Protein AF-0000000068500699 (afdb_homodimer)

Structure (mmCIF, N/CA/C/O backbone):
data_AF-0000000068500699-model_v1
#
loop_
_entity.id
_entity.type
_entity.pdbx_description
1 polymer 'Exo-1,3-beta-glucanase D'
#
loop_
_atom_site.group_PDB
_atom_site.id
_atom_site.type_symbol
_atom_site.label_atom_id
_atom_site.label_alt_id
_atom_site.label_comp_id
_atom_site.label_asym_id
_atom_site.label_entity_id
_atom_site.label_seq_id
_atom_site.pdbx_PDB_ins_code
_atom_site.Cartn_x
_atom_site.Cartn_y
_atom_site.Cartn_z
_atom_site.occupancy
_atom_site.B_iso_or_equiv
_atom_site.auth_seq_id
_atom_site.auth_comp_id
_atom_site.auth_asym_id
_atom_site.auth_atom_id
_atom_site.pdbx_PDB_model_num
ATOM 1 N N . MET A 1 1 ? -10.609 10.922 25.672 1 84.88 1 MET A N 1
ATOM 2 C CA . MET A 1 1 ? -9.852 9.867 25 1 84.88 1 MET A CA 1
ATOM 3 C C . MET A 1 1 ? -8.492 10.383 24.547 1 84.88 1 MET A C 1
ATOM 5 O O . MET A 1 1 ? -8.391 11.469 23.984 1 84.88 1 MET A O 1
ATOM 9 N N . TYR A 1 2 ? -7.441 9.711 24.906 1 97.69 2 TYR A N 1
ATOM 10 C CA . TYR A 1 2 ? -6.109 10.047 24.422 1 97.69 2 TYR A CA 1
ATOM 11 C C . TYR A 1 2 ? -5.898 9.523 23 1 97.69 2 TYR A C 1
ATOM 13 O O . TYR A 1 2 ? -6.105 8.336 22.734 1 97.69 2 TYR A O 1
ATOM 21 N N . ILE A 1 3 ? -5.492 10.375 22.094 1 98.69 3 ILE A N 1
ATOM 22 C CA . ILE A 1 3 ? -5.383 10.023 20.688 1 98.69 3 ILE A CA 1
ATOM 23 C C . ILE A 1 3 ? -4.004 9.43 20.406 1 98.69 3 ILE A C 1
ATOM 25 O O . ILE A 1 3 ? -2.984 10.039 20.734 1 98.69 3 ILE A O 1
ATOM 29 N N . LYS A 1 4 ? -3.951 8.305 19.953 1 98.5 4 LYS A N 1
ATOM 30 C CA . LYS A 1 4 ? -2.822 7.684 19.266 1 98.5 4 LYS A CA 1
ATOM 31 C C . LYS A 1 4 ? -3.123 7.5 17.781 1 98.5 4 LYS A C 1
ATOM 33 O O . LYS A 1 4 ? -3.746 6.512 17.391 1 98.5 4 LYS A O 1
ATOM 38 N N . GLY A 1 5 ? -2.686 8.523 16.984 1 98.69 5 GLY A N 1
ATOM 39 C CA . GLY A 1 5 ? -3.166 8.539 15.617 1 98.69 5 GLY A CA 1
ATOM 40 C C . GLY A 1 5 ? -2.051 8.633 14.594 1 98.69 5 GLY A C 1
ATOM 41 O O . GLY A 1 5 ? -0.879 8.766 14.953 1 98.69 5 GLY A O 1
ATOM 42 N N . VAL A 1 6 ? -2.439 8.469 13.352 1 98.81 6 VAL A N 1
ATOM 43 C CA . VAL A 1 6 ? -1.532 8.602 12.219 1 98.81 6 VAL A CA 1
ATOM 44 C C . VAL A 1 6 ? -2.221 9.375 11.102 1 98.81 6 VAL A C 1
ATOM 46 O O . VAL A 1 6 ? -3.443 9.328 10.961 1 98.81 6 VAL A O 1
ATOM 49 N N . ASN A 1 7 ? -1.41 10.141 10.336 1 98.94 7 ASN A N 1
ATOM 50 C CA . ASN A 1 7 ? -1.929 10.891 9.195 1 98.94 7 ASN A CA 1
ATOM 51 C C . ASN A 1 7 ? -1.975 10.023 7.938 1 98.94 7 ASN A C 1
ATOM 53 O O . ASN A 1 7 ? -1.062 9.242 7.688 1 98.94 7 ASN A O 1
ATOM 57 N N . LEU A 1 8 ? -3.012 10.219 7.141 1 98.88 8 LEU A N 1
ATOM 58 C CA . LEU A 1 8 ? -3.076 9.594 5.824 1 98.88 8 LEU A CA 1
ATOM 59 C C . LEU A 1 8 ? -2.732 10.594 4.73 1 98.88 8 LEU A C 1
ATOM 61 O O . LEU A 1 8 ? -3.455 10.711 3.736 1 98.88 8 LEU A O 1
ATOM 65 N N . GLY A 1 9 ? -1.665 11.344 5 1 98.56 9 GLY A N 1
ATOM 66 C CA . GLY A 1 9 ? -1.173 12.297 4.016 1 98.56 9 GLY A CA 1
ATOM 67 C C . GLY A 1 9 ? -0.771 11.641 2.707 1 98.56 9 GLY A C 1
ATOM 68 O O . GLY A 1 9 ? -0.272 10.508 2.699 1 98.56 9 GLY A O 1
ATOM 69 N N . GLY A 1 10 ? -0.895 12.352 1.558 1 98.06 10 GLY A N 1
ATOM 70 C CA . GLY A 1 10 ? -0.519 11.852 0.247 1 98.06 10 GLY A CA 1
ATOM 71 C C . GLY A 1 10 ? -1.648 11.125 -0.458 1 98.06 10 GLY A C 1
ATOM 72 O O . GLY A 1 10 ? -1.54 10.797 -1.643 1 98.06 10 GLY A O 1
ATOM 73 N N . TRP A 1 11 ? -2.811 10.914 0.228 1 98.69 11 TRP A N 1
ATOM 74 C CA . TRP A 1 11 ? -3.926 10.164 -0.337 1 98.69 11 TRP A CA 1
ATOM 75 C C . TRP A 1 11 ? -4.875 11.086 -1.097 1 98.69 11 TRP A C 1
ATOM 77 O O . TRP A 1 11 ? -4.898 11.078 -2.33 1 98.69 11 TRP A O 1
ATOM 87 N N . LEU A 1 12 ? -5.516 12.039 -0.393 1 98.81 12 LEU A N 1
ATOM 88 C CA . LEU A 1 12 ? -6.527 12.898 -1.009 1 98.81 12 LEU A CA 1
ATOM 89 C C . LEU A 1 12 ? -5.961 14.281 -1.298 1 98.81 12 LEU A C 1
ATOM 91 O O . LEU A 1 12 ? -6.551 15.055 -2.059 1 98.81 12 LEU A O 1
ATOM 95 N N . VAL A 1 13 ? -4.848 14.586 -0.604 1 98.69 13 VAL A N 1
ATOM 96 C CA . VAL A 1 13 ? -4.035 15.766 -0.886 1 98.69 13 VAL A CA 1
ATOM 97 C C . VAL A 1 13 ? -2.609 15.336 -1.233 1 98.69 13 VAL A C 1
ATOM 99 O O . VAL A 1 13 ? -1.977 14.594 -0.48 1 98.69 13 VAL A O 1
ATOM 102 N N . LEU A 1 14 ? -2.156 15.867 -2.35 1 98.12 14 LEU A N 1
ATOM 103 C CA . LEU A 1 14 ? -0.887 15.359 -2.863 1 98.12 14 LEU A CA 1
ATOM 104 C C . LEU A 1 14 ? 0.252 16.312 -2.531 1 98.12 14 LEU A C 1
ATOM 106 O O . LEU A 1 14 ? 0.083 17.547 -2.6 1 98.12 14 LEU A O 1
ATOM 110 N N . GLU A 1 15 ? 1.333 15.82 -2.119 1 97.19 15 GLU A N 1
ATOM 111 C CA . GLU A 1 15 ? 2.631 16.484 -2.031 1 97.19 15 GLU A CA 1
ATOM 112 C C . GLU A 1 15 ? 3.68 15.758 -2.869 1 97.19 15 GLU A C 1
ATOM 114 O O . GLU A 1 15 ? 3.893 14.555 -2.699 1 97.19 15 GLU A O 1
ATOM 119 N N . LYS A 1 16 ? 4.324 16.422 -3.713 1 96.5 16 LYS A N 1
ATOM 120 C CA . LYS A 1 16 ? 5.195 15.812 -4.715 1 96.5 16 LYS A CA 1
ATOM 121 C C . LYS A 1 16 ? 6.273 14.953 -4.059 1 96.5 16 LYS A C 1
ATOM 123 O O . LYS A 1 16 ? 6.574 13.859 -4.535 1 96.5 16 LYS A O 1
ATOM 128 N N . TRP A 1 17 ? 6.867 15.391 -2.947 1 95.19 17 TRP A N 1
ATOM 129 C CA . TRP A 1 17 ? 7.977 14.648 -2.357 1 95.19 17 TRP A CA 1
ATOM 130 C C . TRP A 1 17 ? 7.504 13.312 -1.798 1 95.19 17 TRP A C 1
ATOM 132 O O . TRP A 1 17 ? 8.281 12.352 -1.722 1 95.19 17 TRP A O 1
ATOM 142 N N . MET A 1 18 ? 6.23 13.195 -1.437 1 96.44 18 MET A N 1
ATOM 143 C CA . MET A 1 18 ? 5.691 11.969 -0.853 1 96.44 18 MET A CA 1
ATOM 144 C C . MET A 1 18 ? 5.234 11 -1.941 1 96.44 18 MET A C 1
ATOM 146 O O . MET A 1 18 ? 5.27 9.789 -1.751 1 96.44 18 MET A O 1
ATOM 150 N N . THR A 1 19 ? 4.711 11.539 -3.064 1 95.44 19 THR A N 1
ATOM 151 C CA . THR A 1 19 ? 4.129 10.773 -4.16 1 95.44 19 THR A CA 1
ATOM 152 C C . THR A 1 19 ? 4.703 11.227 -5.5 1 95.44 19 THR A C 1
ATOM 154 O O . THR A 1 19 ? 3.955 11.516 -6.438 1 95.44 19 THR A O 1
ATOM 157 N N . SER A 1 20 ? 5.957 11.242 -5.613 1 93.94 20 SER A N 1
ATOM 158 C CA . SER A 1 20 ? 6.676 11.859 -6.727 1 93.94 20 SER A CA 1
ATOM 159 C C . SER A 1 20 ? 6.281 11.219 -8.055 1 93.94 20 SER A C 1
ATOM 161 O O . SER A 1 20 ? 6.242 11.891 -9.086 1 93.94 20 SER A O 1
ATOM 163 N N . SER A 1 21 ? 5.953 9.93 -7.988 1 93.88 21 SER A N 1
ATOM 164 C CA . SER A 1 21 ? 5.637 9.211 -9.219 1 93.88 21 SER A CA 1
ATOM 165 C C . SER A 1 21 ? 4.418 9.812 -9.914 1 93.88 21 SER A C 1
ATOM 167 O O . SER A 1 21 ? 4.328 9.805 -11.141 1 93.88 21 SER A O 1
ATOM 169 N N . LEU A 1 22 ? 3.5 10.367 -9.203 1 96.69 22 LEU A N 1
ATOM 170 C CA . LEU A 1 22 ? 2.287 10.953 -9.766 1 96.69 22 LEU A CA 1
ATOM 171 C C . LEU A 1 22 ? 2.619 12.188 -10.609 1 96.69 22 LEU A C 1
ATOM 173 O O . LEU A 1 22 ? 1.824 12.594 -11.453 1 96.69 22 LEU A O 1
ATOM 177 N N . PHE A 1 23 ? 3.768 12.773 -10.359 1 96.88 23 PHE A N 1
ATOM 178 C CA . PHE A 1 23 ? 4.129 14.031 -11.016 1 96.88 23 PHE A CA 1
ATOM 179 C C . PHE A 1 23 ? 5.055 13.773 -12.195 1 96.88 23 PHE A C 1
ATOM 181 O O . PHE A 1 23 ? 5.43 14.711 -12.906 1 96.88 23 PHE A O 1
ATOM 188 N N . GLU A 1 24 ? 5.398 12.523 -12.391 1 94.88 24 GLU A N 1
ATOM 189 C CA . GLU A 1 24 ? 6.312 12.195 -13.477 1 94.88 24 GLU A CA 1
ATOM 190 C C . GLU A 1 24 ? 5.77 12.672 -14.82 1 94.88 24 GLU A C 1
ATOM 192 O O . GLU A 1 24 ? 4.566 12.586 -15.078 1 94.88 24 GLU A O 1
ATOM 197 N N . GLY A 1 25 ? 6.672 13.141 -15.656 1 94.69 25 GLY A N 1
ATOM 198 C CA . GLY A 1 25 ? 6.289 13.617 -16.984 1 94.69 25 GLY A CA 1
ATOM 199 C C . GLY A 1 25 ? 5.762 15.039 -16.969 1 94.69 25 GLY A C 1
ATOM 200 O O . GLY A 1 25 ? 5.344 15.555 -18 1 94.69 25 GLY A O 1
ATOM 201 N N . THR A 1 26 ? 5.719 15.711 -15.789 1 96.94 26 THR A N 1
ATOM 202 C CA . THR A 1 26 ? 5.305 17.109 -15.664 1 96.94 26 THR A CA 1
ATOM 203 C C . THR A 1 26 ? 6.371 17.922 -14.945 1 96.94 26 THR A C 1
ATOM 205 O O . THR A 1 26 ? 7.328 17.359 -14.398 1 96.94 26 THR A O 1
ATOM 208 N N . GLU A 1 27 ? 6.223 19.203 -15.008 1 95.88 27 GLU A N 1
ATOM 209 C CA . GLU A 1 27 ? 7.07 20.109 -14.234 1 95.88 27 GLU A CA 1
ATOM 210 C C . GLU A 1 27 ? 6.332 20.641 -13.016 1 95.88 27 GLU A C 1
ATOM 212 O O . GLU A 1 27 ? 6.812 21.562 -12.352 1 95.88 27 GLU A O 1
ATOM 217 N N . ALA A 1 28 ? 5.137 20.031 -12.758 1 96.88 28 ALA A N 1
ATOM 218 C CA . ALA A 1 28 ? 4.336 20.516 -11.641 1 96.88 28 ALA A CA 1
ATOM 219 C C . ALA A 1 28 ? 5.039 20.266 -10.312 1 96.88 28 ALA A C 1
ATOM 221 O O . ALA A 1 28 ? 5.551 19.156 -10.07 1 96.88 28 ALA A O 1
ATOM 222 N N . GLU A 1 29 ? 5.027 21.234 -9.469 1 94.81 29 GLU A N 1
ATOM 223 C CA . GLU A 1 29 ? 5.656 21.109 -8.156 1 94.81 29 GLU A CA 1
ATOM 224 C C . GLU A 1 29 ? 4.613 20.938 -7.059 1 94.81 29 GLU A C 1
ATOM 226 O O . GLU A 1 29 ? 4.957 20.656 -5.906 1 94.81 29 GLU A O 1
ATOM 231 N N . ASP A 1 30 ? 3.414 21.078 -7.445 1 97.38 30 ASP A N 1
ATOM 232 C CA . ASP A 1 30 ? 2.314 20.984 -6.488 1 97.38 30 ASP A CA 1
ATOM 233 C C . ASP A 1 30 ? 1.037 20.5 -7.172 1 97.38 30 ASP A C 1
ATOM 235 O O . ASP A 1 30 ? 1.019 20.281 -8.383 1 97.38 30 ASP A O 1
ATOM 239 N N . GLU A 1 31 ? 0.006 20.25 -6.41 1 97.81 31 GLU A N 1
ATOM 240 C CA . GLU A 1 31 ? -1.221 19.641 -6.914 1 97.81 31 GLU A CA 1
ATOM 241 C C . GLU A 1 31 ? -1.999 20.609 -7.797 1 97.81 31 GLU A C 1
ATOM 243 O O . GLU A 1 31 ? -2.805 20.188 -8.633 1 97.81 31 GLU A O 1
ATOM 248 N N . TYR A 1 32 ? -1.801 21.922 -7.652 1 98.06 32 TYR A N 1
ATOM 249 C CA . TYR A 1 32 ? -2.496 22.922 -8.445 1 98.06 32 TYR A CA 1
ATOM 250 C C . TYR A 1 32 ? -2.135 22.797 -9.922 1 98.06 32 TYR A C 1
ATOM 252 O O . TYR A 1 32 ? -2.994 22.953 -10.789 1 98.06 32 TYR A O 1
ATOM 260 N N . TYR A 1 33 ? -0.934 22.516 -10.227 1 97.88 33 TYR A N 1
ATOM 261 C CA . TYR A 1 33 ? -0.46 22.578 -11.609 1 97.88 33 TYR A CA 1
ATOM 262 C C . TYR A 1 33 ? -0.463 21.188 -12.234 1 97.88 33 TYR A C 1
ATOM 264 O O . TYR A 1 33 ? -0.332 21.047 -13.453 1 97.88 33 TYR A O 1
ATOM 272 N N . LEU A 1 34 ? -0.651 20.094 -11.453 1 97.94 34 LEU A N 1
ATOM 273 C CA . LEU A 1 34 ? -0.642 18.734 -11.984 1 97.94 34 LEU A CA 1
ATOM 274 C C . LEU A 1 34 ? -1.715 18.562 -13.055 1 97.94 34 LEU A C 1
ATOM 276 O O . LEU A 1 34 ? -1.41 18.188 -14.188 1 97.94 34 LEU A O 1
ATOM 280 N N . PRO A 1 35 ? -3.004 18.891 -12.766 1 97.75 35 PRO A N 1
ATOM 281 C CA . PRO A 1 35 ? -4.027 18.703 -13.797 1 97.75 35 PRO A CA 1
ATOM 282 C C . PRO A 1 35 ? -3.869 19.672 -14.969 1 97.75 35 PRO A C 1
ATOM 284 O O . PRO A 1 35 ? -4.469 19.469 -16.031 1 97.75 35 PRO A O 1
ATOM 287 N N . ARG A 1 36 ? -3.053 20.703 -14.781 1 97.38 36 ARG A N 1
ATOM 288 C CA . ARG A 1 36 ? -2.877 21.734 -15.805 1 97.38 36 ARG A CA 1
ATOM 289 C C . ARG A 1 36 ? -1.74 21.359 -16.75 1 97.38 36 ARG A C 1
ATOM 291 O O . ARG A 1 36 ? -1.54 22.031 -17.766 1 97.38 36 ARG A O 1
ATOM 298 N N . GLN A 1 37 ? -1.056 20.344 -16.422 1 97.38 37 GLN A N 1
ATOM 299 C CA . GLN A 1 37 ? 0.062 19.922 -17.266 1 97.38 37 GLN A CA 1
ATOM 300 C C . GLN A 1 37 ? -0.12 18.484 -17.75 1 97.38 37 GLN A C 1
ATOM 302 O O . GLN A 1 37 ? 0.836 17.859 -18.203 1 97.38 37 GLN A O 1
ATOM 307 N N . LEU A 1 38 ? -1.266 17.891 -17.547 1 96.75 38 LEU A N 1
ATOM 308 C CA . LEU A 1 38 ? -1.669 16.578 -18.062 1 96.75 38 LEU A CA 1
ATOM 309 C C . LEU A 1 38 ? -2.943 16.688 -18.891 1 96.75 38 LEU A C 1
ATOM 311 O O . LEU A 1 38 ? -3.742 17.609 -18.688 1 96.75 38 LEU A O 1
ATOM 315 N N . SER A 1 39 ? -3.049 15.766 -19.844 1 96.94 39 SER A N 1
ATOM 316 C CA . SER A 1 39 ? -4.367 15.641 -20.469 1 96.94 39 SER A CA 1
ATOM 317 C C . SER A 1 39 ? -5.414 15.211 -19.438 1 96.94 39 SER A C 1
ATOM 319 O O . SER A 1 39 ? -5.082 14.617 -18.406 1 96.94 39 SER A O 1
ATOM 321 N N . ARG A 1 40 ? -6.652 15.531 -19.719 1 95.62 40 ARG A N 1
ATOM 322 C CA . ARG A 1 40 ? -7.738 15.164 -18.812 1 95.62 40 ARG A CA 1
ATOM 323 C C . ARG A 1 40 ? -7.766 13.664 -18.562 1 95.62 40 ARG A C 1
ATOM 325 O O . ARG A 1 40 ? -7.926 13.219 -17.422 1 95.62 40 ARG A O 1
ATOM 332 N N . GLU A 1 41 ? -7.539 12.875 -19.594 1 95.06 41 GLU A N 1
ATOM 333 C CA . GLU A 1 41 ? -7.59 11.422 -19.5 1 95.06 41 GLU A CA 1
ATOM 334 C C . GLU A 1 41 ? -6.461 10.883 -18.641 1 95.06 41 GLU A C 1
ATOM 336 O O . GLU A 1 41 ? -6.68 10.008 -17.781 1 95.06 41 GLU A O 1
ATOM 341 N N . ALA A 1 42 ? -5.293 11.375 -18.859 1 96.06 42 ALA A N 1
ATOM 342 C CA . ALA A 1 42 ? -4.145 10.938 -18.062 1 96.06 42 ALA A CA 1
ATOM 343 C C . ALA A 1 42 ? -4.305 11.32 -16.594 1 96.06 42 ALA A C 1
ATOM 345 O O . ALA A 1 42 ? -4.008 10.531 -15.703 1 96.06 42 ALA A O 1
ATOM 346 N N . TYR A 1 43 ? -4.809 12.594 -16.391 1 97.38 43 TYR A N 1
ATOM 347 C CA . TYR A 1 43 ? -5.012 13.086 -15.023 1 97.38 43 TYR A CA 1
ATOM 348 C C . TYR A 1 43 ? -6.031 12.234 -14.281 1 97.38 43 TYR A C 1
ATOM 350 O O . TYR A 1 43 ? -5.77 11.781 -13.164 1 97.38 43 TYR A O 1
ATOM 358 N N . GLU A 1 44 ? -7.125 11.977 -14.914 1 96.81 44 GLU A N 1
ATOM 359 C CA . GLU A 1 44 ? -8.18 11.188 -14.289 1 96.81 44 GLU A CA 1
ATOM 360 C C . GLU A 1 44 ? -7.699 9.773 -13.977 1 96.81 44 GLU A C 1
ATOM 362 O O . GLU A 1 44 ? -7.949 9.25 -12.883 1 96.81 44 GLU A O 1
ATOM 367 N N . SER A 1 45 ? -6.961 9.18 -14.906 1 96.44 45 SER A N 1
ATOM 368 C CA . SER A 1 45 ? -6.453 7.824 -14.711 1 96.44 45 SER A CA 1
ATOM 369 C C . SER A 1 45 ? -5.457 7.762 -13.562 1 96.44 45 SER A C 1
ATOM 371 O O . SER A 1 45 ? -5.512 6.855 -12.734 1 96.44 45 SER A O 1
ATOM 373 N N . ARG A 1 46 ? -4.617 8.727 -13.484 1 96.88 46 ARG A N 1
ATOM 374 C CA . ARG A 1 46 ? -3.592 8.773 -12.453 1 96.88 46 ARG A CA 1
ATOM 375 C C . ARG A 1 46 ? -4.219 8.938 -11.07 1 96.88 46 ARG A C 1
ATOM 377 O O . ARG A 1 46 ? -3.912 8.172 -10.148 1 96.88 46 ARG A O 1
ATOM 384 N N . ILE A 1 47 ? -5.125 9.844 -10.992 1 98.06 47 ILE A N 1
ATOM 385 C CA . ILE A 1 47 ? -5.699 10.203 -9.703 1 98.06 47 ILE A CA 1
ATOM 386 C C . ILE A 1 47 ? -6.621 9.086 -9.219 1 98.06 47 ILE A C 1
ATOM 388 O O . ILE A 1 47 ? -6.578 8.695 -8.055 1 98.06 47 ILE A O 1
ATOM 392 N N . LYS A 1 48 ? -7.402 8.57 -10.133 1 97.38 48 LYS A N 1
ATOM 393 C CA . LYS A 1 48 ? -8.312 7.496 -9.742 1 97.38 48 LYS A CA 1
ATOM 394 C C . LYS A 1 48 ? -7.543 6.25 -9.312 1 97.38 48 LYS A C 1
ATOM 396 O O . LYS A 1 48 ? -7.883 5.621 -8.312 1 97.38 48 LYS A O 1
ATOM 401 N N . THR A 1 49 ? -6.5 5.898 -10.047 1 97.94 49 THR A N 1
ATOM 402 C CA . THR A 1 49 ? -5.672 4.758 -9.672 1 97.94 49 THR A CA 1
ATOM 403 C C . THR A 1 49 ? -5.004 4.992 -8.32 1 97.94 49 THR A C 1
ATOM 405 O O . THR A 1 49 ? -5.07 4.145 -7.43 1 97.94 49 THR A O 1
ATOM 408 N N . HIS A 1 50 ? -4.434 6.137 -8.133 1 98.5 50 HIS A N 1
ATOM 409 C CA . HIS A 1 50 ? -3.748 6.484 -6.891 1 98.5 50 HIS A CA 1
ATOM 410 C C . HIS A 1 50 ? -4.691 6.391 -5.695 1 98.5 50 HIS A C 1
ATOM 412 O O . HIS A 1 50 ? -4.406 5.688 -4.727 1 98.5 50 HIS A O 1
ATOM 418 N N . ARG A 1 51 ? -5.855 7.047 -5.781 1 98.44 51 ARG A N 1
ATOM 419 C CA . ARG A 1 51 ? -6.766 7.137 -4.645 1 98.44 51 ARG A CA 1
ATOM 420 C C . ARG A 1 51 ? -7.375 5.773 -4.324 1 98.44 51 ARG A C 1
ATOM 422 O O . ARG A 1 51 ? -7.715 5.496 -3.172 1 98.44 51 ARG A O 1
ATOM 429 N N . SER A 1 52 ? -7.406 4.898 -5.316 1 97.25 52 SER A N 1
ATOM 430 C CA . SER A 1 52 ? -7.996 3.58 -5.102 1 97.25 52 SER A CA 1
ATOM 431 C C . SER A 1 52 ? -6.984 2.611 -4.5 1 97.25 52 SER A C 1
ATOM 433 O O . SER A 1 52 ? -7.363 1.594 -3.916 1 97.25 52 SER A O 1
ATOM 435 N N . GLU A 1 53 ? -5.695 2.953 -4.621 1 97.19 53 GLU A N 1
ATOM 436 C CA . GLU A 1 53 ? -4.715 1.938 -4.25 1 97.19 53 GLU A CA 1
ATOM 437 C C . GLU A 1 53 ? -3.854 2.404 -3.08 1 97.19 53 GLU A C 1
ATOM 439 O O . GLU A 1 53 ? -3.307 1.583 -2.34 1 97.19 53 GLU A O 1
ATOM 444 N N . TYR A 1 54 ? -3.725 3.705 -2.873 1 98 54 TYR A N 1
ATOM 445 C CA . TYR A 1 54 ? -2.797 4.254 -1.893 1 98 54 TYR A CA 1
ATOM 446 C C . TYR A 1 54 ? -3.254 3.943 -0.473 1 98 54 TYR A C 1
ATOM 448 O O . TYR A 1 54 ? -2.49 3.4 0.327 1 98 54 TYR A O 1
ATOM 456 N N . ILE A 1 55 ? -4.469 4.254 -0.154 1 98.5 55 ILE A N 1
ATOM 457 C CA . ILE A 1 55 ? -5.098 3.881 1.108 1 98.5 55 ILE A CA 1
ATOM 458 C C . ILE A 1 55 ? -6.324 3.012 0.837 1 98.5 55 ILE A C 1
ATOM 460 O O . ILE A 1 55 ? -7.184 3.371 0.028 1 98.5 55 ILE A O 1
ATOM 464 N N . THR A 1 56 ? -6.379 1.854 1.467 1 97.75 56 THR A N 1
ATOM 465 C CA . THR A 1 56 ? -7.457 0.882 1.307 1 97.75 56 THR A CA 1
ATOM 466 C C . THR A 1 56 ? -7.895 0.334 2.66 1 97.75 56 THR A C 1
ATOM 468 O O . THR A 1 56 ? -7.359 0.728 3.699 1 97.75 56 THR A O 1
ATOM 471 N N . GLU A 1 57 ? -8.875 -0.603 2.652 1 98.19 57 GLU A N 1
ATOM 472 C CA . GLU A 1 57 ? -9.328 -1.267 3.871 1 98.19 57 GLU A CA 1
ATOM 473 C C . GLU A 1 57 ? -8.164 -1.907 4.617 1 98.19 57 GLU A C 1
ATOM 475 O O . GLU A 1 57 ? -8.109 -1.856 5.848 1 98.19 57 GLU A O 1
ATOM 480 N N . ARG A 1 58 ? -7.27 -2.443 3.846 1 97.56 58 ARG A N 1
ATOM 481 C CA . ARG A 1 58 ? -6.117 -3.133 4.414 1 97.56 58 ARG A CA 1
ATOM 482 C C . ARG A 1 58 ? -5.316 -2.207 5.324 1 97.56 58 ARG A C 1
ATOM 484 O O . ARG A 1 58 ? -4.793 -2.639 6.352 1 97.56 58 ARG A O 1
ATOM 491 N N . ASP A 1 59 ? -5.23 -0.95 4.988 1 98.5 59 ASP A N 1
ATOM 492 C CA . ASP A 1 59 ? -4.461 0.018 5.766 1 98.5 59 ASP A CA 1
ATOM 493 C C . ASP A 1 59 ? -5.129 0.293 7.109 1 98.5 59 ASP A C 1
ATOM 495 O O . ASP A 1 59 ? -4.449 0.438 8.133 1 98.5 59 ASP A O 1
ATOM 499 N N . PHE A 1 60 ? -6.414 0.331 7.129 1 98.75 60 PHE A N 1
ATOM 500 C CA . PHE A 1 60 ? -7.121 0.547 8.383 1 98.75 60 PHE A CA 1
ATOM 501 C C . PHE A 1 60 ? -6.953 -0.65 9.312 1 98.75 60 PHE A C 1
ATOM 503 O O . PHE A 1 60 ? -6.777 -0.485 10.523 1 98.75 60 PHE A O 1
ATOM 510 N N . ALA A 1 61 ? -6.992 -1.873 8.742 1 98.19 61 ALA A N 1
ATOM 511 C CA . ALA A 1 61 ? -6.723 -3.07 9.531 1 98.19 61 ALA A CA 1
ATOM 512 C C . ALA A 1 61 ? -5.316 -3.029 10.133 1 98.19 61 ALA A C 1
ATOM 514 O O . ALA A 1 61 ? -5.129 -3.32 11.312 1 98.19 61 ALA A O 1
ATOM 515 N N . THR A 1 62 ? -4.379 -2.615 9.328 1 97.81 62 THR A N 1
ATOM 516 C CA . THR A 1 62 ? -2.982 -2.568 9.75 1 97.81 62 THR A CA 1
ATOM 517 C C . THR A 1 62 ? -2.781 -1.51 10.836 1 97.81 62 THR A C 1
ATOM 519 O O . THR A 1 62 ? -2.145 -1.771 11.859 1 97.81 62 THR A O 1
ATOM 522 N N . ILE A 1 63 ? -3.365 -0.348 10.617 1 98.44 63 ILE A N 1
ATOM 523 C CA . ILE A 1 63 ? -3.242 0.752 11.57 1 98.44 63 ILE A CA 1
ATOM 524 C C . ILE A 1 63 ? -3.807 0.328 12.922 1 98.44 63 ILE A C 1
ATOM 526 O O . ILE A 1 63 ? -3.176 0.548 13.961 1 98.44 63 ILE A O 1
ATOM 530 N N . LYS A 1 64 ? -4.949 -0.317 12.891 1 98.25 64 LYS A N 1
ATOM 531 C CA . LYS A 1 64 ? -5.543 -0.805 14.133 1 98.25 64 LYS A CA 1
ATOM 532 C C . LYS A 1 64 ? -4.641 -1.833 14.805 1 98.25 64 LYS A C 1
ATOM 534 O O . LYS A 1 64 ? -4.449 -1.797 16.031 1 98.25 64 LYS A O 1
ATOM 539 N N . SER A 1 65 ? -4.047 -2.691 14.031 1 96.25 65 SER A N 1
ATOM 540 C CA . SER A 1 65 ? -3.223 -3.766 14.57 1 96.25 65 SER A CA 1
ATOM 541 C C . SER A 1 65 ? -1.951 -3.219 15.211 1 96.25 65 SER A C 1
ATOM 543 O O . SER A 1 65 ? -1.344 -3.875 16.062 1 96.25 65 SER A O 1
ATOM 545 N N . MET A 1 66 ? -1.559 -1.958 14.836 1 96.31 66 MET A N 1
ATOM 546 C CA . MET A 1 66 ? -0.379 -1.313 15.406 1 96.31 66 MET A CA 1
ATOM 547 C C . MET A 1 66 ? -0.713 -0.644 16.734 1 96.31 66 MET A C 1
ATOM 549 O O . MET A 1 66 ? 0.168 -0.091 17.406 1 96.31 66 MET A O 1
ATOM 553 N N . GLY A 1 67 ? -1.992 -0.615 17.094 1 96.38 67 GLY A N 1
ATOM 554 C CA . GLY A 1 67 ? -2.4 -0.08 18.391 1 96.38 67 GLY A CA 1
ATOM 555 C C . GLY A 1 67 ? -2.908 1.348 18.312 1 96.38 67 GLY A C 1
ATOM 556 O O . GLY A 1 67 ? -3.199 1.966 19.328 1 96.38 67 GLY A O 1
ATOM 557 N N . PHE A 1 68 ? -3.066 1.842 17.109 1 98.12 68 PHE A N 1
ATOM 558 C CA . PHE A 1 68 ? -3.592 3.191 16.938 1 98.12 68 PHE A CA 1
ATOM 559 C C . PHE A 1 68 ? -5.109 3.201 17.078 1 98.12 68 PHE A C 1
ATOM 561 O O . PHE A 1 68 ? -5.758 2.164 16.922 1 98.12 68 PHE A O 1
ATOM 568 N N . ASN A 1 69 ? -5.645 4.406 17.391 1 98.56 69 ASN A N 1
ATOM 569 C CA . ASN A 1 69 ? -7.086 4.473 17.609 1 98.56 69 ASN A CA 1
ATOM 570 C C . ASN A 1 69 ? -7.727 5.578 16.781 1 98.56 69 ASN A C 1
ATOM 572 O O . ASN A 1 69 ? -8.938 5.789 16.844 1 98.56 69 ASN A O 1
ATOM 576 N N . SER A 1 70 ? -6.895 6.258 15.898 1 98.88 70 SER A N 1
ATOM 577 C CA . SER A 1 70 ? -7.445 7.355 15.117 1 98.88 70 SER A CA 1
ATOM 578 C C . SER A 1 70 ? -6.625 7.598 13.852 1 98.88 70 SER A C 1
ATOM 580 O O . SER A 1 70 ? -5.422 7.336 13.828 1 98.88 70 SER A O 1
ATOM 582 N N . VAL A 1 71 ? -7.281 8.016 12.789 1 98.94 71 VAL A N 1
ATOM 583 C CA . VAL A 1 71 ? -6.586 8.477 11.586 1 98.94 71 VAL A CA 1
ATOM 584 C C . VAL A 1 71 ? -6.965 9.93 11.305 1 98.94 71 VAL A C 1
ATOM 586 O O . VAL A 1 71 ? -8.117 10.328 11.5 1 98.94 71 VAL A O 1
ATOM 589 N N . ARG A 1 72 ? -5.984 10.727 10.953 1 98.94 72 ARG A N 1
ATOM 590 C CA . ARG A 1 72 ? -6.18 12.094 10.461 1 98.94 72 ARG A CA 1
ATOM 591 C C . ARG A 1 72 ? -6.109 12.141 8.938 1 98.94 72 ARG A C 1
ATOM 593 O O . ARG A 1 72 ? -5.133 11.688 8.344 1 98.94 72 ARG A O 1
ATOM 600 N N . ILE A 1 73 ? -7.152 12.672 8.32 1 98.94 73 ILE A N 1
ATOM 601 C CA . ILE A 1 73 ? -7.25 12.602 6.863 1 98.94 73 ILE A CA 1
ATOM 602 C C . ILE A 1 73 ? -7.258 14.016 6.277 1 98.94 73 ILE A C 1
ATOM 604 O O . ILE A 1 73 ? -8.266 14.719 6.359 1 98.94 73 ILE A O 1
ATOM 608 N N . PRO A 1 74 ? -6.145 14.414 5.672 1 98.94 74 PRO A N 1
ATOM 609 C CA . PRO A 1 74 ? -6.148 15.664 4.914 1 98.94 74 PRO A CA 1
ATOM 610 C C . PRO A 1 74 ? -7.137 15.648 3.75 1 98.94 74 PRO A C 1
ATOM 612 O O . PRO A 1 74 ? -7.148 14.703 2.959 1 98.94 74 PRO A O 1
ATOM 615 N N . VAL A 1 75 ? -7.988 16.672 3.658 1 98.94 75 VAL A N 1
ATOM 616 C CA . VAL A 1 75 ? -8.891 16.812 2.523 1 98.94 75 VAL A CA 1
ATOM 617 C C . VAL A 1 75 ? -8.688 18.172 1.859 1 98.94 75 VAL A C 1
ATOM 619 O O . VAL A 1 75 ? -8.336 19.141 2.525 1 98.94 75 VAL A O 1
ATOM 622 N N . PRO A 1 76 ? -8.844 18.203 0.54 1 98.88 76 PRO A N 1
ATOM 623 C CA . PRO A 1 76 ? -8.688 19.469 -0.181 1 98.88 76 PRO A CA 1
ATOM 624 C C . PRO A 1 76 ? -9.969 20.312 -0.198 1 98.88 76 PRO A C 1
ATOM 626 O O . PRO A 1 76 ? -11.055 19.781 0.051 1 98.88 76 PRO A O 1
ATOM 629 N N . TYR A 1 77 ? -9.797 21.547 -0.505 1 98.81 77 TYR A N 1
ATOM 630 C CA . TYR A 1 77 ? -10.961 22.422 -0.609 1 98.81 77 TYR A CA 1
ATOM 631 C C . TYR A 1 77 ? -11.875 21.984 -1.746 1 98.81 77 TYR A C 1
ATOM 633 O O . TYR A 1 77 ? -13.055 22.359 -1.778 1 98.81 77 TYR A O 1
ATOM 641 N N . PHE A 1 78 ? -11.375 21.172 -2.691 1 98.81 78 PHE A N 1
ATOM 642 C CA . PHE A 1 78 ? -12.18 20.734 -3.83 1 98.81 78 PHE A CA 1
ATOM 643 C C . PHE A 1 78 ? -12.797 19.375 -3.559 1 98.81 78 PHE A C 1
ATOM 645 O O . PHE A 1 78 ? -13.219 18.688 -4.488 1 98.81 78 PHE A O 1
ATOM 652 N N . ILE A 1 79 ? -12.898 18.969 -2.328 1 98.88 79 ILE A N 1
ATOM 653 C CA . ILE A 1 79 ? -13.312 17.641 -1.898 1 98.88 79 ILE A CA 1
ATOM 654 C C . ILE A 1 79 ? -14.68 17.312 -2.494 1 98.88 79 ILE A C 1
ATOM 656 O O . ILE A 1 79 ? -14.945 16.156 -2.844 1 98.88 79 ILE A O 1
ATOM 660 N N . PHE A 1 80 ? -15.539 18.281 -2.752 1 98.81 80 PHE A N 1
ATOM 661 C CA . PHE A 1 80 ? -16.906 18.031 -3.18 1 98.81 80 PHE A CA 1
ATOM 662 C C . PHE A 1 80 ? -17.016 18.078 -4.699 1 98.81 80 PHE A C 1
ATOM 664 O O . PHE A 1 80 ? -18.109 17.922 -5.25 1 98.81 80 PHE A O 1
ATOM 671 N N . GLY A 1 81 ? -15.945 18.328 -5.418 1 98.12 81 GLY A N 1
ATOM 672 C CA . GLY A 1 81 ? -15.891 18.203 -6.867 1 98.12 81 GLY A CA 1
ATOM 673 C C . GLY A 1 81 ? -16.438 19.406 -7.594 1 98.12 81 GLY A C 1
ATOM 674 O O . GLY A 1 81 ? -16.875 19.312 -8.75 1 98.12 81 GLY A O 1
ATOM 675 N N . ASP A 1 82 ? -16.422 20.578 -6.969 1 97.19 82 ASP A N 1
ATOM 676 C CA . ASP A 1 82 ? -17.016 21.766 -7.566 1 97.19 82 ASP A CA 1
ATOM 677 C C . ASP A 1 82 ? -15.938 22.766 -7.988 1 97.19 82 ASP A C 1
ATOM 679 O O . ASP A 1 82 ? -16.219 23.953 -8.188 1 97.19 82 ASP A O 1
ATOM 683 N N . CYS A 1 83 ? -14.648 22.328 -8.016 1 97.81 83 CYS A N 1
ATOM 684 C CA . CYS A 1 83 ? -13.523 23.172 -8.398 1 97.81 83 CYS A CA 1
ATOM 685 C C . CYS A 1 83 ? -12.75 22.578 -9.562 1 97.81 83 CYS A C 1
ATOM 687 O O . CYS A 1 83 ? -11.703 21.969 -9.367 1 97.81 83 CYS A O 1
ATOM 689 N N . GLU A 1 84 ? -13.188 22.812 -10.773 1 96.19 84 GLU A N 1
ATOM 690 C CA . GLU A 1 84 ? -12.461 22.328 -11.945 1 96.19 84 GLU A CA 1
ATOM 691 C C . GLU A 1 84 ? -11.078 22.969 -12.031 1 96.19 84 GLU A C 1
ATOM 693 O O . GLU A 1 84 ? -10.898 24.125 -11.656 1 96.19 84 GLU A O 1
ATOM 698 N N . PRO A 1 85 ? -10.125 22.219 -12.422 1 97.56 85 PRO A N 1
ATOM 699 C CA . PRO A 1 85 ? -10.102 20.875 -13.031 1 97.56 85 PRO A CA 1
ATOM 700 C C . PRO A 1 85 ? -9.867 19.766 -12.008 1 97.56 85 PRO A C 1
ATOM 702 O O . PRO A 1 85 ? -9.648 18.609 -12.383 1 97.56 85 PRO A O 1
ATOM 705 N N . PHE A 1 86 ? -9.922 20.078 -10.734 1 98.38 86 PHE A N 1
ATOM 706 C CA . PHE A 1 86 ? -9.641 19.078 -9.703 1 98.38 86 PHE A CA 1
ATOM 707 C C . PHE A 1 86 ? -10.75 18.047 -9.625 1 98.38 86 PHE A C 1
ATOM 709 O O . PHE A 1 86 ? -11.914 18.359 -9.898 1 98.38 86 PHE A O 1
ATOM 716 N N . ILE A 1 87 ? -10.391 16.859 -9.297 1 98.19 87 ILE A N 1
ATOM 717 C CA . ILE A 1 87 ? -11.344 15.773 -9.102 1 98.19 87 ILE A CA 1
ATOM 718 C C . ILE A 1 87 ? -11.703 15.664 -7.617 1 98.19 87 ILE A C 1
ATOM 720 O O . ILE A 1 87 ? -10.82 15.602 -6.762 1 98.19 87 ILE A O 1
ATOM 724 N N . GLY A 1 88 ? -13.031 15.734 -7.254 1 98.62 88 GLY A N 1
ATOM 725 C CA . GLY A 1 88 ? -13.469 15.578 -5.879 1 98.62 88 GLY A CA 1
ATOM 726 C C . GLY A 1 88 ? -13.117 14.227 -5.285 1 98.62 88 GLY A C 1
ATOM 727 O O . GLY A 1 88 ? -12.664 13.328 -6 1 98.62 88 GLY A O 1
ATOM 728 N N . CYS A 1 89 ? -13.281 14.078 -3.963 1 98.5 89 CYS A N 1
ATOM 729 C CA . CYS A 1 89 ? -12.867 12.828 -3.334 1 98.5 89 CYS A CA 1
ATOM 730 C C . CYS A 1 89 ? -13.734 12.516 -2.121 1 98.5 89 CYS A C 1
ATOM 732 O O . CYS A 1 89 ? -13.273 11.891 -1.164 1 98.5 89 CYS A O 1
ATOM 734 N N . VAL A 1 90 ? -14.953 12.977 -2.141 1 98.62 90 VAL A N 1
ATOM 735 C CA . VAL A 1 90 ? -15.875 12.75 -1.036 1 98.62 90 VAL A CA 1
ATOM 736 C C . VAL A 1 90 ? -16.203 11.258 -0.933 1 98.62 90 VAL A C 1
ATOM 738 O O . VAL A 1 90 ? -16.391 10.734 0.167 1 98.62 90 VAL A O 1
ATOM 741 N N . LYS A 1 91 ? -16.25 10.5 -2.043 1 98.25 91 LYS A N 1
ATOM 742 C CA . LYS A 1 91 ? -16.516 9.07 -2.035 1 98.25 91 LYS A CA 1
ATOM 743 C C . LYS A 1 91 ? -15.398 8.305 -1.328 1 98.25 91 LYS A C 1
ATOM 745 O O . LYS A 1 91 ? -15.656 7.32 -0.63 1 98.25 91 LYS A O 1
ATOM 750 N N . GLU A 1 92 ? -14.156 8.734 -1.58 1 98.75 92 GLU A N 1
ATOM 751 C CA . GLU A 1 92 ? -13.031 8.133 -0.87 1 98.75 92 GLU A CA 1
ATOM 752 C C . GLU A 1 92 ? -13.148 8.359 0.635 1 98.75 92 GLU A C 1
ATOM 754 O O . GLU A 1 92 ? -12.875 7.457 1.427 1 98.75 92 GLU A O 1
ATOM 759 N N . LEU A 1 93 ? -13.547 9.531 1.024 1 98.94 93 LEU A N 1
ATOM 760 C CA . LEU A 1 93 ? -13.719 9.812 2.445 1 98.94 93 LEU A CA 1
ATOM 761 C C . LEU A 1 93 ? -14.852 8.977 3.031 1 98.94 93 LEU A C 1
ATOM 763 O O . LEU A 1 93 ? -14.758 8.492 4.16 1 98.94 93 LEU A O 1
ATOM 767 N N . ASP A 1 94 ? -15.945 8.781 2.264 1 98.88 94 ASP A N 1
ATOM 768 C CA . ASP A 1 94 ? -17.016 7.898 2.688 1 98.88 94 ASP A CA 1
ATOM 769 C C . ASP A 1 94 ? -16.5 6.488 2.957 1 98.88 94 ASP A C 1
ATOM 771 O O . ASP A 1 94 ? -16.859 5.863 3.957 1 98.88 94 ASP A O 1
ATOM 775 N N . LYS A 1 95 ? -15.695 5.996 2.078 1 98.69 95 LYS A N 1
ATOM 776 C CA . LYS A 1 95 ? -15.117 4.668 2.258 1 98.69 95 LYS A CA 1
ATOM 777 C C . LYS A 1 95 ? -14.305 4.59 3.547 1 98.69 95 LYS A C 1
ATOM 779 O O . LYS A 1 95 ? -14.375 3.598 4.273 1 98.69 95 LYS A O 1
ATOM 784 N N . ALA A 1 96 ? -13.562 5.645 3.807 1 98.94 96 ALA A N 1
ATOM 785 C CA . ALA A 1 96 ? -12.734 5.68 5.012 1 98.94 96 ALA A CA 1
ATOM 786 C C . ALA A 1 96 ? -13.594 5.582 6.27 1 98.94 96 ALA A C 1
ATOM 788 O O . ALA A 1 96 ? -13.219 4.91 7.234 1 98.94 96 ALA A O 1
ATOM 789 N N . PHE A 1 97 ? -14.711 6.266 6.27 1 98.94 97 PHE A N 1
ATOM 790 C CA . PHE A 1 97 ? -15.602 6.203 7.426 1 98.94 97 PHE A CA 1
ATOM 791 C C . PHE A 1 97 ? -16.125 4.789 7.629 1 98.94 97 PHE A C 1
ATOM 793 O O . PHE A 1 97 ? -16.25 4.324 8.766 1 98.94 97 PHE A O 1
ATOM 800 N N . ALA A 1 98 ? -16.375 4.07 6.516 1 98.69 98 ALA A N 1
ATOM 801 C CA . ALA A 1 98 ? -16.844 2.688 6.617 1 98.69 98 ALA A CA 1
ATOM 802 C C . ALA A 1 98 ? -15.727 1.783 7.148 1 98.69 98 ALA A C 1
ATOM 804 O O . ALA A 1 98 ? -15.977 0.915 7.988 1 98.69 98 ALA A O 1
ATOM 805 N N . TRP A 1 99 ? -14.531 1.972 6.656 1 98.81 99 TRP A N 1
ATOM 806 C CA . TRP A 1 99 ? -13.391 1.206 7.16 1 98.81 99 TRP A CA 1
ATOM 807 C C . TRP A 1 99 ? -13.172 1.479 8.648 1 98.81 99 TRP A C 1
ATOM 809 O O . TRP A 1 99 ? -12.906 0.554 9.422 1 98.81 99 TRP A O 1
ATOM 819 N N . ALA A 1 100 ? -13.25 2.807 9 1 98.88 100 ALA A N 1
ATOM 820 C CA . ALA A 1 100 ? -13.07 3.186 10.398 1 98.88 100 ALA A CA 1
ATOM 821 C C . ALA A 1 100 ? -14.094 2.5 11.297 1 98.88 100 ALA A C 1
ATOM 823 O O . ALA A 1 100 ? -13.773 2.055 12.398 1 98.88 100 ALA A O 1
ATOM 824 N N . ASP A 1 101 ? -15.297 2.434 10.859 1 98.56 101 ASP A N 1
ATOM 825 C CA . ASP A 1 101 ? -16.359 1.753 11.602 1 98.56 101 ASP A CA 1
ATOM 826 C C . ASP A 1 101 ? -16.016 0.28 11.812 1 98.56 101 ASP A C 1
ATOM 828 O O . ASP A 1 101 ? -16.047 -0.215 12.938 1 98.56 101 ASP A O 1
ATOM 832 N N . LYS A 1 102 ? -15.602 -0.396 10.805 1 96.94 102 LYS A N 1
ATOM 833 C CA . LYS A 1 102 ? -15.297 -1.821 10.867 1 96.94 102 LYS A CA 1
ATOM 834 C C . LYS A 1 102 ? -14.156 -2.098 11.836 1 96.94 102 LYS A C 1
ATOM 836 O O . LYS A 1 102 ? -14.203 -3.061 12.609 1 96.94 102 LYS A O 1
ATOM 841 N N . TYR A 1 103 ? -13.18 -1.225 11.852 1 98.06 103 TYR A N 1
ATOM 842 C CA . TYR A 1 103 ? -11.953 -1.563 12.562 1 98.06 103 TYR A CA 1
ATOM 843 C C . TYR A 1 103 ? -11.844 -0.768 13.859 1 98.06 103 TYR A C 1
ATOM 845 O O . TYR A 1 103 ? -10.836 -0.867 14.57 1 98.06 103 TYR A O 1
ATOM 853 N N . GLY A 1 104 ? -12.836 0.037 14.164 1 98.25 104 GLY A N 1
ATOM 854 C CA . GLY A 1 104 ? -12.883 0.729 15.445 1 98.25 104 GLY A CA 1
ATOM 855 C C . GLY A 1 104 ? -11.883 1.866 15.539 1 98.25 104 GLY A C 1
ATOM 856 O O . GLY A 1 104 ? -11.195 2.01 16.547 1 98.25 104 GLY A O 1
ATOM 857 N N . LEU A 1 105 ? -11.766 2.66 14.469 1 98.88 105 LEU A N 1
ATOM 858 C CA . LEU A 1 105 ? -10.922 3.85 14.438 1 98.88 105 LEU A CA 1
ATOM 859 C C . LEU A 1 105 ? -11.773 5.117 14.367 1 98.88 105 LEU A C 1
ATOM 861 O O . LEU A 1 105 ? -12.883 5.094 13.828 1 98.88 105 LEU A O 1
ATOM 865 N N . SER A 1 106 ? -11.297 6.148 14.93 1 98.88 106 SER A N 1
ATOM 866 C CA . SER A 1 106 ? -11.938 7.441 14.734 1 98.88 106 SER A CA 1
ATOM 867 C C . SER A 1 106 ? -11.242 8.25 13.648 1 98.88 106 SER A C 1
ATOM 869 O O . SER A 1 106 ? -10.133 7.906 13.227 1 98.88 106 SER A O 1
ATOM 871 N N . ILE A 1 107 ? -11.93 9.266 13.117 1 98.94 107 ILE A N 1
ATOM 872 C CA . ILE A 1 107 ? -11.383 10.062 12.016 1 98.94 107 ILE A CA 1
ATOM 873 C C . ILE A 1 107 ? -11.359 11.539 12.414 1 98.94 107 ILE A C 1
ATOM 875 O O . ILE A 1 107 ? -12.352 12.07 12.898 1 98.94 107 ILE A O 1
ATOM 879 N N . LEU A 1 108 ? -10.227 12.141 12.312 1 98.94 108 LEU A N 1
ATOM 880 C CA . LEU A 1 108 ? -10.117 13.594 12.281 1 98.94 108 LEU A CA 1
ATOM 881 C C . LEU A 1 108 ? -10 14.094 10.844 1 98.94 108 LEU A C 1
ATOM 883 O O . LEU A 1 108 ? -9.023 13.805 10.156 1 98.94 108 LEU A O 1
ATOM 887 N N . ILE A 1 109 ? -11.031 14.781 10.352 1 99 109 ILE A N 1
ATOM 888 C CA . ILE A 1 109 ? -10.953 15.414 9.039 1 99 109 ILE A CA 1
ATOM 889 C C . ILE A 1 109 ? -10.125 16.688 9.133 1 99 109 ILE A C 1
ATOM 891 O O . ILE A 1 109 ? -10.305 17.5 10.047 1 99 109 ILE A O 1
ATOM 895 N N . ASP A 1 110 ? -9.211 16.828 8.266 1 98.94 110 ASP A N 1
ATOM 896 C CA . ASP A 1 110 ? -8.359 18.016 8.258 1 98.94 110 ASP A CA 1
ATOM 897 C C . ASP A 1 110 ? -8.469 18.766 6.938 1 98.94 110 ASP A C 1
ATOM 899 O O . ASP A 1 110 ? -7.953 18.312 5.914 1 98.94 110 ASP A O 1
ATOM 903 N N . LEU A 1 111 ? -9.188 19.906 6.934 1 98.94 111 LEU A N 1
ATOM 904 C CA . LEU A 1 111 ? -9.102 20.75 5.738 1 98.94 111 LEU A CA 1
ATOM 905 C C . LEU A 1 111 ? -7.676 21.219 5.504 1 98.94 111 LEU A C 1
ATOM 907 O O . LEU A 1 111 ? -7.195 22.109 6.211 1 98.94 111 LEU A O 1
ATOM 911 N N . HIS A 1 112 ? -7.117 20.625 4.469 1 98.94 112 HIS A N 1
ATOM 912 C CA . HIS A 1 112 ? -5.668 20.719 4.359 1 98.94 112 HIS A CA 1
ATOM 913 C C . HIS A 1 112 ? -5.254 21.844 3.404 1 98.94 112 HIS A C 1
ATOM 915 O O . HIS A 1 112 ? -4.125 22.328 3.471 1 98.94 112 HIS A O 1
ATOM 921 N N . THR A 1 113 ? -6.145 22.203 2.49 1 98.88 113 THR A N 1
ATOM 922 C CA . THR A 1 113 ? -5.859 23.25 1.526 1 98.88 113 THR A CA 1
ATOM 923 C C . THR A 1 113 ? -7.059 24.188 1.375 1 98.88 113 THR A C 1
ATOM 925 O O . THR A 1 113 ? -8.188 23.797 1.67 1 98.88 113 THR A O 1
ATOM 928 N N . VAL A 1 114 ? -6.797 25.375 0.962 1 98.81 114 VAL A N 1
ATOM 929 C CA . VAL A 1 114 ? -7.82 26.359 0.63 1 98.81 114 VAL A CA 1
ATOM 930 C C . VAL A 1 114 ? -7.438 27.094 -0.658 1 98.81 114 VAL A C 1
ATOM 932 O O . VAL A 1 114 ? -6.277 27.062 -1.072 1 98.81 114 VAL A O 1
ATOM 935 N N . PRO A 1 115 ? -8.453 27.688 -1.321 1 98.06 115 PRO A N 1
ATOM 936 C CA . PRO A 1 115 ? -8.094 28.469 -2.512 1 98.06 115 PRO A CA 1
ATOM 937 C C . PRO A 1 115 ? -7.082 29.562 -2.211 1 98.06 115 PRO A C 1
ATOM 939 O O . PRO A 1 115 ? -7.219 30.281 -1.213 1 98.06 115 PRO A O 1
ATOM 942 N N . GLY A 1 116 ? -6.051 29.625 -2.947 1 97.31 116 GLY A N 1
ATOM 943 C CA . GLY A 1 116 ? -5.043 30.656 -2.742 1 97.31 116 GLY A CA 1
ATOM 944 C C . GLY A 1 116 ? -4.047 30.297 -1.651 1 97.31 116 GLY A C 1
ATOM 945 O O . GLY A 1 116 ? -3.195 31.109 -1.297 1 97.31 116 GLY A O 1
ATOM 946 N N . SER A 1 117 ? -4.164 29.141 -1.037 1 98.5 117 SER A N 1
ATOM 947 C CA . SER A 1 117 ? -3.258 28.547 -0.052 1 98.5 117 SER A CA 1
ATOM 948 C C . SER A 1 117 ? -3.207 29.391 1.218 1 98.5 117 SER A C 1
ATOM 950 O O . SER A 1 117 ? -3.273 30.625 1.154 1 98.5 117 SER A O 1
ATOM 952 N N . GLN A 1 118 ? -3.07 28.828 2.355 1 98.56 118 GLN A N 1
ATOM 953 C CA . GLN A 1 118 ? -2.994 29.484 3.664 1 98.56 118 GLN A CA 1
ATOM 954 C C . GLN A 1 118 ? -1.545 29.609 4.125 1 98.56 118 GLN A C 1
ATOM 956 O O . GLN A 1 118 ? -1.271 30.25 5.148 1 98.56 118 GLN A O 1
ATOM 961 N N . ASN A 1 119 ? -0.538 29.031 3.373 1 98.12 119 ASN A N 1
ATOM 962 C CA . ASN A 1 119 ? 0.821 29.016 3.904 1 98.12 119 ASN A CA 1
ATOM 963 C C . ASN A 1 119 ? 1.856 29.203 2.795 1 98.12 119 ASN A C 1
ATOM 965 O O . ASN A 1 119 ? 3.021 29.484 3.07 1 98.12 119 ASN A O 1
ATOM 969 N N . GLY A 1 120 ? 1.489 28.984 1.485 1 96.69 120 GLY A N 1
ATOM 970 C CA . GLY A 1 120 ? 2.418 29.172 0.38 1 96.69 120 GLY A CA 1
ATOM 971 C C . GLY A 1 120 ? 3.32 27.969 0.156 1 96.69 120 GLY A C 1
ATOM 972 O O . GLY A 1 120 ? 4.129 27.969 -0.773 1 96.69 120 GLY A O 1
ATOM 973 N N . PHE A 1 121 ? 3.225 26.891 0.968 1 95.31 121 PHE A N 1
ATOM 974 C CA . PHE A 1 121 ? 3.982 25.656 0.804 1 95.31 121 PHE A CA 1
ATOM 975 C C . PHE A 1 121 ? 3.361 24.781 -0.277 1 95.31 121 PHE A C 1
ATOM 977 O O . PHE A 1 121 ? 2.24 25.047 -0.722 1 95.31 121 PHE A O 1
ATOM 984 N N . ASP A 1 122 ? 4.043 23.781 -0.724 1 92.75 122 ASP A N 1
ATOM 985 C CA . ASP A 1 122 ? 3.484 22.812 -1.664 1 92.75 122 ASP A CA 1
ATOM 986 C C . ASP A 1 122 ? 2.297 22.078 -1.051 1 92.75 122 ASP A C 1
ATOM 988 O O . ASP A 1 122 ? 1.319 21.781 -1.74 1 92.75 122 ASP A O 1
ATOM 992 N N . ASN A 1 123 ? 2.311 21.797 0.282 1 95 123 ASN A N 1
ATOM 993 C CA . ASN A 1 123 ? 1.249 21.047 0.955 1 95 123 ASN A CA 1
ATOM 994 C C . ASN A 1 123 ? -0.034 21.875 1.05 1 95 123 ASN A C 1
ATOM 996 O O . ASN A 1 123 ? -1.102 21.328 1.345 1 95 123 ASN A O 1
ATOM 1000 N N . GLY A 1 124 ? 0.077 23.188 0.799 1 95.81 124 GLY A N 1
ATOM 1001 C CA . GLY A 1 124 ? -1.1 24.031 0.723 1 95.81 124 GLY A CA 1
ATOM 1002 C C . GLY A 1 124 ? -1.769 24 -0.638 1 95.81 124 GLY A C 1
ATOM 1003 O O . GLY A 1 124 ? -2.791 24.672 -0.847 1 95.81 124 GLY A O 1
ATOM 1004 N N . GLY A 1 125 ? -1.19 23.312 -1.571 1 96.06 125 GLY A N 1
ATOM 1005 C CA . GLY A 1 125 ? -1.821 23.062 -2.857 1 96.06 125 GLY A CA 1
ATOM 1006 C C . GLY A 1 125 ? -1.195 23.859 -3.99 1 96.06 125 GLY A C 1
ATOM 1007 O O . GLY A 1 125 ? -1.303 23.469 -5.156 1 96.06 125 GLY A O 1
ATOM 1008 N N . ILE A 1 126 ? -0.613 24.984 -3.631 1 97.12 126 ILE A N 1
ATOM 1009 C CA . ILE A 1 126 ? 0.008 25.828 -4.652 1 97.12 126 ILE A CA 1
ATOM 1010 C C . ILE A 1 126 ? 1.219 26.547 -4.066 1 97.12 126 ILE A C 1
ATOM 1012 O O . ILE A 1 126 ? 1.077 27.375 -3.168 1 97.12 126 ILE A O 1
ATOM 1016 N N . SER A 1 127 ? 2.365 26.312 -4.598 1 96.19 127 SER A N 1
ATOM 1017 C CA . SER A 1 127 ? 3.623 26.828 -4.074 1 96.19 127 SER A CA 1
ATOM 1018 C C . SER A 1 127 ? 3.77 28.328 -4.367 1 96.19 127 SER A C 1
ATOM 1020 O O . SER A 1 127 ? 3.514 28.766 -5.488 1 96.19 127 SER A O 1
ATOM 1022 N N . GLY A 1 128 ? 4.145 29.031 -3.336 1 96 128 GLY A N 1
ATOM 1023 C CA . GLY A 1 128 ? 4.531 30.422 -3.502 1 96 128 GLY A CA 1
ATOM 1024 C C . GLY A 1 128 ? 3.352 31.375 -3.488 1 96 128 GLY A C 1
ATOM 1025 O O . GLY A 1 128 ? 3.516 32.594 -3.701 1 96 128 GLY A O 1
ATOM 1026 N N . ILE A 1 129 ? 2.221 30.859 -3.336 1 97.12 129 ILE A N 1
ATOM 1027 C CA . ILE A 1 129 ? 1.016 31.672 -3.301 1 97.12 129 ILE A CA 1
ATOM 1028 C C . ILE A 1 129 ? 0.397 31.625 -1.905 1 97.12 129 ILE A C 1
ATOM 1030 O O . ILE A 1 129 ? 0.22 30.547 -1.337 1 97.12 129 ILE A O 1
ATOM 1034 N N . CYS A 1 130 ? 0.082 32.688 -1.297 1 98.12 130 CYS A N 1
ATOM 1035 C CA . CYS A 1 130 ? -0.616 32.844 -0.024 1 98.12 130 CYS A CA 1
ATOM 1036 C C . CYS A 1 130 ? -1.521 34.062 -0.032 1 98.12 130 CYS A C 1
ATOM 1038 O O . CYS A 1 130 ? -1.131 35.125 0.438 1 98.12 130 CYS A O 1
ATOM 1040 N N . SER A 1 131 ? -2.684 33.938 -0.609 1 97.31 131 SER A N 1
ATOM 1041 C CA . SER A 1 131 ? -3.588 35.062 -0.814 1 97.31 131 SER A CA 1
ATOM 1042 C C . SER A 1 131 ? -4.969 34.75 -0.238 1 97.31 131 SER A C 1
ATOM 1044 O O . SER A 1 131 ? -5.875 35.594 -0.34 1 97.31 131 SER A O 1
ATOM 1046 N N . TRP A 1 132 ? -5.16 33.625 0.394 1 98.25 132 TRP A N 1
ATOM 1047 C CA . TRP A 1 132 ? -6.453 33.156 0.858 1 98.25 132 TRP A CA 1
ATOM 1048 C C . TRP A 1 132 ? -7.117 34.156 1.79 1 98.25 132 TRP A C 1
ATOM 1050 O O . TRP A 1 132 ? -8.25 34.562 1.556 1 98.25 132 TRP A O 1
ATOM 1060 N N . SER A 1 133 ? -6.387 34.625 2.805 1 98.19 133 SER A N 1
ATOM 1061 C CA . SER A 1 133 ? -6.965 35.469 3.863 1 98.19 133 SER A CA 1
ATOM 1062 C C . SER A 1 133 ? -7.27 36.875 3.367 1 98.19 133 SER A C 1
ATOM 1064 O O . SER A 1 133 ? -8 37.625 4.02 1 98.19 133 SER A O 1
ATOM 1066 N N . GLN A 1 134 ? -6.766 37.188 2.191 1 96.5 134 GLN A N 1
ATOM 1067 C CA . GLN A 1 134 ? -6.973 38.531 1.634 1 96.5 134 GLN A CA 1
ATOM 1068 C C . GLN A 1 134 ? -8.18 38.531 0.701 1 96.5 134 GLN A C 1
ATOM 1070 O O . GLN A 1 134 ? -8.609 39.625 0.259 1 96.5 134 GLN A O 1
ATOM 1075 N N . ASN A 1 135 ? -8.68 37.438 0.412 1 96.88 135 ASN A N 1
ATOM 1076 C CA . ASN A 1 135 ? -9.773 37.312 -0.539 1 96.88 135 ASN A CA 1
ATOM 1077 C C . ASN A 1 135 ? -11.062 36.875 0.148 1 96.88 135 ASN A C 1
ATOM 1079 O O . ASN A 1 135 ? -11.242 35.656 0.413 1 96.88 135 ASN A O 1
ATOM 1083 N N . PRO A 1 136 ? -11.969 37.781 0.34 1 97.94 136 PRO A N 1
ATOM 1084 C CA . PRO A 1 136 ? -13.195 37.438 1.06 1 97.94 136 PRO A CA 1
ATOM 1085 C C . PRO A 1 136 ? -13.961 36.281 0.401 1 97.94 136 PRO A C 1
ATOM 1087 O O . PRO A 1 136 ? -14.617 35.5 1.09 1 97.94 136 PRO A O 1
ATOM 1090 N N . GLU A 1 137 ? -13.906 36.125 -0.862 1 98.06 137 GLU A N 1
ATOM 1091 C CA . GLU A 1 137 ? -14.594 35.031 -1.555 1 98.06 137 GLU A CA 1
ATOM 1092 C C . GLU A 1 137 ? -13.977 33.688 -1.21 1 98.06 137 GLU A C 1
ATOM 1094 O O . GLU A 1 137 ? -14.695 32.688 -1.058 1 98.06 137 GLU A O 1
ATOM 1099 N N . TYR A 1 138 ? -12.648 33.688 -1.132 1 98.38 138 TYR A N 1
ATOM 1100 C CA . TYR A 1 138 ? -11.969 32.438 -0.749 1 98.38 138 TYR A CA 1
ATOM 1101 C C . TYR A 1 138 ? -12.312 32.062 0.684 1 98.38 138 TYR A C 1
ATOM 1103 O O . TYR A 1 138 ? -12.531 30.875 0.978 1 98.38 138 TYR A O 1
ATOM 1111 N N . VAL A 1 139 ? -12.359 33.031 1.542 1 98.81 139 VAL A N 1
ATOM 1112 C CA . VAL A 1 139 ? -12.68 32.781 2.943 1 98.81 139 VAL A CA 1
ATOM 1113 C C . VAL A 1 139 ? -14.109 32.25 3.061 1 98.81 139 VAL A C 1
ATOM 1115 O O . VAL A 1 139 ? -14.352 31.266 3.764 1 98.81 139 VAL A O 1
ATOM 1118 N N . ALA A 1 140 ? -15.039 32.875 2.307 1 98.81 140 ALA A N 1
ATOM 1119 C CA . ALA A 1 140 ? -16.422 32.438 2.316 1 98.81 140 ALA A CA 1
ATOM 1120 C C . ALA A 1 140 ? -16.547 31 1.779 1 98.81 140 ALA A C 1
ATOM 1122 O O . ALA A 1 140 ? -17.312 30.203 2.299 1 98.81 140 ALA A O 1
ATOM 1123 N N . PHE A 1 141 ? -15.836 30.703 0.729 1 98.81 141 PHE A N 1
ATOM 1124 C CA . PHE A 1 141 ? -15.836 29.359 0.152 1 98.81 141 PHE A CA 1
ATOM 1125 C C . PHE A 1 141 ? -15.32 28.344 1.157 1 98.81 141 PHE A C 1
ATOM 1127 O O . PHE A 1 141 ? -15.891 27.25 1.29 1 98.81 141 PHE A O 1
ATOM 1134 N N . THR A 1 142 ? -14.312 28.719 1.85 1 98.88 142 THR A N 1
ATOM 1135 C CA . THR A 1 142 ? -13.727 27.844 2.859 1 98.88 142 THR A CA 1
ATOM 1136 C C . THR A 1 142 ? -14.742 27.516 3.953 1 98.88 142 THR A C 1
ATOM 1138 O O . THR A 1 142 ? -14.906 26.359 4.34 1 98.88 142 THR A O 1
ATOM 1141 N N . LEU A 1 143 ? -15.406 28.562 4.422 1 98.94 143 LEU A N 1
ATOM 1142 C CA . LEU A 1 143 ? -16.438 28.359 5.434 1 98.94 143 LEU A CA 1
ATOM 1143 C C . LEU A 1 143 ? -17.547 27.453 4.906 1 98.94 143 LEU A C 1
ATOM 1145 O O . LEU A 1 143 ? -18.078 26.625 5.648 1 98.94 143 LEU A O 1
ATOM 1149 N N . ASN A 1 144 ? -17.875 27.578 3.613 1 98.88 144 ASN A N 1
ATOM 1150 C CA . ASN A 1 144 ? -18.875 26.734 2.994 1 98.88 144 ASN A CA 1
ATOM 1151 C C . ASN A 1 144 ? -18.438 25.266 2.955 1 98.88 144 ASN A C 1
ATOM 1153 O O . ASN A 1 144 ? -19.234 24.375 3.221 1 98.88 144 ASN A O 1
ATOM 1157 N N . VAL A 1 145 ? -17.188 25.016 2.625 1 98.94 145 VAL A N 1
ATOM 1158 C CA . VAL A 1 145 ? -16.641 23.656 2.605 1 98.94 145 VAL A CA 1
ATOM 1159 C C . VAL A 1 145 ? -16.719 23.047 4.004 1 98.94 145 VAL A C 1
ATOM 1161 O O . VAL A 1 145 ? -17.172 21.906 4.168 1 98.94 145 VAL A O 1
ATOM 1164 N N . LEU A 1 146 ? -16.344 23.812 4.98 1 98.94 146 LEU A N 1
ATOM 1165 C CA . LEU A 1 146 ? -16.375 23.344 6.359 1 98.94 146 LEU A CA 1
ATOM 1166 C C . LEU A 1 146 ? -17.797 23.016 6.797 1 98.94 146 LEU A C 1
ATOM 1168 O O . LEU A 1 146 ? -18.031 22 7.453 1 98.94 146 LEU A O 1
ATOM 1172 N N . GLU A 1 147 ? -18.703 23.906 6.449 1 98.94 147 GLU A N 1
ATOM 1173 C CA . GLU A 1 147 ? -20.109 23.656 6.773 1 98.94 147 GLU A CA 1
ATOM 1174 C C . GLU A 1 147 ? -20.609 22.359 6.137 1 98.94 147 GLU A C 1
ATOM 1176 O O . GLU A 1 147 ? -21.281 21.562 6.785 1 98.94 147 GLU A O 1
ATOM 1181 N N . ARG A 1 148 ? -20.266 22.141 4.898 1 98.88 148 ARG A N 1
ATOM 1182 C CA . ARG A 1 148 ? -20.703 20.953 4.168 1 98.88 148 ARG A CA 1
ATOM 1183 C C . ARG A 1 148 ? -20.078 19.688 4.754 1 98.88 148 ARG A C 1
ATOM 1185 O O . ARG A 1 148 ? -20.734 18.641 4.824 1 98.88 148 ARG A O 1
ATOM 1192 N N . LEU A 1 149 ? -18.812 19.766 5.156 1 98.94 149 LEU A N 1
ATOM 1193 C CA . LEU A 1 149 ? -18.172 18.641 5.824 1 98.94 149 LEU A CA 1
ATOM 1194 C C . LEU A 1 149 ? -18.875 18.312 7.133 1 98.94 149 LEU A C 1
ATOM 1196 O O . LEU A 1 149 ? -19.141 17.141 7.422 1 98.94 149 LEU A O 1
ATOM 1200 N N . ALA A 1 150 ? -19.172 19.359 7.906 1 98.94 150 ALA A N 1
ATOM 1201 C CA . ALA A 1 150 ? -19.859 19.172 9.18 1 98.94 150 ALA A CA 1
ATOM 1202 C C . ALA A 1 150 ? -21.25 18.562 8.969 1 98.94 150 ALA A C 1
ATOM 1204 O O . ALA A 1 150 ? -21.641 17.641 9.695 1 98.94 150 ALA A O 1
ATOM 1205 N N . LYS A 1 151 ? -21.969 19.047 7.969 1 98.88 151 LYS A N 1
ATOM 1206 C CA . LYS A 1 151 ? -23.297 18.531 7.668 1 98.88 151 LYS A CA 1
ATOM 1207 C C . LYS A 1 151 ? -23.25 17.062 7.266 1 98.88 151 LYS A C 1
ATOM 1209 O O . LYS A 1 151 ? -24.109 16.266 7.668 1 98.88 151 LYS A O 1
ATOM 1214 N N . ARG A 1 152 ? -22.281 16.703 6.574 1 98.75 152 ARG A N 1
ATOM 1215 C CA . ARG A 1 152 ? -22.219 15.367 6.004 1 98.75 152 ARG A CA 1
ATOM 1216 C C . ARG A 1 152 ? -21.75 14.352 7.039 1 98.75 152 ARG A C 1
ATOM 1218 O O . ARG A 1 152 ? -22.25 13.227 7.086 1 98.75 152 ARG A O 1
ATOM 1225 N N . TYR A 1 153 ? -20.766 14.781 7.898 1 98.88 153 TYR A N 1
ATOM 1226 C CA . TYR A 1 153 ? -20.094 13.773 8.711 1 98.88 153 TYR A CA 1
ATOM 1227 C C . TYR A 1 153 ? -20.344 14.016 10.195 1 98.88 153 TYR A C 1
ATOM 1229 O O . TYR A 1 153 ? -19.984 13.188 11.039 1 98.88 153 TYR A O 1
ATOM 1237 N N . GLY A 1 154 ? -20.969 15.141 10.516 1 98.69 154 GLY A N 1
ATOM 1238 C CA . GLY A 1 154 ? -21.062 15.594 11.898 1 98.69 154 GLY A CA 1
ATOM 1239 C C . GLY A 1 154 ? -21.797 14.625 12.797 1 98.69 154 GLY A C 1
ATOM 1240 O O . GLY A 1 154 ? -21.594 14.609 14.008 1 98.69 154 GLY A O 1
ATOM 1241 N N . MET A 1 155 ? -22.656 13.734 12.219 1 98.31 155 MET A N 1
ATOM 1242 C CA . MET A 1 155 ? -23.453 12.812 13.031 1 98.31 155 MET A CA 1
ATOM 1243 C C . MET A 1 155 ? -22.875 11.406 12.992 1 98.31 155 MET A C 1
ATOM 1245 O O . MET A 1 155 ? -23.406 10.492 13.625 1 98.31 155 MET A O 1
ATOM 1249 N N . ARG A 1 156 ? -21.766 11.266 12.266 1 98.19 156 ARG A N 1
ATOM 1250 C CA . ARG A 1 156 ? -21.125 9.961 12.195 1 98.19 156 ARG A CA 1
ATOM 1251 C C . ARG A 1 156 ? -20.422 9.625 13.5 1 98.19 156 ARG A C 1
ATOM 1253 O O . ARG A 1 156 ? -19.719 10.469 14.062 1 98.19 156 ARG A O 1
ATOM 1260 N N . HIS A 1 157 ? -20.562 8.406 13.938 1 97.69 157 HIS A N 1
ATOM 1261 C CA . HIS A 1 157 ? -19.984 8.008 15.219 1 97.69 157 HIS A CA 1
ATOM 1262 C C . HIS A 1 157 ? -18.469 7.887 15.133 1 97.69 157 HIS A C 1
ATOM 1264 O O . HIS A 1 157 ? -17.781 8.016 16.141 1 97.69 157 HIS A O 1
ATOM 1270 N N . GLU A 1 158 ? -17.938 7.645 13.883 1 98.44 158 GLU A N 1
ATOM 1271 C CA . GLU A 1 158 ? -16.5 7.473 13.695 1 98.44 158 GLU A CA 1
ATOM 1272 C C . GLU A 1 158 ? -15.781 8.812 13.719 1 98.44 158 GLU A C 1
ATOM 1274 O O . GLU A 1 158 ? -14.555 8.859 13.82 1 98.44 158 GLU A O 1
ATOM 1279 N N . LEU A 1 159 ? -16.547 9.938 13.617 1 98.88 159 LEU A N 1
ATOM 1280 C CA . LEU A 1 159 ? -15.906 11.25 13.562 1 98.88 159 LEU A CA 1
ATOM 1281 C C . LEU A 1 159 ? -15.367 11.648 14.93 1 98.88 159 LEU A C 1
ATOM 1283 O O . LEU A 1 159 ? -16.125 11.727 15.906 1 98.88 159 LEU A O 1
ATOM 1287 N N . TYR A 1 160 ? -14.062 11.852 15.055 1 98.81 160 TYR A N 1
ATOM 1288 C CA . TYR A 1 160 ? -13.469 12.484 16.219 1 98.81 160 TYR A CA 1
ATOM 1289 C C . TYR A 1 160 ? -13.695 13.992 16.203 1 98.81 160 TYR A C 1
ATOM 1291 O O . TYR A 1 160 ? -14.094 14.578 17.219 1 98.81 160 TYR A O 1
ATOM 1299 N N . GLY A 1 161 ? -13.445 14.516 15.008 1 98.88 161 GLY A N 1
ATOM 1300 C CA . GLY A 1 161 ? -13.617 15.953 14.852 1 98.88 161 GLY A CA 1
ATOM 1301 C C . GLY A 1 161 ? -13.203 16.453 13.477 1 98.88 161 GLY A C 1
ATOM 1302 O O . GLY A 1 161 ? -12.906 15.656 12.586 1 98.88 161 GLY A O 1
ATOM 1303 N N . ILE A 1 162 ? -13.281 17.75 13.281 1 98.94 162 ILE A N 1
ATOM 1304 C CA . ILE A 1 162 ? -12.867 18.438 12.055 1 98.94 162 ILE A CA 1
ATOM 1305 C C . ILE A 1 162 ? -11.867 19.531 12.391 1 98.94 162 ILE A C 1
ATOM 1307 O O . ILE A 1 162 ? -12.117 20.359 13.266 1 98.94 162 ILE A O 1
ATOM 1311 N N . GLN A 1 163 ? -10.742 19.438 11.82 1 98.94 163 GLN A N 1
ATOM 1312 C CA . GLN A 1 163 ? -9.789 20.547 11.883 1 98.94 163 GLN A CA 1
ATOM 1313 C C . GLN A 1 163 ? -10.133 21.625 10.867 1 98.94 163 GLN A C 1
ATOM 1315 O O . GLN A 1 163 ? -10.242 21.344 9.672 1 98.94 163 GLN A O 1
ATOM 1320 N N . ILE A 1 164 ? -10.156 22.828 11.32 1 98.94 164 ILE A N 1
ATOM 1321 C CA . ILE A 1 164 ? -10.648 23.953 10.539 1 98.94 164 ILE A CA 1
ATOM 1322 C C . ILE A 1 164 ? -9.734 24.188 9.336 1 98.94 164 ILE A C 1
ATOM 1324 O O . ILE A 1 164 ? -10.203 24.281 8.203 1 98.94 164 ILE A O 1
ATOM 1328 N N . LEU A 1 165 ? -8.453 24.25 9.602 1 98.94 165 LEU A N 1
ATOM 1329 C CA . LEU A 1 165 ? -7.5 24.547 8.539 1 98.94 165 LEU A CA 1
ATOM 1330 C C . LEU A 1 165 ? -6.09 24.125 8.938 1 98.94 165 LEU A C 1
ATOM 1332 O O . LEU A 1 165 ? -5.66 24.391 10.062 1 98.94 165 LEU A O 1
ATOM 1336 N N . ASN A 1 166 ? -5.414 23.484 7.977 1 98.88 166 ASN A N 1
ATOM 1337 C CA . ASN A 1 166 ? -4.043 23.031 8.188 1 98.88 166 ASN A CA 1
ATOM 1338 C C . ASN A 1 166 ? -3.039 24.156 8.031 1 98.88 166 ASN A C 1
ATOM 1340 O O . ASN A 1 166 ? -2.963 24.797 6.977 1 98.88 166 ASN A O 1
ATOM 1344 N N . GLU A 1 167 ? -2.301 24.531 8.969 1 98.5 167 GLU A N 1
ATOM 1345 C CA . GLU A 1 167 ? -1.055 25.281 9.008 1 98.5 167 GLU A CA 1
ATOM 1346 C C . GLU A 1 167 ? -1.216 26.641 8.344 1 98.5 167 GLU A C 1
ATOM 1348 O O . GLU A 1 167 ? -0.426 27.016 7.473 1 98.5 167 GLU A O 1
ATOM 1353 N N . PRO A 1 168 ? -2.236 27.438 8.719 1 98.69 168 PRO A N 1
ATOM 1354 C CA . PRO A 1 168 ? -2.143 28.844 8.305 1 98.69 168 PRO A CA 1
ATOM 1355 C C . PRO A 1 168 ? -0.974 29.562 8.961 1 98.69 168 PRO A C 1
ATOM 1357 O O . PRO A 1 168 ? -0.914 29.672 10.188 1 98.69 168 PRO A O 1
ATOM 1360 N N . ILE A 1 169 ? -0.035 30.078 8.156 1 97.06 169 ILE A N 1
ATOM 1361 C CA . ILE A 1 169 ? 1.21 30.531 8.766 1 97.06 169 ILE A CA 1
ATOM 1362 C C . ILE A 1 169 ? 1.173 32.031 8.969 1 97.06 169 ILE A C 1
ATOM 1364 O O . ILE A 1 169 ? 0.513 32.75 8.211 1 97.06 169 ILE A O 1
ATOM 1368 N N . THR A 1 170 ? 1.813 32.469 10.055 1 97.94 170 THR A N 1
ATOM 1369 C CA . THR A 1 170 ? 1.996 33.875 10.367 1 97.94 170 THR A CA 1
ATOM 1370 C C . THR A 1 170 ? 3.35 34.375 9.867 1 97.94 170 THR A C 1
ATOM 1372 O O . THR A 1 170 ? 4.074 33.656 9.195 1 97.94 170 THR A O 1
ATOM 1375 N N . GLU A 1 171 ? 3.627 35.625 10.172 1 97.06 171 GLU A N 1
ATOM 1376 C CA . GLU A 1 171 ? 4.855 36.281 9.711 1 97.06 171 GLU A CA 1
ATOM 1377 C C . GLU A 1 171 ? 6.086 35.5 10.18 1 97.06 171 GLU A C 1
ATOM 1379 O O . GLU A 1 171 ? 7.051 35.344 9.43 1 97.06 171 GLU A O 1
ATOM 1384 N N . ARG A 1 172 ? 6.086 35 11.359 1 93.81 172 ARG A N 1
ATOM 1385 C CA . ARG A 1 172 ? 7.234 34.312 11.93 1 93.81 172 ARG A CA 1
ATOM 1386 C C . ARG A 1 172 ? 7.609 33.094 11.086 1 93.81 172 ARG A C 1
ATOM 1388 O O . ARG A 1 172 ? 8.75 32.969 10.641 1 93.81 172 ARG A O 1
ATOM 1395 N N . MET A 1 173 ? 6.637 32.281 10.859 1 93.62 173 MET A N 1
ATOM 1396 C CA . MET A 1 173 ? 6.914 31.062 10.102 1 93.62 173 MET A CA 1
ATOM 1397 C C . MET A 1 173 ? 7.207 31.391 8.641 1 93.62 173 MET A C 1
ATOM 1399 O O . MET A 1 173 ? 8.023 30.719 8 1 93.62 173 MET A O 1
ATOM 1403 N N . TRP A 1 174 ? 6.559 32.375 8.117 1 94.69 174 TRP A N 1
ATOM 1404 C CA . TRP A 1 174 ? 6.844 32.875 6.77 1 94.69 174 TRP A CA 1
ATOM 1405 C C . TRP A 1 174 ? 8.328 33.188 6.605 1 94.69 174 TRP A C 1
ATOM 1407 O O . TRP A 1 174 ? 8.938 32.812 5.605 1 94.69 174 TRP A O 1
ATOM 1417 N N . ASN A 1 175 ? 8.891 33.781 7.621 1 92.31 175 ASN A N 1
ATOM 1418 C CA . ASN A 1 175 ? 10.297 34.188 7.594 1 92.31 175 ASN A CA 1
ATOM 1419 C C . ASN A 1 175 ? 11.219 32.969 7.84 1 92.31 175 ASN A C 1
ATOM 1421 O O . ASN A 1 175 ? 12.227 32.812 7.152 1 92.31 175 ASN A O 1
ATOM 1425 N N . ILE A 1 176 ? 10.859 32.125 8.789 1 87.81 176 ILE A N 1
ATOM 1426 C CA . ILE A 1 176 ? 11.664 30.953 9.109 1 87.81 176 ILE A CA 1
ATOM 1427 C C . ILE A 1 176 ? 11.797 30.062 7.875 1 87.81 176 ILE A C 1
ATOM 1429 O O . ILE A 1 176 ? 12.875 29.547 7.582 1 87.81 176 ILE A O 1
ATOM 1433 N N . MET A 1 177 ? 10.664 29.969 7.141 1 90.31 177 MET A N 1
ATOM 1434 C CA . MET A 1 177 ? 10.641 29.047 6.004 1 90.31 177 MET A CA 1
ATOM 1435 C C . MET A 1 177 ? 11.078 29.75 4.727 1 90.31 177 MET A C 1
ATOM 1437 O O . MET A 1 177 ? 11.211 29.125 3.676 1 90.31 177 MET A O 1
ATOM 1441 N N . ASN A 1 178 ? 11.375 31.078 4.816 1 90.44 178 ASN A N 1
ATOM 1442 C CA . ASN A 1 178 ? 11.781 31.828 3.633 1 90.44 178 ASN A CA 1
ATOM 1443 C C . ASN A 1 178 ? 10.906 31.5 2.428 1 90.44 178 ASN A C 1
ATOM 1445 O O . ASN A 1 178 ? 11.414 31.109 1.377 1 90.44 178 ASN A O 1
ATOM 1449 N N . VAL A 1 179 ? 9.562 31.672 2.549 1 92.94 179 VAL A N 1
ATOM 1450 C CA . VAL A 1 179 ? 8.523 31.109 1.686 1 92.94 179 VAL A CA 1
ATOM 1451 C C . VAL A 1 179 ? 8.742 31.578 0.248 1 92.94 179 VAL A C 1
ATOM 1453 O O . VAL A 1 179 ? 8.773 30.766 -0.678 1 92.94 179 VAL A O 1
ATOM 1456 N N . PRO A 1 180 ? 9.023 32.875 -0.018 1 89.75 180 PRO A N 1
ATOM 1457 C CA . PRO A 1 180 ? 9.141 33.281 -1.413 1 89.75 180 PRO A CA 1
ATOM 1458 C C . PRO A 1 180 ? 10.328 32.656 -2.131 1 89.75 180 PRO A C 1
ATOM 1460 O O . PRO A 1 180 ? 10.289 32.438 -3.348 1 89.75 180 PRO A O 1
ATOM 1463 N N . ASN A 1 181 ? 11.391 32.312 -1.365 1 89.88 181 ASN A N 1
ATOM 1464 C CA . ASN A 1 181 ? 12.586 31.734 -1.988 1 89.88 181 ASN A CA 1
ATOM 1465 C C . ASN A 1 181 ? 12.523 30.203 -2.043 1 89.88 181 ASN A C 1
ATOM 1467 O O . ASN A 1 181 ? 12.969 29.594 -3.018 1 89.88 181 ASN A O 1
ATOM 1471 N N . ARG A 1 182 ? 11.93 29.594 -1.002 1 91.25 182 ARG A N 1
ATOM 1472 C CA . ARG A 1 182 ? 11.891 28.125 -0.906 1 91.25 182 ARG A CA 1
ATOM 1473 C C . ARG A 1 182 ? 10.789 27.547 -1.786 1 91.25 182 ARG A C 1
ATOM 1475 O O . ARG A 1 182 ? 10.93 26.438 -2.316 1 91.25 182 ARG A O 1
ATOM 1482 N N . PHE A 1 183 ? 9.742 28.281 -1.896 1 93.19 183 PHE A N 1
ATOM 1483 C CA . PHE A 1 183 ? 8.586 27.844 -2.68 1 93.19 183 PHE A CA 1
ATOM 1484 C C . PHE A 1 183 ? 8.305 28.828 -3.809 1 93.19 183 PHE A C 1
ATOM 1486 O O . PHE A 1 183 ? 7.555 29.797 -3.625 1 93.19 183 PHE A O 1
ATOM 1493 N N . LYS A 1 184 ? 8.914 28.656 -5.016 1 91.75 184 LYS A N 1
ATOM 1494 C CA . LYS A 1 184 ? 8.836 29.594 -6.129 1 91.75 184 LYS A CA 1
ATOM 1495 C C . LYS A 1 184 ? 7.492 29.484 -6.848 1 91.75 184 LYS A C 1
ATOM 1497 O O . LYS A 1 184 ? 7.094 28.391 -7.262 1 91.75 184 LYS A O 1
ATOM 1502 N N . ALA A 1 185 ? 6.828 30.516 -6.977 1 95.69 185 ALA A N 1
ATOM 1503 C CA . ALA A 1 185 ? 5.551 30.547 -7.684 1 95.69 185 ALA A CA 1
ATOM 1504 C C . ALA A 1 185 ? 5.754 30.375 -9.188 1 95.69 185 ALA A C 1
ATOM 1506 O O . ALA A 1 185 ? 6.66 30.969 -9.773 1 95.69 185 ALA A O 1
ATOM 1507 N N . VAL A 1 186 ? 4.926 29.594 -9.789 1 95 186 VAL A N 1
ATOM 1508 C CA . VAL A 1 186 ? 4.934 29.438 -11.242 1 95 186 VAL A CA 1
ATOM 1509 C C . VAL A 1 186 ? 4.375 30.703 -11.898 1 95 186 VAL A C 1
ATOM 1511 O O . VAL A 1 186 ? 4.961 31.234 -12.844 1 95 186 VAL A O 1
ATOM 1514 N N . ASP A 1 187 ? 3.33 31.203 -11.445 1 95.19 187 ASP A N 1
ATOM 1515 C CA . ASP A 1 187 ? 2.691 32.438 -11.922 1 95.19 187 ASP A CA 1
ATOM 1516 C C . ASP A 1 187 ? 3.043 33.625 -11.023 1 95.19 187 ASP A C 1
ATOM 1518 O O . ASP A 1 187 ? 2.447 33.781 -9.961 1 95.19 187 ASP A O 1
ATOM 1522 N N . LYS A 1 188 ? 3.777 34.5 -11.516 1 94.5 188 LYS A N 1
ATOM 1523 C CA . LYS A 1 188 ? 4.266 35.625 -10.727 1 94.5 188 LYS A CA 1
ATOM 1524 C C . LYS A 1 188 ? 3.148 36.625 -10.453 1 94.5 188 LYS A C 1
ATOM 1526 O O . LYS A 1 188 ? 3.141 37.312 -9.414 1 94.5 188 LYS A O 1
ATOM 1531 N N . GLU A 1 189 ? 2.258 36.719 -11.383 1 95.19 189 GLU A N 1
ATOM 1532 C CA . GLU A 1 189 ? 1.135 37.625 -11.188 1 95.19 189 GLU A CA 1
ATOM 1533 C C . GLU A 1 189 ? 0.211 37.156 -10.078 1 95.19 189 GLU A C 1
ATOM 1535 O O . GLU A 1 189 ? -0.243 37.938 -9.242 1 95.19 189 GLU A O 1
ATOM 1540 N N . MET A 1 190 ? -0.033 35.844 -10.008 1 92.56 190 MET A N 1
ATOM 1541 C CA . MET A 1 190 ? -0.849 35.25 -8.945 1 92.56 190 MET A CA 1
ATOM 1542 C C . MET A 1 190 ? -0.178 35.406 -7.586 1 92.56 190 MET A C 1
ATOM 1544 O O . MET A 1 190 ? -0.856 35.5 -6.562 1 92.56 190 MET A O 1
ATOM 1548 N N . ALA A 1 191 ? 1.109 35.469 -7.621 1 95.06 191 ALA A N 1
ATOM 1549 C CA . ALA A 1 191 ? 1.887 35.531 -6.387 1 95.06 191 ALA A CA 1
ATOM 1550 C C . ALA A 1 191 ? 1.919 36.969 -5.828 1 95.06 191 ALA A C 1
ATOM 1552 O O . ALA A 1 191 ? 2.266 37.156 -4.66 1 95.06 191 ALA A O 1
ATOM 1553 N N . ARG A 1 192 ? 1.502 37.875 -6.723 1 92.44 192 ARG A N 1
ATOM 1554 C CA . ARG A 1 192 ? 1.526 39.25 -6.277 1 92.44 192 ARG A CA 1
ATOM 1555 C C . ARG A 1 192 ? 0.595 39.469 -5.09 1 92.44 192 ARG A C 1
ATOM 1557 O O . ARG A 1 192 ? -0.577 39.094 -5.137 1 92.44 192 ARG A O 1
ATOM 1564 N N . GLY A 1 193 ? 1.063 39.906 -3.973 1 90.81 193 GLY A N 1
ATOM 1565 C CA . GLY A 1 193 ? 0.254 40.188 -2.799 1 90.81 193 GLY A CA 1
ATOM 1566 C C . GLY A 1 193 ? 0.254 39.062 -1.784 1 90.81 193 GLY A C 1
ATOM 1567 O O . GLY A 1 193 ? -0.36 39.188 -0.722 1 90.81 193 GLY A O 1
ATOM 1568 N N . SER A 1 194 ? 0.871 37.969 -2.133 1 96 194 SER A N 1
ATOM 1569 C CA . SER A 1 194 ? 0.999 36.875 -1.165 1 96 194 SER A CA 1
ATOM 1570 C C . SER A 1 194 ? 1.665 37.344 0.12 1 96 194 SER A C 1
ATOM 1572 O O . SER A 1 194 ? 2.66 38.094 0.076 1 96 194 SER A O 1
ATOM 1574 N N . LYS A 1 195 ? 1.129 37 1.197 1 96.38 195 LYS A N 1
ATOM 1575 C CA . LYS A 1 195 ? 1.667 37.406 2.502 1 96.38 195 LYS A CA 1
ATOM 1576 C C . LYS A 1 195 ? 1.144 36.469 3.6 1 96.38 195 LYS A C 1
ATOM 1578 O O . LYS A 1 195 ? 0.13 35.781 3.416 1 96.38 195 LYS A O 1
ATOM 1583 N N . PRO A 1 196 ? 1.825 36.375 4.695 1 97.56 196 PRO A N 1
ATOM 1584 C CA . PRO A 1 196 ? 1.35 35.562 5.809 1 97.56 196 PRO A CA 1
ATOM 1585 C C . PRO A 1 196 ? 0.037 36.062 6.398 1 97.56 196 PRO A C 1
ATOM 1587 O O . PRO A 1 196 ? -0.374 37.188 6.121 1 97.56 196 PRO A O 1
ATOM 1590 N N . ASN A 1 197 ? -0.676 35.25 7.133 1 98.56 197 ASN A N 1
ATOM 1591 C CA . ASN A 1 197 ? -1.91 35.594 7.828 1 98.56 197 ASN A CA 1
ATOM 1592 C C . ASN A 1 197 ? -1.627 36.312 9.141 1 98.56 197 ASN A C 1
ATOM 1594 O O . ASN A 1 197 ? -0.552 36.156 9.719 1 98.56 197 ASN A O 1
ATOM 1598 N N . SER A 1 198 ? -2.559 37.125 9.594 1 98.38 198 SER A N 1
ATOM 1599 C CA . SER A 1 198 ? -2.445 37.719 10.922 1 98.38 198 SER A CA 1
ATOM 1600 C C . SER A 1 198 ? -3.17 36.906 11.969 1 98.38 198 SER A C 1
ATOM 1602 O O . SER A 1 198 ? -4.137 36.188 11.656 1 98.38 198 SER A O 1
ATOM 1604 N N . LEU A 1 199 ? -2.684 36.969 13.203 1 98.31 199 LEU A N 1
ATOM 1605 C CA . LEU A 1 199 ? -3.355 36.25 14.289 1 98.31 199 LEU A CA 1
ATOM 1606 C C . LEU A 1 199 ? -4.777 36.781 14.477 1 98.31 199 LEU A C 1
ATOM 1608 O O . LEU A 1 199 ? -5.688 36 14.797 1 98.31 199 LEU A O 1
ATOM 1612 N N . GLU A 1 200 ? -4.953 38.094 14.297 1 98.25 200 GLU A N 1
ATOM 1613 C CA . GLU A 1 200 ? -6.277 38.688 14.414 1 98.25 200 GLU A CA 1
ATOM 1614 C C . GLU A 1 200 ? -7.246 38.062 13.406 1 98.25 200 GLU A C 1
ATOM 1616 O O . GLU A 1 200 ? -8.367 37.688 13.758 1 98.25 200 GLU A O 1
ATOM 1621 N N . PHE A 1 201 ? -6.828 37.969 12.227 1 98.69 201 PHE A N 1
ATOM 1622 C CA . PHE A 1 201 ? -7.656 37.375 11.18 1 98.69 201 PHE A CA 1
ATOM 1623 C C . PHE A 1 201 ? -7.984 35.938 11.508 1 98.69 201 PHE A C 1
ATOM 1625 O O . PHE A 1 201 ? -9.133 35.5 11.391 1 98.69 201 PHE A O 1
ATOM 1632 N N . LEU A 1 202 ? -6.953 35.188 11.883 1 98.88 202 LEU A N 1
ATOM 1633 C CA . LEU A 1 202 ? -7.137 33.781 12.148 1 98.88 202 LEU A CA 1
ATOM 1634 C C . LEU A 1 202 ? -8.109 33.562 13.305 1 98.88 202 LEU A C 1
ATOM 1636 O O . LEU A 1 202 ? -8.938 32.656 13.266 1 98.88 202 LEU A O 1
ATOM 1640 N N . ARG A 1 203 ? -7.996 34.375 14.352 1 98.62 203 ARG A N 1
ATOM 1641 C CA . ARG A 1 203 ? -8.914 34.281 15.477 1 98.62 203 ARG A CA 1
ATOM 1642 C C . ARG A 1 203 ? -10.359 34.469 15.031 1 98.62 203 ARG A C 1
ATOM 1644 O O . ARG A 1 203 ? -11.242 33.688 15.383 1 98.62 203 ARG A O 1
ATOM 1651 N N . ASP A 1 204 ? -10.57 35.531 14.242 1 98.69 204 ASP A N 1
ATOM 1652 C CA . ASP A 1 204 ? -11.906 35.812 13.727 1 98.69 204 ASP A CA 1
ATOM 1653 C C . ASP A 1 204 ? -12.398 34.656 12.852 1 98.69 204 ASP A C 1
ATOM 1655 O O . ASP A 1 204 ? -13.562 34.25 12.953 1 98.69 204 ASP A O 1
ATOM 1659 N N . PHE A 1 205 ? -11.617 34.188 11.992 1 98.88 205 PHE A N 1
ATOM 1660 C CA . PHE A 1 205 ? -11.969 33.094 11.086 1 98.88 205 PHE A CA 1
ATOM 1661 C C . PHE A 1 205 ? -12.328 31.844 11.859 1 98.88 205 PHE A C 1
ATOM 1663 O O . PHE A 1 205 ? -13.305 31.172 11.539 1 98.88 205 PHE A O 1
ATOM 1670 N N . TYR A 1 206 ? -11.461 31.438 12.859 1 98.94 206 TYR A N 1
ATOM 1671 C CA . TYR A 1 206 ? -11.711 30.234 13.648 1 98.94 206 TYR A CA 1
ATOM 1672 C C . TYR A 1 206 ? -13.062 30.312 14.352 1 98.94 206 TYR A C 1
ATOM 1674 O O . TYR A 1 206 ? -13.781 29.312 14.438 1 98.94 206 TYR A O 1
ATOM 1682 N N . ILE A 1 207 ? -13.391 31.516 14.883 1 98.88 207 ILE A N 1
ATOM 1683 C CA . ILE A 1 207 ? -14.68 31.688 15.547 1 98.88 207 ILE A CA 1
ATOM 1684 C C . ILE A 1 207 ? -15.812 31.5 14.547 1 98.88 207 ILE A C 1
ATOM 1686 O O . ILE A 1 207 ? -16.781 30.781 14.82 1 98.88 207 ILE A O 1
ATOM 1690 N N . LYS A 1 208 ? -15.703 32.125 13.359 1 98.88 208 LYS A N 1
ATOM 1691 C CA . LYS A 1 208 ? -16.719 31.984 12.32 1 98.88 208 LYS A CA 1
ATOM 1692 C C . LYS A 1 208 ? -16.859 30.516 11.914 1 98.88 208 LYS A C 1
ATOM 1694 O O . LYS A 1 208 ? -17.984 30.016 11.758 1 98.88 208 LYS A O 1
ATOM 1699 N N . ALA A 1 209 ? -15.75 29.844 11.75 1 98.94 209 ALA A N 1
ATOM 1700 C CA . ALA A 1 209 ? -15.766 28.438 11.367 1 98.94 209 ALA A CA 1
ATOM 1701 C C . ALA A 1 209 ? -16.453 27.594 12.43 1 98.94 209 ALA A C 1
ATOM 1703 O O . ALA A 1 209 ? -17.266 26.719 12.102 1 98.94 209 ALA A O 1
ATOM 1704 N N . TYR A 1 210 ? -16.094 27.812 13.695 1 98.88 210 TYR A N 1
ATOM 1705 C CA . TYR A 1 210 ? -16.75 27.109 14.797 1 98.88 210 TYR A CA 1
ATOM 1706 C C . TYR A 1 210 ? -18.266 27.266 14.719 1 98.88 210 TYR A C 1
ATOM 1708 O O . TYR A 1 210 ? -19 26.281 14.789 1 98.88 210 TYR A O 1
ATOM 1716 N N . ARG A 1 211 ? -18.703 28.453 14.547 1 98.81 211 ARG A N 1
ATOM 1717 C CA . ARG A 1 211 ? -20.125 28.766 14.594 1 98.81 211 ARG A CA 1
ATOM 1718 C C . ARG A 1 211 ? -20.859 28.172 13.406 1 98.81 211 ARG A C 1
ATOM 1720 O O . ARG A 1 211 ? -22.016 27.75 13.523 1 98.81 211 ARG A O 1
ATOM 1727 N N . VAL A 1 212 ? -20.156 28.031 12.32 1 98.56 212 VAL A N 1
ATOM 1728 C CA . VAL A 1 212 ? -20.781 27.484 11.117 1 98.56 212 VAL A CA 1
ATOM 1729 C C . VAL A 1 212 ? -20.859 25.969 11.219 1 98.56 212 VAL A C 1
ATOM 1731 O O . VAL A 1 212 ? -21.828 25.359 10.742 1 98.56 212 VAL A O 1
ATOM 1734 N N . MET A 1 213 ? -19.922 25.312 11.867 1 98.81 213 MET A N 1
ATOM 1735 C CA . MET A 1 213 ? -19.812 23.859 11.883 1 98.81 213 MET A CA 1
ATOM 1736 C C . MET A 1 213 ? -20.609 23.266 13.039 1 98.81 213 MET A C 1
ATOM 1738 O O . MET A 1 213 ? -21.281 22.25 12.883 1 98.81 213 MET A O 1
ATOM 1742 N N . ARG A 1 214 ? -20.594 23.875 14.195 1 98.69 214 ARG A N 1
ATOM 1743 C CA . ARG A 1 214 ? -20.984 23.281 15.469 1 98.69 214 ARG A CA 1
ATOM 1744 C C . ARG A 1 214 ? -22.438 22.812 15.438 1 98.69 214 ARG A C 1
ATOM 1746 O O . ARG A 1 214 ? -22.766 21.75 15.945 1 98.69 214 ARG A O 1
ATOM 1753 N N . PRO A 1 215 ? -23.375 23.562 14.781 1 98.5 215 PRO A N 1
ATOM 1754 C CA . PRO A 1 215 ? -24.781 23.156 14.789 1 98.5 215 PRO A CA 1
ATOM 1755 C C . PRO A 1 215 ? -25 21.797 14.125 1 98.5 215 PRO A C 1
ATOM 1757 O O . PRO A 1 215 ? -26.047 21.172 14.336 1 98.5 215 PRO A O 1
ATOM 1760 N N . TYR A 1 216 ? -24.016 21.359 13.383 1 98.69 216 TYR A N 1
ATOM 1761 C CA . TYR A 1 216 ? -24.234 20.156 12.586 1 98.69 216 TYR A CA 1
ATOM 1762 C C . TYR A 1 216 ? -23.422 18.984 13.141 1 98.69 216 TYR A C 1
ATOM 1764 O O . TYR A 1 216 ? -23.453 17.875 12.578 1 98.69 216 TYR A O 1
ATOM 1772 N N . MET A 1 217 ? -22.734 19.188 14.164 1 98.5 217 MET A N 1
ATOM 1773 C CA . MET A 1 217 ? -21.859 18.156 14.742 1 98.5 217 MET A CA 1
ATOM 1774 C C . MET A 1 217 ? -22.359 17.734 16.125 1 98.5 217 MET A C 1
ATOM 1776 O O . MET A 1 217 ? -22.969 18.531 16.844 1 98.5 217 MET A O 1
ATOM 1780 N N . ARG A 1 218 ? -22.172 16.484 16.547 1 97.5 218 ARG A N 1
ATOM 1781 C CA . ARG A 1 218 ? -22.453 16.062 17.906 1 97.5 218 ARG A CA 1
ATOM 1782 C C . ARG A 1 218 ? -21.609 16.828 18.906 1 97.5 218 ARG A C 1
ATOM 1784 O O . ARG A 1 218 ? -20.484 17.219 18.594 1 97.5 218 ARG A O 1
ATOM 1791 N N . GLU A 1 219 ? -22.062 17 19.969 1 95 219 GLU A N 1
ATOM 1792 C CA . GLU A 1 219 ? -21.344 17.797 20.953 1 95 219 GLU A CA 1
ATOM 1793 C C . GLU A 1 219 ? -20 17.172 21.312 1 95 219 GLU A C 1
ATOM 1795 O O . GLU A 1 219 ? -19.031 17.875 21.578 1 95 219 GLU A O 1
ATOM 1800 N N . GLU A 1 220 ? -19.984 15.859 21.297 1 96.31 220 GLU A N 1
ATOM 1801 C CA . GLU A 1 220 ? -18.766 15.156 21.703 1 96.31 220 GLU A CA 1
ATOM 1802 C C . GLU A 1 220 ? -17.672 15.289 20.656 1 96.31 220 GLU A C 1
ATOM 1804 O O . GLU A 1 220 ? -16.5 15.023 20.922 1 96.31 220 GLU A O 1
ATOM 1809 N N . ASN A 1 221 ? -18.078 15.602 19.391 1 97.94 221 ASN A N 1
ATOM 1810 C CA . ASN A 1 221 ? -17.062 15.828 18.359 1 97.94 221 ASN A CA 1
ATOM 1811 C C . ASN A 1 221 ? -16.266 17.109 18.625 1 97.94 221 ASN A C 1
ATOM 1813 O O . ASN A 1 221 ? -16.828 18.109 19.078 1 97.94 221 ASN A O 1
ATOM 1817 N N . VAL A 1 222 ? -15.086 17.031 18.312 1 98.69 222 VAL A N 1
ATOM 1818 C CA . VAL A 1 222 ? -14.25 18.203 18.594 1 98.69 222 VAL A CA 1
ATOM 1819 C C . VAL A 1 222 ? -14.094 19.047 17.328 1 98.69 222 VAL A C 1
ATOM 1821 O O . VAL A 1 222 ? -14.172 18.516 16.203 1 98.69 222 VAL A O 1
ATOM 1824 N N . ILE A 1 223 ? -13.992 20.297 17.5 1 98.88 223 ILE A N 1
ATOM 1825 C CA . ILE A 1 223 ? -13.523 21.234 16.469 1 98.88 223 ILE A CA 1
ATOM 1826 C C . ILE A 1 223 ? -12.086 21.656 16.781 1 98.88 223 ILE A C 1
ATOM 1828 O O . ILE A 1 223 ? -11.805 22.188 17.844 1 98.88 223 ILE A O 1
ATOM 1832 N N . VAL A 1 224 ? -11.195 21.375 15.828 1 98.94 224 VAL A N 1
ATOM 1833 C CA . VAL A 1 224 ? -9.758 21.531 16.062 1 98.94 224 VAL A CA 1
ATOM 1834 C C . VAL A 1 224 ? -9.242 22.734 15.273 1 98.94 224 VAL A C 1
ATOM 1836 O O . VAL A 1 224 ? -9.617 22.938 14.117 1 98.94 224 VAL A O 1
ATOM 1839 N N . PHE A 1 225 ? -8.461 23.594 15.875 1 98.88 225 PHE A N 1
ATOM 1840 C CA . PHE A 1 225 ? -7.797 24.672 15.141 1 98.88 225 PHE A CA 1
ATOM 1841 C C . PHE A 1 225 ? -6.285 24.594 15.336 1 98.88 225 PHE A C 1
ATOM 1843 O O . PHE A 1 225 ? -5.812 24.141 16.375 1 98.88 225 PHE A O 1
ATOM 1850 N N . HIS A 1 226 ? -5.539 24.906 14.344 1 98.88 226 HIS A N 1
ATOM 1851 C CA . HIS A 1 226 ? -4.082 24.906 14.352 1 98.88 226 HIS A CA 1
ATOM 1852 C C . HIS A 1 226 ? -3.531 26.156 15.016 1 98.88 226 HIS A C 1
ATOM 1854 O O . HIS A 1 226 ? -4.082 27.25 14.836 1 98.88 226 HIS A O 1
ATOM 1860 N N . ASP A 1 227 ? -2.383 26.078 15.609 1 98.69 227 ASP A N 1
ATOM 1861 C CA . ASP A 1 227 ? -1.834 27.172 16.406 1 98.69 227 ASP A CA 1
ATOM 1862 C C . ASP A 1 227 ? -1.116 28.188 15.523 1 98.69 227 ASP A C 1
ATOM 1864 O O . ASP A 1 227 ? -0.575 29.172 16.016 1 98.69 227 ASP A O 1
ATOM 1868 N N . ALA A 1 228 ? -1.05 27.906 14.18 1 98.38 228 ALA A N 1
ATOM 1869 C CA . ALA A 1 228 ? -0.344 28.75 13.227 1 98.38 228 ALA A CA 1
ATOM 1870 C C . ALA A 1 228 ? 1.132 28.875 13.594 1 98.38 228 ALA A C 1
ATOM 1872 O O . ALA A 1 228 ? 1.763 29.906 13.312 1 98.38 228 ALA A O 1
ATOM 1873 N N . PHE A 1 229 ? 1.614 27.938 14.328 1 96.69 229 PHE A N 1
ATOM 1874 C CA . PHE A 1 229 ? 2.986 27.844 14.812 1 96.69 229 PHE A CA 1
ATOM 1875 C C . PHE A 1 229 ? 3.27 28.922 15.844 1 96.69 229 PHE A C 1
ATOM 1877 O O . PHE A 1 229 ? 4.406 29.375 15.984 1 96.69 229 PHE A O 1
ATOM 1884 N N . GLU A 1 230 ? 2.234 29.422 16.438 1 97.06 230 GLU A N 1
ATOM 1885 C CA . GLU A 1 230 ? 2.277 30.328 17.578 1 97.06 230 GLU A CA 1
ATOM 1886 C C . GLU A 1 230 ? 1.54 29.75 18.781 1 97.06 230 GLU A C 1
ATOM 1888 O O . GLU A 1 230 ? 0.563 30.328 19.266 1 97.06 230 GLU A O 1
ATOM 1893 N N . LEU A 1 231 ? 2.109 28.672 19.328 1 97.38 231 LEU A N 1
ATOM 1894 C CA . LEU A 1 231 ? 1.4 27.812 20.281 1 97.38 231 LEU A CA 1
ATOM 1895 C C . LEU A 1 231 ? 0.939 28.609 21.484 1 97.38 231 LEU A C 1
ATOM 1897 O O . LEU A 1 231 ? -0.21 28.484 21.922 1 97.38 231 LEU A O 1
ATOM 1901 N N . LYS A 1 232 ? 1.686 29.5 22.062 1 96.38 232 LYS A N 1
ATOM 1902 C CA . LYS A 1 232 ? 1.403 30.172 23.328 1 96.38 232 LYS A CA 1
ATOM 1903 C C . LYS A 1 232 ? 0.548 31.422 23.109 1 96.38 232 LYS A C 1
ATOM 1905 O O . LYS A 1 232 ? 0.143 32.094 24.062 1 96.38 232 LYS A O 1
ATOM 1910 N N . ALA A 1 233 ? 0.187 31.672 21.844 1 97.5 233 ALA A N 1
ATOM 1911 C CA . ALA A 1 233 ? -0.561 32.875 21.516 1 97.5 233 ALA A CA 1
ATOM 1912 C C . ALA A 1 233 ? -2.057 32.688 21.75 1 97.5 233 ALA A C 1
ATOM 1914 O O . ALA A 1 233 ? -2.842 33.625 21.609 1 97.5 233 ALA A O 1
ATOM 1915 N N . TRP A 1 234 ? -2.475 31.516 22.172 1 98.31 234 TRP A N 1
ATOM 1916 C CA . TRP A 1 234 ? -3.893 31.188 22.094 1 98.31 234 TRP A CA 1
ATOM 1917 C C . TRP A 1 234 ? -4.492 31 23.484 1 98.31 234 TRP A C 1
ATOM 1919 O O . TRP A 1 234 ? -5.625 30.531 23.609 1 98.31 234 TRP A O 1
ATOM 1929 N N . LYS A 1 235 ? -3.816 31.375 24.562 1 97.12 235 LYS A N 1
ATOM 1930 C CA . LYS A 1 235 ? -4.223 31.141 25.938 1 97.12 235 LYS A CA 1
ATOM 1931 C C . LYS A 1 235 ? -5.582 31.766 26.234 1 97.12 235 LYS A C 1
ATOM 1933 O O . LYS A 1 235 ? -6.41 31.188 26.938 1 97.12 235 LYS A O 1
ATOM 1938 N N . ASP A 1 236 ? -5.891 32.906 25.703 1 95.25 236 ASP A N 1
ATOM 1939 C CA . ASP A 1 236 ? -7.098 33.688 26.016 1 95.25 236 ASP A CA 1
ATOM 1940 C C . ASP A 1 236 ? -8.172 33.469 24.953 1 95.25 236 ASP A C 1
ATOM 1942 O O . ASP A 1 236 ? -9.203 34.156 24.953 1 95.25 236 ASP A O 1
ATOM 1946 N N . PHE A 1 237 ? -7.945 32.625 24.062 1 97.31 237 PHE A N 1
ATOM 1947 C CA . PHE A 1 237 ? -8.789 32.469 22.891 1 97.31 237 PHE A CA 1
ATOM 1948 C C . PHE A 1 237 ? -9.898 31.453 23.156 1 97.31 237 PHE A C 1
ATOM 1950 O O . PHE A 1 237 ? -9.648 30.391 23.719 1 97.31 237 PHE A O 1
ATOM 1957 N N . MET A 1 238 ? -11.164 31.766 22.828 1 97.25 238 MET A N 1
ATOM 1958 C CA . MET A 1 238 ? -12.336 30.906 22.906 1 97.25 238 MET A CA 1
ATOM 1959 C C . MET A 1 238 ? -12.555 30.406 24.328 1 97.25 238 MET A C 1
ATOM 1961 O O . MET A 1 238 ? -12.742 29.203 24.562 1 97.25 238 MET A O 1
ATOM 1965 N N . ARG A 1 239 ? -12.562 31.281 25.266 1 94.44 239 ARG A N 1
ATOM 1966 C CA . ARG A 1 239 ? -12.703 30.953 26.672 1 94.44 239 ARG A CA 1
ATOM 1967 C C . ARG A 1 239 ? -14.156 31.047 27.109 1 94.44 239 ARG A C 1
ATOM 1969 O O . ARG A 1 239 ? -14.523 30.547 28.188 1 94.44 239 ARG A O 1
ATOM 1976 N N . GLU A 1 240 ? -15.016 31.578 26.312 1 95.31 240 GLU A N 1
ATOM 1977 C CA . GLU A 1 240 ? -16.438 31.719 26.625 1 95.31 240 GLU A CA 1
ATOM 1978 C C . GLU A 1 240 ? -17.125 30.359 26.641 1 95.31 240 GLU A C 1
ATOM 1980 O O . GLU A 1 240 ? -16.688 29.422 25.969 1 95.31 240 GLU A O 1
ATOM 1985 N N . GLU A 1 241 ? -18.266 30.234 27.219 1 94.94 241 GLU A N 1
ATOM 1986 C CA . GLU A 1 241 ? -19.016 29 27.422 1 94.94 241 GLU A CA 1
ATOM 1987 C C . GLU A 1 241 ? -19.547 28.453 26.109 1 94.94 241 GLU A C 1
ATOM 1989 O O . GLU A 1 241 ? -19.797 27.25 25.984 1 94.94 241 GLU A O 1
ATOM 1994 N N . GLU A 1 242 ? -19.672 29.281 25.141 1 95.88 242 GLU A N 1
ATOM 1995 C CA . GLU A 1 242 ? -20.234 28.844 23.859 1 95.88 242 GLU A CA 1
ATOM 1996 C C . GLU A 1 242 ? -19.297 27.875 23.156 1 95.88 242 GLU A C 1
ATOM 1998 O O . GLU A 1 242 ? -19.734 27.031 22.375 1 95.88 242 GLU A O 1
ATOM 2003 N N . PHE A 1 243 ? -18.047 28.016 23.359 1 97.81 243 PHE A N 1
ATOM 2004 C CA . PHE A 1 243 ? -17.062 27.203 22.672 1 97.81 243 PHE A CA 1
ATOM 2005 C C . PHE A 1 243 ? -16.797 25.922 23.438 1 97.81 243 PHE A C 1
ATOM 2007 O O . PHE A 1 243 ? -16.016 25.922 24.406 1 97.81 243 PHE A O 1
ATOM 2014 N N . LYS A 1 244 ? -17.422 24.875 23.016 1 96.81 244 LYS A N 1
ATOM 2015 C CA . LYS A 1 244 ? -17.312 23.578 23.656 1 96.81 244 LYS A CA 1
ATOM 2016 C C . LYS A 1 244 ? -16.531 22.594 22.781 1 96.81 244 LYS A C 1
ATOM 2018 O O . LYS A 1 244 ? -16.688 22.578 21.562 1 96.81 244 LYS A O 1
ATOM 2023 N N . ASN A 1 245 ? -15.719 21.781 23.406 1 97.81 245 ASN A N 1
ATOM 2024 C CA . ASN A 1 245 ? -14.977 20.703 22.734 1 97.81 245 ASN A CA 1
ATOM 2025 C C . ASN A 1 245 ? -14.125 21.25 21.594 1 97.81 245 ASN A C 1
ATOM 2027 O O . ASN A 1 245 ? -14.219 20.766 20.469 1 97.81 245 ASN A O 1
ATOM 2031 N N . VAL A 1 246 ? -13.367 22.266 21.953 1 98.56 246 VAL A N 1
ATOM 2032 C CA . VAL A 1 246 ? -12.375 22.859 21.062 1 98.56 246 VAL A CA 1
ATOM 2033 C C . VAL A 1 246 ? -10.992 22.312 21.406 1 98.56 246 VAL A C 1
ATOM 2035 O O . VAL A 1 246 ? -10.617 22.25 22.578 1 98.56 246 VAL A O 1
ATOM 2038 N N . VAL A 1 247 ? -10.242 21.859 20.406 1 98.75 247 VAL A N 1
ATOM 2039 C CA . VAL A 1 247 ? -8.922 21.266 20.594 1 98.75 247 VAL A CA 1
ATOM 2040 C C . VAL A 1 247 ? -7.883 22.109 19.844 1 98.75 247 VAL A C 1
ATOM 2042 O O . VAL A 1 247 ? -8.133 22.562 18.734 1 98.75 247 VAL A O 1
ATOM 2045 N N . LEU A 1 248 ? -6.754 22.359 20.5 1 98.88 248 LEU A N 1
ATOM 2046 C CA . LEU A 1 248 ? -5.625 23.062 19.906 1 98.88 248 LEU A CA 1
ATOM 2047 C C . LEU A 1 248 ? -4.629 22.094 19.312 1 98.88 248 LEU A C 1
ATOM 2049 O O . LEU A 1 248 ? -4.191 21.156 19.984 1 98.88 248 LEU A O 1
ATOM 2053 N N . ASP A 1 249 ? -4.359 22.297 18.031 1 98.88 249 ASP A N 1
ATOM 2054 C CA . ASP A 1 249 ? -3.416 21.453 17.297 1 98.88 249 ASP A CA 1
ATOM 2055 C C . ASP A 1 249 ? -2.08 22.156 17.094 1 98.88 249 ASP A C 1
ATOM 2057 O O . ASP A 1 249 ? -2.047 23.359 16.797 1 98.88 249 ASP A O 1
ATOM 2061 N N . THR A 1 250 ? -1.012 21.453 17.344 1 98.69 250 THR A N 1
ATOM 2062 C CA . THR A 1 250 ? 0.334 21.938 17.047 1 98.69 250 THR A CA 1
ATOM 2063 C C . THR A 1 250 ? 1.1 20.906 16.219 1 98.69 250 THR A C 1
ATOM 2065 O O . THR A 1 250 ? 0.83 19.719 16.297 1 98.69 250 THR A O 1
ATOM 2068 N N . HIS A 1 251 ? 1.9 21.359 15.328 1 98.56 251 HIS A N 1
ATOM 2069 C CA . HIS A 1 251 ? 2.799 20.531 14.539 1 98.56 251 HIS A CA 1
ATOM 2070 C C . HIS A 1 251 ? 4.25 20.734 14.961 1 98.56 251 HIS A C 1
ATOM 2072 O O . HIS A 1 251 ? 4.762 21.844 14.93 1 98.56 251 HIS A O 1
ATOM 2078 N N . GLN A 1 252 ? 4.863 19.672 15.375 1 97.62 252 GLN A N 1
ATOM 2079 C CA . GLN A 1 252 ? 6.219 19.75 15.906 1 97.62 252 GLN A CA 1
ATOM 2080 C C . GLN A 1 252 ? 7.148 18.781 15.172 1 97.62 252 GLN A C 1
ATOM 2082 O O . GLN A 1 252 ? 6.918 17.562 15.18 1 97.62 252 GLN A O 1
ATOM 2087 N N . TYR A 1 253 ? 8.227 19.344 14.578 1 97.06 253 TYR A N 1
ATOM 2088 C CA . TYR A 1 253 ? 9.234 18.578 13.859 1 97.06 253 TYR A CA 1
ATOM 2089 C C . TYR A 1 253 ? 10.641 18.938 14.336 1 97.06 253 TYR A C 1
ATOM 2091 O O . TYR A 1 253 ? 10.961 20.109 14.5 1 97.06 253 TYR A O 1
ATOM 2099 N N . LEU A 1 254 ? 11.477 17.953 14.469 1 96.88 254 LEU A N 1
ATOM 2100 C CA . LEU A 1 254 ? 12.844 18.219 14.906 1 96.88 254 LEU A CA 1
ATOM 2101 C C . LEU A 1 254 ? 13.617 18.984 13.844 1 96.88 254 LEU A C 1
ATOM 2103 O O . LEU A 1 254 ? 14.492 19.797 14.172 1 96.88 254 LEU A O 1
ATOM 2107 N N . MET A 1 255 ? 13.32 18.797 12.594 1 92.06 255 MET A N 1
ATOM 2108 C CA . MET A 1 255 ? 14.023 19.562 11.555 1 92.06 255 MET A CA 1
ATOM 2109 C C . MET A 1 255 ? 13.719 21.047 11.672 1 92.06 255 MET A C 1
ATOM 2111 O O . MET A 1 255 ? 14.547 21.891 11.32 1 92.06 255 MET A O 1
ATOM 2115 N N . LEU A 1 256 ? 12.531 21.359 12.164 1 89 256 LEU A N 1
ATOM 2116 C CA . LEU A 1 256 ? 12.211 22.766 12.422 1 89 256 LEU A CA 1
ATOM 2117 C C . LEU A 1 256 ? 12.961 23.281 13.648 1 89 256 LEU A C 1
ATOM 2119 O O . LEU A 1 256 ? 13.375 24.438 13.688 1 89 256 LEU A O 1
ATOM 2123 N N . ALA A 1 257 ? 13.078 22.375 14.625 1 90.5 257 ALA A N 1
ATOM 2124 C CA . ALA A 1 257 ? 13.898 22.719 15.789 1 90.5 257 ALA A CA 1
ATOM 2125 C C . ALA A 1 257 ? 15.328 23.047 15.375 1 90.5 257 ALA A C 1
ATOM 2127 O O . ALA A 1 257 ? 15.922 24 15.875 1 90.5 257 ALA A O 1
ATOM 2128 N N . GLU A 1 258 ? 15.812 22.281 14.461 1 93.56 258 GLU A N 1
ATOM 2129 C CA . GLU A 1 258 ? 17.141 22.547 13.922 1 93.56 258 GLU A CA 1
ATOM 2130 C C . GLU A 1 258 ? 17.234 23.922 13.289 1 93.56 258 GLU A C 1
ATOM 2132 O O . GLU A 1 258 ? 18.219 24.641 13.484 1 93.56 258 GLU A O 1
ATOM 2137 N N . ALA A 1 259 ? 16.219 24.25 12.547 1 85.06 259 ALA A N 1
ATOM 2138 C CA . ALA A 1 259 ? 16.188 25.547 11.883 1 85.06 259 ALA A CA 1
ATOM 2139 C C . ALA A 1 259 ? 16.125 26.688 12.906 1 85.06 259 ALA A C 1
ATOM 2141 O O . ALA A 1 259 ? 16.562 27.797 12.625 1 85.06 259 ALA A O 1
ATOM 2142 N N . ASP A 1 260 ? 15.688 26.359 14.07 1 81.94 260 ASP A N 1
ATOM 2143 C CA . ASP A 1 260 ? 15.602 27.359 15.141 1 81.94 260 ASP A CA 1
ATOM 2144 C C . ASP A 1 260 ? 16.828 27.297 16.047 1 81.94 260 ASP A C 1
ATOM 2146 O O . ASP A 1 260 ? 16.797 27.828 17.156 1 81.94 260 ASP A O 1
ATOM 2150 N N . GLY A 1 261 ? 17.859 26.547 15.727 1 88.06 261 GLY A N 1
ATOM 2151 C CA . GLY A 1 261 ? 19.125 26.625 16.438 1 88.06 261 GLY A CA 1
ATOM 2152 C C . GLY A 1 261 ? 19.453 25.375 17.219 1 88.06 261 GLY A C 1
ATOM 2153 O O . GLY A 1 261 ? 20.516 25.281 17.844 1 88.06 261 GLY A O 1
ATOM 2154 N N . CYS A 1 262 ? 18.547 24.359 17.234 1 93.88 262 CYS A N 1
ATOM 2155 C CA . CYS A 1 262 ? 18.844 23.109 17.906 1 93.88 262 CYS A CA 1
ATOM 2156 C C . CYS A 1 262 ? 20 22.375 17.234 1 93.88 262 CYS A C 1
ATOM 2158 O O . CYS A 1 262 ? 19.953 22.141 16.016 1 93.88 262 CYS A O 1
ATOM 2160 N N . GLU A 1 263 ? 21 22 18.031 1 96.06 263 GLU A N 1
ATOM 2161 C CA . GLU A 1 263 ? 22.125 21.25 17.484 1 96.06 263 GLU A CA 1
ATOM 2162 C C . GLU A 1 263 ? 21.688 19.875 17 1 96.06 263 GLU A C 1
ATOM 2164 O O . GLU A 1 263 ? 20.75 19.281 17.547 1 96.06 263 GLU A O 1
ATOM 2169 N N . GLN A 1 264 ? 22.375 19.375 16.031 1 95.69 264 GLN A N 1
ATOM 2170 C CA . GLN A 1 264 ? 22.031 18.094 15.438 1 95.69 264 GLN A CA 1
ATOM 2171 C C . GLN A 1 264 ? 22.734 16.953 16.156 1 95.69 264 GLN A C 1
ATOM 2173 O O . GLN A 1 264 ? 23.703 16.375 15.625 1 95.69 264 GLN A O 1
ATOM 2178 N N . SER A 1 265 ? 22.203 16.594 17.25 1 95.94 265 SER A N 1
ATOM 2179 C CA . SER A 1 265 ? 22.688 15.484 18.047 1 95.94 265 SER A CA 1
ATOM 2180 C C . SER A 1 265 ? 21.578 14.875 18.891 1 95.94 265 SER A C 1
ATOM 2182 O O . SER A 1 265 ? 20.562 15.523 19.156 1 95.94 265 SER A O 1
ATOM 2184 N N . ILE A 1 266 ? 21.781 13.688 19.344 1 95.75 266 ILE A N 1
ATOM 2185 C CA . ILE A 1 266 ? 20.766 12.992 20.125 1 95.75 266 ILE A CA 1
ATOM 2186 C C . ILE A 1 266 ? 20.484 13.75 21.406 1 95.75 266 ILE A C 1
ATOM 2188 O O . ILE A 1 266 ? 19.328 14 21.766 1 95.75 266 ILE A O 1
ATOM 2192 N N . ASP A 1 267 ? 21.516 14.18 22.078 1 97.44 267 ASP A N 1
ATOM 2193 C CA . ASP A 1 267 ? 21.375 14.867 23.359 1 97.44 267 ASP A CA 1
ATOM 2194 C C . ASP A 1 267 ? 20.625 16.188 23.188 1 97.44 267 ASP A C 1
ATOM 2196 O O . ASP A 1 267 ? 19.766 16.531 24.016 1 97.44 267 ASP A O 1
ATOM 2200 N N . SER A 1 268 ? 20.922 16.875 22.203 1 97.81 268 SER A N 1
ATOM 2201 C CA . SER A 1 268 ? 20.281 18.156 21.953 1 97.81 268 SER A CA 1
ATOM 2202 C C . SER A 1 268 ? 18.812 17.969 21.594 1 97.81 268 SER A C 1
ATOM 2204 O O . SER A 1 268 ? 17.953 18.766 22 1 97.81 268 SER A O 1
ATOM 2206 N N . TYR A 1 269 ? 18.531 16.938 20.797 1 98 269 TYR A N 1
ATOM 2207 C CA . TYR A 1 269 ? 17.141 16.641 20.453 1 98 269 TYR A CA 1
ATOM 2208 C C . TYR A 1 269 ? 16.344 16.312 21.703 1 98 269 TYR A C 1
ATOM 2210 O O . TYR A 1 269 ? 15.242 16.844 21.906 1 98 269 TYR A O 1
ATOM 2218 N N . LEU A 1 270 ? 16.922 15.477 22.531 1 98.31 270 LEU A N 1
ATOM 2219 C CA . LEU A 1 270 ? 16.234 15.07 23.766 1 98.31 270 LEU A CA 1
ATOM 2220 C C . LEU A 1 270 ? 16 16.266 24.672 1 98.31 270 LEU A C 1
ATOM 2222 O O . LEU A 1 270 ? 14.93 16.391 25.266 1 98.31 270 LEU A O 1
ATOM 2226 N N . LYS A 1 271 ? 17 17.062 24.781 1 98 271 LYS A N 1
ATOM 2227 C CA . LYS A 1 271 ? 16.875 18.266 25.578 1 98 271 LYS A CA 1
ATOM 2228 C C . LYS A 1 271 ? 15.789 19.188 25.016 1 98 271 LYS A C 1
ATOM 2230 O O . LYS A 1 271 ? 14.961 19.719 25.766 1 98 271 LYS A O 1
ATOM 2235 N N . TYR A 1 272 ? 15.805 19.391 23.734 1 98 272 TYR A N 1
ATOM 2236 C CA . TYR A 1 272 ? 14.82 20.25 23.094 1 98 272 TYR A CA 1
ATOM 2237 C C . TYR A 1 272 ? 13.406 19.719 23.328 1 98 272 TYR A C 1
ATOM 2239 O O . TYR A 1 272 ? 12.5 20.5 23.641 1 98 272 TYR A O 1
ATOM 2247 N N . ILE A 1 273 ? 13.211 18.438 23.156 1 98.5 273 ILE A N 1
ATOM 2248 C CA . ILE A 1 273 ? 11.906 17.812 23.344 1 98.5 273 ILE A CA 1
ATOM 2249 C C . ILE A 1 273 ? 11.414 18.047 24.766 1 98.5 273 ILE A C 1
ATOM 2251 O O . ILE A 1 273 ? 10.258 18.438 24.969 1 98.5 273 ILE A O 1
ATOM 2255 N N . ARG A 1 274 ? 12.266 17.906 25.688 1 98.06 274 ARG A N 1
ATOM 2256 C CA . ARG A 1 274 ? 11.906 18.047 27.094 1 98.06 274 ARG A CA 1
ATOM 2257 C C . ARG A 1 274 ? 11.594 19.516 27.438 1 98.06 274 ARG A C 1
ATOM 2259 O O . ARG A 1 274 ? 10.578 19.797 28.062 1 98.06 274 ARG A O 1
ATOM 2266 N N . GLU A 1 275 ? 12.398 20.375 26.938 1 97.56 275 GLU A N 1
ATOM 2267 C CA . GLU A 1 275 ? 12.367 21.766 27.406 1 97.56 275 GLU A CA 1
ATOM 2268 C C . GLU A 1 275 ? 11.406 22.609 26.562 1 97.56 275 GLU A C 1
ATOM 2270 O O . GLU A 1 275 ? 11.023 23.703 26.969 1 97.56 275 GLU A O 1
ATOM 2275 N N . ASN A 1 276 ? 11.07 22.109 25.391 1 97.19 276 ASN A N 1
ATOM 2276 C CA . ASN A 1 276 ? 10.18 22.875 24.516 1 97.19 276 ASN A CA 1
ATOM 2277 C C . ASN A 1 276 ? 8.891 22.109 24.234 1 97.19 276 ASN A C 1
ATOM 2279 O O . ASN A 1 276 ? 7.828 22.469 24.75 1 97.19 276 ASN A O 1
ATOM 2283 N N . TYR A 1 277 ? 8.992 20.922 23.578 1 98.19 277 TYR A N 1
ATOM 2284 C CA . TYR A 1 277 ? 7.773 20.188 23.234 1 98.19 277 TYR A CA 1
ATOM 2285 C C . TYR A 1 277 ? 6.973 19.859 24.5 1 98.19 277 TYR A C 1
ATOM 2287 O O . TYR A 1 277 ? 5.836 20.312 24.641 1 98.19 277 TYR A O 1
ATOM 2295 N N . ALA A 1 278 ? 7.594 19.109 25.422 1 98.62 278 ALA A N 1
ATOM 2296 C CA . ALA A 1 278 ? 6.914 18.625 26.625 1 98.62 278 ALA A CA 1
ATOM 2297 C C . ALA A 1 278 ? 6.406 19.781 27.484 1 98.62 278 ALA A C 1
ATOM 2299 O O . ALA A 1 278 ? 5.246 19.797 27.891 1 98.62 278 ALA A O 1
ATOM 2300 N N . LYS A 1 279 ? 7.23 20.734 27.703 1 98.44 279 LYS A N 1
ATOM 2301 C CA . LYS A 1 279 ? 6.91 21.875 28.562 1 98.44 279 LYS A CA 1
ATOM 2302 C C . LYS A 1 279 ? 5.773 22.703 27.984 1 98.44 279 LYS A C 1
ATOM 2304 O O . LYS A 1 279 ? 4.832 23.062 28.688 1 98.44 279 LYS A O 1
ATOM 2309 N N . ASP A 1 280 ? 5.875 23.016 26.719 1 98.19 280 ASP A N 1
ATOM 2310 C CA . ASP A 1 280 ? 4.891 23.891 26.078 1 98.19 280 ASP A CA 1
ATOM 2311 C C . ASP A 1 280 ? 3.523 23.219 26 1 98.19 280 ASP A C 1
ATOM 2313 O O . ASP A 1 280 ? 2.492 23.859 26.203 1 98.19 280 ASP A O 1
ATOM 2317 N N . ILE A 1 281 ? 3.498 21.938 25.656 1 98.62 281 ILE A N 1
ATOM 2318 C CA . ILE A 1 281 ? 2.238 21.203 25.578 1 98.62 281 ILE A CA 1
ATOM 2319 C C . ILE A 1 281 ? 1.594 21.141 26.953 1 98.62 281 ILE A C 1
ATOM 2321 O O . ILE A 1 281 ? 0.391 21.375 27.094 1 98.62 281 ILE A O 1
ATOM 2325 N N . LEU A 1 282 ? 2.414 20.828 27.969 1 98.5 282 LEU A N 1
ATOM 2326 C CA . LEU A 1 282 ? 1.91 20.797 29.328 1 98.5 282 LEU A CA 1
ATOM 2327 C C . LEU A 1 282 ? 1.296 22.141 29.719 1 98.5 282 LEU A C 1
ATOM 2329 O O . LEU A 1 282 ? 0.228 22.188 30.328 1 98.5 282 LEU A O 1
ATOM 2333 N N . GLN A 1 283 ? 1.929 23.203 29.359 1 98.5 283 GLN A N 1
ATOM 2334 C CA . GLN A 1 283 ? 1.444 24.547 29.672 1 98.5 283 GLN A CA 1
ATOM 2335 C C . GLN A 1 283 ? 0.127 24.844 28.953 1 98.5 283 GLN A C 1
ATOM 2337 O O . GLN A 1 283 ? -0.832 25.312 29.578 1 98.5 283 GLN A O 1
ATOM 2342 N N . MET A 1 284 ? 0.064 24.547 27.703 1 98.56 284 MET A N 1
ATOM 2343 C CA . MET A 1 284 ? -1.091 24.938 26.906 1 98.56 284 MET A CA 1
ATOM 2344 C C . MET A 1 284 ? -2.27 24 27.156 1 98.56 284 MET A C 1
ATOM 2346 O O . MET A 1 284 ? -3.424 24.375 26.953 1 98.56 284 MET A O 1
ATOM 2350 N N . GLN A 1 285 ? -1.959 22.781 27.656 1 98.25 285 GLN A N 1
ATOM 2351 C CA . GLN A 1 285 ? -3.002 21.828 28 1 98.25 285 GLN A CA 1
ATOM 2352 C C . GLN A 1 285 ? -3.936 22.391 29.062 1 98.25 285 GLN A C 1
ATOM 2354 O O . GLN A 1 285 ? -5.078 21.953 29.203 1 98.25 285 GLN A O 1
ATOM 2359 N N . LYS A 1 286 ? -3.488 23.406 29.812 1 97.56 286 LYS A N 1
ATOM 2360 C CA . LYS A 1 286 ? -4.293 24.047 30.844 1 97.56 286 LYS A CA 1
ATOM 2361 C C . LYS A 1 286 ? -5.395 24.906 30.234 1 97.56 286 LYS A C 1
ATOM 2363 O O . LYS A 1 286 ? -6.395 25.203 30.891 1 97.56 286 LYS A O 1
ATOM 2368 N N . TYR A 1 287 ? -5.215 25.219 28.984 1 97 287 TYR A N 1
ATOM 2369 C CA . TYR A 1 287 ? -6.141 26.141 28.328 1 97 287 TYR A CA 1
ATOM 2370 C C . TYR A 1 287 ? -7 25.406 27.297 1 97 287 TYR A C 1
ATOM 2372 O O . TYR A 1 287 ? -8.188 25.719 27.141 1 97 287 TYR A O 1
ATOM 2380 N N . PHE A 1 288 ? -6.465 24.484 26.578 1 97.12 288 PHE A N 1
ATOM 2381 C CA . PHE A 1 288 ? -7.125 23.625 25.609 1 97.12 288 PHE A CA 1
ATOM 2382 C C . PHE A 1 288 ? -6.605 22.188 25.703 1 97.12 288 PHE A C 1
ATOM 2384 O O . PHE A 1 288 ? -5.426 21.969 25.984 1 97.12 288 PHE A O 1
ATOM 2391 N N . PRO A 1 289 ? -7.512 21.172 25.531 1 98.31 289 PRO A N 1
ATOM 2392 C CA . PRO A 1 289 ? -6.871 19.938 25.094 1 98.31 289 PRO A CA 1
ATOM 2393 C C . PRO A 1 289 ? -5.949 20.125 23.891 1 98.31 289 PRO A C 1
ATOM 2395 O O . PRO A 1 289 ? -6.332 20.781 22.922 1 98.31 289 PRO A O 1
ATOM 2398 N N . VAL A 1 290 ? -4.707 19.672 23.969 1 98.81 290 VAL A N 1
ATOM 2399 C CA . VAL A 1 290 ? -3.711 19.891 22.922 1 98.81 290 VAL A CA 1
ATOM 2400 C C . VAL A 1 290 ? -3.359 18.562 22.266 1 98.81 290 VAL A C 1
ATOM 2402 O O . VAL A 1 290 ? -3.113 17.562 22.953 1 98.81 290 VAL A O 1
ATOM 2405 N N . ILE A 1 291 ? -3.391 18.531 20.953 1 98.88 291 ILE A N 1
ATOM 2406 C CA . ILE A 1 291 ? -2.85 17.391 20.234 1 98.88 291 ILE A CA 1
ATOM 2407 C C . ILE A 1 291 ? -1.667 17.844 19.375 1 98.88 291 ILE A C 1
ATOM 2409 O O . ILE A 1 291 ? -1.62 18.984 18.922 1 98.88 291 ILE A O 1
ATOM 2413 N N . CYS A 1 292 ? -0.698 16.984 19.25 1 98.88 292 CYS A N 1
ATOM 2414 C CA . CYS A 1 292 ? 0.302 17.156 18.203 1 98.88 292 CYS A CA 1
ATOM 2415 C C . CYS A 1 292 ? -0.143 16.484 16.922 1 98.88 292 CYS A C 1
ATOM 2417 O O . CYS A 1 292 ? 0.078 15.281 16.719 1 98.88 292 CYS A O 1
ATOM 2419 N N . GLY A 1 293 ? -0.704 17.266 16.062 1 98.88 293 GLY A N 1
ATOM 2420 C CA . GLY A 1 293 ? -1.391 16.719 14.906 1 98.88 293 GLY A CA 1
ATOM 2421 C C . GLY A 1 293 ? -0.443 16.266 13.812 1 98.88 293 GLY A C 1
ATOM 2422 O O . GLY A 1 293 ? -0.839 15.516 12.914 1 98.88 293 GLY A O 1
ATOM 2423 N N . GLU A 1 294 ? 0.794 16.734 13.867 1 98.81 294 GLU A N 1
ATOM 2424 C CA . GLU A 1 294 ? 1.842 16.266 12.969 1 98.81 294 GLU A CA 1
ATOM 2425 C C . GLU A 1 294 ? 3.195 16.219 13.664 1 98.81 294 GLU A C 1
ATOM 2427 O O . GLU A 1 294 ? 3.613 17.203 14.289 1 98.81 294 GLU A O 1
ATOM 2432 N N . TRP A 1 295 ? 3.814 15.133 13.602 1 98.69 295 TRP A N 1
ATOM 2433 C CA . TRP A 1 295 ? 5.176 14.922 14.078 1 98.69 295 TRP A CA 1
ATOM 2434 C C . TRP A 1 295 ? 5.809 13.711 13.406 1 98.69 295 TRP A C 1
ATOM 2436 O O . TRP A 1 295 ? 5.121 12.93 12.742 1 98.69 295 TRP A O 1
ATOM 2446 N N . SER A 1 296 ? 7.133 13.578 13.414 1 98.44 296 SER A N 1
ATOM 2447 C CA . SER A 1 296 ? 7.848 12.422 12.883 1 98.44 296 SER A CA 1
ATOM 2448 C C . SER A 1 296 ? 9.164 12.195 13.617 1 98.44 296 SER A C 1
ATOM 2450 O O . SER A 1 296 ? 9.508 12.953 14.531 1 98.44 296 SER A O 1
ATOM 2452 N N . LEU A 1 297 ? 9.836 11.219 13.266 1 98.31 297 LEU A N 1
ATOM 2453 C CA . LEU A 1 297 ? 11.141 10.914 13.852 1 98.31 297 LEU A CA 1
ATOM 2454 C C . LEU A 1 297 ? 12.266 11.57 13.047 1 98.31 297 LEU A C 1
ATOM 2456 O O . LEU A 1 297 ? 13.422 11.539 13.461 1 98.31 297 LEU A O 1
ATOM 2460 N N . PHE A 1 298 ? 11.953 12.148 11.945 1 97.62 298 PHE A N 1
ATOM 2461 C CA . PHE A 1 298 ? 12.961 12.633 11.016 1 97.62 298 PHE A CA 1
ATOM 2462 C C . PHE A 1 298 ? 13.82 13.711 11.656 1 97.62 298 PHE A C 1
ATOM 2464 O O . PHE A 1 298 ? 13.312 14.578 12.367 1 97.62 298 PHE A O 1
ATOM 2471 N N . ASN A 1 299 ? 15.086 13.672 11.398 1 96.69 299 ASN A N 1
ATOM 2472 C CA . ASN A 1 299 ? 16.062 14.688 11.781 1 96.69 299 ASN A CA 1
ATOM 2473 C C . ASN A 1 299 ? 17.312 14.617 10.922 1 96.69 299 ASN A C 1
ATOM 2475 O O . ASN A 1 299 ? 17.625 13.57 10.344 1 96.69 299 ASN A O 1
ATOM 2479 N N . SER A 1 300 ? 17.984 15.672 10.867 1 95.5 300 SER A N 1
ATOM 2480 C CA . SER A 1 300 ? 19.156 15.789 9.992 1 95.5 300 SER A CA 1
ATOM 2481 C C . SER A 1 300 ? 20.297 14.891 10.469 1 95.5 300 SER A C 1
ATOM 2483 O O . SER A 1 300 ? 21.062 14.375 9.656 1 95.5 300 SER A O 1
ATOM 2485 N N . TYR A 1 301 ? 20.422 14.672 11.719 1 95.44 301 TYR A N 1
ATOM 2486 C CA . TYR A 1 301 ? 21.5 13.859 12.266 1 95.44 301 TYR A CA 1
ATOM 2487 C C . TYR A 1 301 ? 21.406 12.422 11.758 1 95.44 301 TYR A C 1
ATOM 2489 O O . TYR A 1 301 ? 22.391 11.875 11.242 1 95.44 301 TYR A O 1
ATOM 2497 N N . ALA A 1 302 ? 20.25 11.852 11.867 1 95.06 302 ALA A N 1
ATOM 2498 C CA . ALA A 1 302 ? 20.047 10.469 11.422 1 95.06 302 ALA A CA 1
ATOM 2499 C C . ALA A 1 302 ? 20.078 10.375 9.898 1 95.06 302 ALA A C 1
ATOM 2501 O O . ALA A 1 302 ? 20.547 9.367 9.352 1 95.06 302 ALA A O 1
ATOM 2502 N N . CYS A 1 303 ? 19.594 11.414 9.234 1 93.56 303 CYS A N 1
ATOM 2503 C CA . CYS A 1 303 ? 19.609 11.461 7.777 1 93.56 303 CYS A CA 1
ATOM 2504 C C . CYS A 1 303 ? 21.047 11.508 7.254 1 93.56 303 CYS A C 1
ATOM 2506 O O . CYS A 1 303 ? 21.344 10.977 6.184 1 93.56 303 CYS A O 1
ATOM 2508 N N . GLY A 1 304 ? 21.938 12.203 7.949 1 91.62 304 GLY A N 1
ATOM 2509 C CA . GLY A 1 304 ? 23.344 12.266 7.594 1 91.62 304 GLY A CA 1
ATOM 2510 C C . GLY A 1 304 ? 23.719 13.547 6.879 1 91.62 304 GLY A C 1
ATOM 2511 O O . GLY A 1 304 ? 24.875 13.727 6.477 1 91.62 304 GLY A O 1
ATOM 2512 N N . ILE A 1 305 ? 22.75 14.398 6.672 1 92.44 305 ILE A N 1
ATOM 2513 C CA . ILE A 1 305 ? 22.984 15.688 6.039 1 92.44 305 ILE A CA 1
ATOM 2514 C C . ILE A 1 305 ? 22.109 16.75 6.695 1 92.44 305 ILE A C 1
ATOM 2516 O O . ILE A 1 305 ? 21.047 16.438 7.234 1 92.44 305 ILE A O 1
ATOM 2520 N N . ASP A 1 306 ? 22.656 17.984 6.703 1 92.94 306 ASP A N 1
ATOM 2521 C CA . ASP A 1 306 ? 21.797 19.094 7.129 1 92.94 306 ASP A CA 1
ATOM 2522 C C . ASP A 1 306 ? 20.719 19.391 6.094 1 92.94 306 ASP A C 1
ATOM 2524 O O . ASP A 1 306 ? 21.016 19.828 4.984 1 92.94 306 ASP A O 1
ATOM 2528 N N . THR A 1 307 ? 19.516 19.172 6.449 1 92.12 307 THR A N 1
ATOM 2529 C CA . THR A 1 307 ? 18.422 19.359 5.504 1 92.12 307 THR A CA 1
ATOM 2530 C C . THR A 1 307 ? 17.906 20.797 5.547 1 92.12 307 THR A C 1
ATOM 2532 O O . THR A 1 307 ? 17 21.156 4.809 1 92.12 307 THR A O 1
ATOM 2535 N N . ASN A 1 308 ? 18.484 21.625 6.391 1 89.06 308 ASN A N 1
ATOM 2536 C CA . ASN A 1 308 ? 18.109 23.031 6.496 1 89.06 308 ASN A CA 1
ATOM 2537 C C . ASN A 1 308 ? 16.609 23.219 6.668 1 89.06 308 ASN A C 1
ATOM 2539 O O . ASN A 1 308 ? 15.969 23.906 5.883 1 89.06 308 ASN A O 1
ATOM 2543 N N . GLY A 1 309 ? 16.109 22.5 7.691 1 87.19 309 GLY A N 1
ATOM 2544 C CA . GLY A 1 309 ? 14.688 22.625 7.988 1 87.19 309 GLY A CA 1
ATOM 2545 C C . GLY A 1 309 ? 13.82 21.719 7.137 1 87.19 309 GLY A C 1
ATOM 2546 O O . GLY A 1 309 ? 12.672 22.062 6.84 1 87.19 309 GLY A O 1
ATOM 2547 N N . GLY A 1 310 ? 14.367 20.672 6.559 1 87.75 310 GLY A N 1
ATOM 2548 C CA . GLY A 1 310 ? 13.562 19.656 5.883 1 87.75 310 GLY A CA 1
ATOM 2549 C C . GLY A 1 310 ? 13.531 19.828 4.379 1 87.75 310 GLY A C 1
ATOM 2550 O O . GLY A 1 310 ? 12.602 19.375 3.715 1 87.75 310 GLY A O 1
ATOM 2551 N N . GLN A 1 311 ? 14.484 20.547 3.842 1 89.69 311 GLN A N 1
ATOM 2552 C CA . GLN A 1 311 ? 14.578 20.625 2.387 1 89.69 311 GLN A CA 1
ATOM 2553 C C . GLN A 1 311 ? 14.953 19.266 1.793 1 89.69 311 GLN A C 1
ATOM 2555 O O . GLN A 1 311 ? 15.859 18.594 2.283 1 89.69 311 GLN A O 1
ATOM 2560 N N . SER A 1 312 ? 14.219 18.922 0.747 1 88.88 312 SER A N 1
ATOM 2561 C CA . SER A 1 312 ? 14.344 17.594 0.152 1 88.88 312 SER A CA 1
ATOM 2562 C C . SER A 1 312 ? 15.25 17.625 -1.076 1 88.88 312 SER A C 1
ATOM 2564 O O . SER A 1 312 ? 15.734 18.688 -1.472 1 88.88 312 SER A O 1
ATOM 2566 N N . PRO A 1 313 ? 15.422 16.453 -1.653 1 88.12 313 PRO A N 1
ATOM 2567 C CA . PRO A 1 313 ? 16.156 16.391 -2.916 1 88.12 313 PRO A CA 1
ATOM 2568 C C . PRO A 1 313 ? 15.508 17.219 -4.02 1 88.12 313 PRO A C 1
ATOM 2570 O O . PRO A 1 313 ? 16.188 17.719 -4.922 1 88.12 313 PRO A O 1
ATOM 2573 N N . LEU A 1 314 ? 14.25 17.438 -3.906 1 86.19 314 LEU A N 1
ATOM 2574 C CA . LEU A 1 314 ? 13.547 18.25 -4.887 1 86.19 314 LEU A CA 1
ATOM 2575 C C . LEU A 1 314 ? 13.953 19.719 -4.773 1 86.19 314 LEU A C 1
AT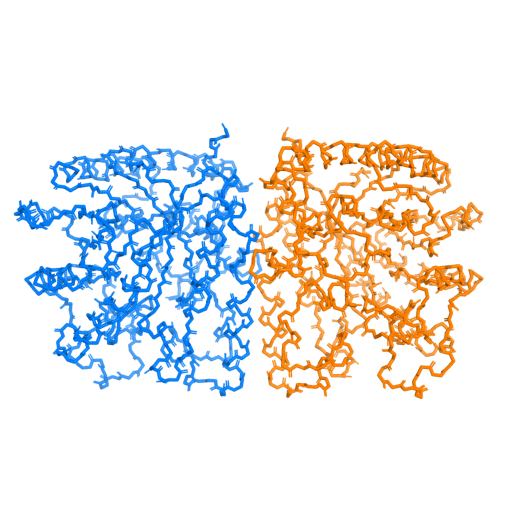OM 2577 O O . LEU A 1 314 ? 13.742 20.5 -5.699 1 86.19 314 LEU A O 1
ATOM 2581 N N . ASN A 1 315 ? 14.555 20.031 -3.654 1 84.62 315 ASN A N 1
ATOM 2582 C CA . ASN A 1 315 ? 15.055 21.391 -3.43 1 84.62 315 ASN A CA 1
ATOM 2583 C C . ASN A 1 315 ? 16.578 21.453 -3.566 1 84.62 315 ASN A C 1
ATOM 2585 O O . ASN A 1 315 ? 17.188 22.453 -3.207 1 84.62 315 ASN A O 1
ATOM 2589 N N . GLY A 1 316 ? 17.125 20.344 -3.945 1 84.56 316 GLY A N 1
ATOM 2590 C CA . GLY A 1 316 ? 18.547 20.344 -4.238 1 84.56 316 GLY A CA 1
ATOM 2591 C C . GLY A 1 316 ? 19.391 19.781 -3.107 1 84.56 316 GLY A C 1
ATOM 2592 O O . GLY A 1 316 ? 20.625 19.797 -3.18 1 84.56 316 GLY A O 1
ATOM 2593 N N . ILE A 1 317 ? 18.766 19.328 -2.027 1 87.19 317 ILE A N 1
ATOM 2594 C CA . ILE A 1 317 ? 19.5 18.734 -0.912 1 87.19 317 ILE A CA 1
ATOM 2595 C C . ILE A 1 317 ? 19.391 17.203 -0.978 1 87.19 317 ILE A C 1
ATOM 2597 O O . ILE A 1 317 ? 18.328 16.641 -0.683 1 87.19 317 ILE A O 1
ATOM 2601 N N . GLU A 1 318 ? 20.469 16.594 -1.346 1 87.38 318 GLU A N 1
ATOM 2602 C CA . GLU A 1 318 ? 20.469 15.148 -1.531 1 87.38 318 GLU A CA 1
ATOM 2603 C C . GLU A 1 318 ? 21.375 14.461 -0.504 1 87.38 318 GLU A C 1
ATOM 2605 O O . GLU A 1 318 ? 22.453 14.969 -0.173 1 87.38 318 GLU A O 1
ATOM 2610 N N . SER A 1 319 ? 20.812 13.508 0.04 1 82.88 319 SER A N 1
ATOM 2611 C CA . SER A 1 319 ? 21.609 12.633 0.897 1 82.88 319 SER A CA 1
ATOM 2612 C C . SER A 1 319 ? 22.016 11.359 0.163 1 82.88 319 SER A C 1
ATOM 2614 O O . SER A 1 319 ? 21.156 10.57 -0.246 1 82.88 319 SER A O 1
ATOM 2616 N N . ASN A 1 320 ? 23.328 11.156 0.079 1 81.69 320 ASN A N 1
ATOM 2617 C CA . ASN A 1 320 ? 23.797 10.008 -0.693 1 81.69 320 ASN A CA 1
ATOM 2618 C C . ASN A 1 320 ? 24.609 9.047 0.169 1 81.69 320 ASN A C 1
ATOM 2620 O O . ASN A 1 320 ? 25.188 8.086 -0.341 1 81.69 320 ASN A O 1
ATOM 2624 N N . ILE A 1 321 ? 24.578 9.453 1.487 1 81.12 321 ILE A N 1
ATOM 2625 C CA . ILE A 1 321 ? 25.375 8.586 2.354 1 81.12 321 ILE A CA 1
ATOM 2626 C C . ILE A 1 321 ? 24.578 8.25 3.613 1 81.12 321 ILE A C 1
ATOM 2628 O O . ILE A 1 321 ? 23.875 9.102 4.156 1 81.12 321 ILE A O 1
ATOM 2632 N N . ASP A 1 322 ? 24.672 7.07 3.971 1 80.88 322 ASP A N 1
ATOM 2633 C CA . ASP A 1 322 ? 24.156 6.617 5.254 1 80.88 322 ASP A CA 1
ATOM 2634 C C . ASP A 1 322 ? 25.266 6.512 6.297 1 80.88 322 ASP A C 1
ATOM 2636 O O . ASP A 1 322 ? 26 5.527 6.32 1 80.88 322 ASP A O 1
ATOM 2640 N N . LYS A 1 323 ? 25.281 7.5 7.148 1 85.19 323 LYS A N 1
ATOM 2641 C CA . LYS A 1 323 ? 26.422 7.652 8.047 1 85.19 323 LYS A CA 1
ATOM 2642 C C . LYS A 1 323 ? 26.281 6.77 9.281 1 85.19 323 LYS A C 1
ATOM 2644 O O . LYS A 1 323 ? 27.266 6.414 9.922 1 85.19 323 LYS A O 1
ATOM 2649 N N . LEU A 1 324 ? 25.062 6.453 9.617 1 92 324 LEU A N 1
ATOM 2650 C CA . LEU A 1 324 ? 24.828 5.68 10.836 1 92 324 LEU A CA 1
ATOM 2651 C C . LEU A 1 324 ? 24.594 4.211 10.5 1 92 324 LEU A C 1
ATOM 2653 O O . LEU A 1 324 ? 23.938 3.889 9.508 1 92 324 LEU A O 1
ATOM 2657 N N . SER A 1 325 ? 25.109 3.393 11.359 1 92.88 325 SER A N 1
ATOM 2658 C CA . SER A 1 325 ? 24.812 1.969 11.242 1 92.88 325 SER A CA 1
ATOM 2659 C C . SER A 1 325 ? 23.344 1.685 11.523 1 92.88 325 SER A C 1
ATOM 2661 O O . SER A 1 325 ? 22.641 2.523 12.102 1 92.88 325 SER A O 1
ATOM 2663 N N . LYS A 1 326 ? 22.922 0.562 11.172 1 92.56 326 LYS A N 1
ATOM 2664 C CA . LYS A 1 326 ? 21.531 0.151 11.43 1 92.56 326 LYS A CA 1
ATOM 2665 C C . LYS A 1 326 ? 21.219 0.172 12.922 1 92.56 326 LYS A C 1
ATOM 2667 O O . LYS A 1 326 ? 20.172 0.65 13.336 1 92.56 326 LYS A O 1
ATOM 2672 N N . ASP A 1 327 ? 22.125 -0.314 13.719 1 94.75 327 ASP A N 1
ATOM 2673 C CA . ASP A 1 327 ? 21.922 -0.387 15.156 1 94.75 327 ASP A CA 1
ATOM 2674 C C . ASP A 1 327 ? 21.906 1.006 15.781 1 94.75 327 ASP A C 1
ATOM 2676 O O . ASP A 1 327 ? 21.109 1.281 16.672 1 94.75 327 ASP A O 1
ATOM 2680 N N . ASP A 1 328 ? 22.828 1.834 15.32 1 94.88 328 ASP A N 1
ATOM 2681 C CA . ASP A 1 328 ? 22.875 3.199 15.836 1 94.88 328 ASP A CA 1
ATOM 2682 C C . ASP A 1 328 ? 21.594 3.955 15.484 1 94.88 328 ASP A C 1
ATOM 2684 O O . ASP A 1 328 ? 21.078 4.723 16.297 1 94.88 328 ASP A O 1
ATOM 2688 N N . LYS A 1 329 ? 21.125 3.752 14.344 1 95.12 329 LYS A N 1
ATOM 2689 C CA . LYS A 1 329 ? 19.875 4.387 13.906 1 95.12 329 LYS A CA 1
ATOM 2690 C C . LYS A 1 329 ? 18.703 3.914 14.742 1 95.12 329 LYS A C 1
ATOM 2692 O O . LYS A 1 329 ? 17.859 4.719 15.141 1 95.12 329 LYS A O 1
ATOM 2697 N N . ARG A 1 330 ? 18.656 2.617 14.922 1 96.12 330 ARG A N 1
ATOM 2698 C CA . ARG A 1 330 ? 17.594 2.047 15.734 1 96.12 330 ARG A CA 1
ATOM 2699 C C . ARG A 1 330 ? 17.594 2.646 17.141 1 96.12 330 ARG A C 1
ATOM 2701 O O . ARG A 1 330 ? 16.547 3.035 17.656 1 96.12 330 ARG A O 1
ATOM 2708 N N . GLU A 1 331 ? 18.75 2.727 17.719 1 96.31 331 GLU A N 1
ATOM 2709 C CA . GLU A 1 331 ? 18.859 3.297 19.062 1 96.31 331 GLU A CA 1
ATOM 2710 C C . GLU A 1 331 ? 18.453 4.762 19.078 1 96.31 331 GLU A C 1
ATOM 2712 O O . GLU A 1 331 ? 17.688 5.191 19.953 1 96.31 331 GLU A O 1
ATOM 2717 N N . LEU A 1 332 ? 18.906 5.469 18.125 1 96.88 332 LEU A N 1
ATOM 2718 C CA . LEU A 1 332 ? 18.594 6.891 18.016 1 96.88 332 LEU A CA 1
ATOM 2719 C C . LEU A 1 332 ? 17.094 7.109 17.891 1 96.88 332 LEU A C 1
ATOM 2721 O O . LEU A 1 332 ? 16.5 7.875 18.656 1 96.88 332 LEU A O 1
ATOM 2725 N N . TYR A 1 333 ? 16.5 6.434 16.938 1 98.06 333 TYR A N 1
ATOM 2726 C CA . TYR A 1 333 ? 15.094 6.664 16.656 1 98.06 333 TYR A CA 1
ATOM 2727 C C . TYR A 1 333 ? 14.211 6.168 17.797 1 98.06 333 TYR A C 1
ATOM 2729 O O . TYR A 1 333 ? 13.18 6.766 18.094 1 98.06 333 TYR A O 1
ATOM 2737 N N . ARG A 1 334 ? 14.633 5.125 18.484 1 97.69 334 ARG A N 1
ATOM 2738 C CA . ARG A 1 334 ? 13.867 4.645 19.625 1 97.69 334 ARG A CA 1
ATOM 2739 C C . ARG A 1 334 ? 13.883 5.668 20.75 1 97.69 334 ARG A C 1
ATOM 2741 O O . ARG A 1 334 ? 12.852 5.918 21.391 1 97.69 334 ARG A O 1
ATOM 2748 N N . LYS A 1 335 ? 15.047 6.223 21 1 97.81 335 LYS A N 1
ATOM 2749 C CA . LYS A 1 335 ? 15.164 7.238 22.031 1 97.81 335 LYS A CA 1
ATOM 2750 C C . LYS A 1 335 ? 14.328 8.469 21.703 1 97.81 335 LYS A C 1
ATOM 2752 O O . LYS A 1 335 ? 13.625 9 22.562 1 97.81 335 LYS A O 1
ATOM 2757 N N . ILE A 1 336 ? 14.391 8.836 20.484 1 98.31 336 ILE A N 1
ATOM 2758 C CA . ILE A 1 336 ? 13.664 10.023 20.031 1 98.31 336 ILE A CA 1
ATOM 2759 C C . ILE A 1 336 ? 12.164 9.758 20.062 1 98.31 336 ILE A C 1
ATOM 2761 O O . ILE A 1 336 ? 11.383 10.609 20.484 1 98.31 336 ILE A O 1
ATOM 2765 N N . ALA A 1 337 ? 11.797 8.586 19.625 1 98.56 337 ALA A N 1
ATOM 2766 C CA . ALA A 1 337 ? 10.383 8.203 19.625 1 98.56 337 ALA A CA 1
ATOM 2767 C C . ALA A 1 337 ? 9.82 8.227 21.047 1 98.56 337 ALA A C 1
ATOM 2769 O O . ALA A 1 337 ? 8.758 8.812 21.281 1 98.56 337 ALA A O 1
ATOM 2770 N N . LYS A 1 338 ? 10.508 7.621 21.953 1 98 338 LYS A N 1
ATOM 2771 C CA . LYS A 1 338 ? 10.055 7.57 23.344 1 98 338 LYS A CA 1
ATOM 2772 C C . LYS A 1 338 ? 9.922 8.969 23.938 1 98 338 LYS A C 1
ATOM 2774 O O . LYS A 1 338 ? 8.922 9.289 24.578 1 98 338 LYS A O 1
ATOM 2779 N N . ALA A 1 339 ? 10.93 9.789 23.688 1 98.5 339 ALA A N 1
ATOM 2780 C CA . ALA A 1 339 ? 10.93 11.141 24.219 1 98.5 339 ALA A CA 1
ATOM 2781 C C . ALA A 1 339 ? 9.758 11.953 23.672 1 98.5 339 ALA A C 1
ATOM 2783 O O . ALA A 1 339 ? 9.078 12.656 24.422 1 98.5 339 ALA A O 1
ATOM 2784 N N . GLN A 1 340 ? 9.508 11.875 22.422 1 98.75 340 GLN A N 1
ATOM 2785 C CA . GLN A 1 340 ? 8.422 12.633 21.812 1 98.75 340 GLN A CA 1
ATOM 2786 C C . GLN A 1 340 ? 7.062 12.117 22.281 1 98.75 340 GLN A C 1
ATOM 2788 O O . GLN A 1 340 ? 6.176 12.906 22.625 1 98.75 340 GLN A O 1
ATOM 2793 N N . LEU A 1 341 ? 6.922 10.805 22.297 1 98.44 341 LEU A N 1
ATOM 2794 C CA . LEU A 1 341 ? 5.66 10.227 22.75 1 98.44 341 LEU A CA 1
ATOM 2795 C C . LEU A 1 341 ? 5.375 10.625 24.203 1 98.44 341 LEU A C 1
ATOM 2797 O O . LEU A 1 341 ? 4.227 10.891 24.562 1 98.44 341 LEU A O 1
ATOM 2801 N N . ASP A 1 342 ? 6.426 10.641 25.016 1 98.25 342 ASP A N 1
ATOM 2802 C CA . ASP A 1 342 ? 6.27 11.109 26.391 1 98.25 342 ASP A CA 1
ATOM 2803 C C . ASP A 1 342 ? 5.828 12.57 26.422 1 98.25 342 ASP A C 1
ATOM 2805 O O . ASP A 1 342 ? 4.996 12.953 27.25 1 98.25 342 ASP A O 1
ATOM 2809 N N . ALA A 1 343 ? 6.379 13.359 25.531 1 98.69 343 ALA A N 1
ATOM 2810 C CA . ALA A 1 343 ? 6 14.766 25.453 1 98.69 343 ALA A CA 1
ATOM 2811 C C . ALA A 1 343 ? 4.527 14.922 25.078 1 98.69 343 ALA A C 1
ATOM 2813 O O . ALA A 1 343 ? 3.812 15.734 25.672 1 98.69 343 ALA A O 1
ATOM 2814 N N . TRP A 1 344 ? 4.066 14.117 24.141 1 98.56 344 TRP A N 1
ATOM 2815 C CA . TRP A 1 344 ? 2.689 14.211 23.672 1 98.56 344 TRP A CA 1
ATOM 2816 C C . TRP A 1 344 ? 1.713 13.781 24.75 1 98.56 344 TRP A C 1
ATOM 2818 O O . TRP A 1 344 ? 0.579 14.266 24.812 1 98.56 344 TRP A O 1
ATOM 2828 N N . ARG A 1 345 ? 2.141 12.953 25.672 1 98.06 345 ARG A N 1
ATOM 2829 C CA . ARG A 1 345 ? 1.294 12.477 26.766 1 98.06 345 ARG A CA 1
ATOM 2830 C C . ARG A 1 345 ? 0.933 13.609 27.719 1 98.06 345 ARG A C 1
ATOM 2832 O O . ARG A 1 345 ? 0.004 13.477 28.516 1 98.06 345 ARG A O 1
ATOM 2839 N N . ASN A 1 346 ? 1.725 14.648 27.641 1 98.5 346 ASN A N 1
ATOM 2840 C CA . ASN A 1 346 ? 1.362 15.844 28.406 1 98.5 346 ASN A CA 1
ATOM 2841 C C . ASN A 1 346 ? 0.104 16.5 27.844 1 98.5 346 ASN A C 1
ATOM 2843 O O . ASN A 1 346 ? -0.505 17.344 28.516 1 98.5 346 ASN A O 1
ATOM 2847 N N . GLY A 1 347 ? -0.257 16.125 26.609 1 98.69 347 GLY A N 1
ATOM 2848 C CA . GLY A 1 347 ? -1.45 16.641 25.969 1 98.69 347 GLY A CA 1
ATOM 2849 C C . GLY A 1 347 ? -2.547 15.609 25.812 1 98.69 347 GLY A C 1
ATOM 2850 O O . GLY A 1 347 ? -2.754 14.773 26.688 1 98.69 347 GLY A O 1
ATOM 2851 N N . SER A 1 348 ? -3.273 15.75 24.75 1 98.81 348 SER A N 1
ATOM 2852 C CA . SER A 1 348 ? -4.453 14.914 24.562 1 98.81 348 SER A CA 1
ATOM 2853 C C . SER A 1 348 ? -4.281 13.961 23.391 1 98.81 348 SER A C 1
ATOM 2855 O O . SER A 1 348 ? -5.238 13.312 22.953 1 98.81 348 SER A O 1
ATOM 2857 N N . GLY A 1 349 ? -3.053 13.891 22.812 1 98.56 349 GLY A N 1
ATOM 2858 C CA . GLY A 1 349 ? -2.826 12.898 21.781 1 98.56 349 GLY A CA 1
ATOM 2859 C C . GLY A 1 349 ? -1.897 13.383 20.688 1 98.56 349 GLY A C 1
ATOM 2860 O O . GLY A 1 349 ? -1.294 14.445 20.797 1 98.56 349 GLY A O 1
ATOM 2861 N N . HIS A 1 350 ? -1.769 12.547 19.672 1 98.81 350 HIS A N 1
ATOM 2862 C CA . HIS A 1 350 ? -0.845 12.852 18.578 1 98.81 350 HIS A CA 1
ATOM 2863 C C . HIS A 1 350 ? -1.236 12.117 17.312 1 98.81 350 HIS A C 1
ATOM 2865 O O . HIS A 1 350 ? -1.987 11.141 17.359 1 98.81 350 HIS A O 1
ATOM 2871 N N . TYR A 1 351 ? -0.759 12.602 16.156 1 98.88 351 TYR A N 1
ATOM 2872 C CA . TYR A 1 351 ? -0.838 11.953 14.859 1 98.88 351 TYR A CA 1
ATOM 2873 C C . TYR A 1 351 ? 0.519 11.953 14.164 1 98.88 351 TYR A C 1
ATOM 2875 O O . TYR A 1 351 ? 1.079 13.016 13.891 1 98.88 351 TYR A O 1
ATOM 2883 N N . TYR A 1 352 ? 1.074 10.797 13.906 1 98.75 352 TYR A N 1
ATOM 2884 C CA . TYR A 1 352 ? 2.35 10.688 13.211 1 98.75 352 TYR A CA 1
ATOM 2885 C C . TYR A 1 352 ? 2.201 11.078 11.742 1 98.75 352 TYR A C 1
ATOM 2887 O O . TYR A 1 352 ? 1.25 10.656 11.078 1 98.75 352 TYR A O 1
ATOM 2895 N N . TRP A 1 353 ? 3.027 12.016 11.32 1 98.44 353 TRP A N 1
ATOM 2896 C CA . TRP A 1 353 ? 3.184 12.297 9.898 1 98.44 353 TRP A CA 1
ATOM 2897 C C . TRP A 1 353 ? 4.418 11.594 9.336 1 98.44 353 TRP A C 1
ATOM 2899 O O . TRP A 1 353 ? 5.551 11.992 9.633 1 98.44 353 TRP A O 1
ATOM 2909 N N . ASN A 1 354 ? 4.199 10.484 8.492 1 97.56 354 ASN A N 1
ATOM 2910 C CA . ASN A 1 354 ? 2.967 10.016 7.871 1 97.56 354 ASN A CA 1
ATOM 2911 C C . ASN A 1 354 ? 2.852 8.492 7.941 1 97.56 354 ASN A C 1
ATOM 2913 O O . ASN A 1 354 ? 3.777 7.816 8.391 1 97.56 354 ASN A O 1
ATOM 2917 N N . TYR A 1 355 ? 1.637 7.953 7.793 1 98.69 355 TYR A N 1
ATOM 2918 C CA . TYR A 1 355 ? 1.425 6.512 7.789 1 98.69 355 TYR A CA 1
ATOM 2919 C C . TYR A 1 355 ? 2.293 5.836 6.734 1 98.69 355 TYR A C 1
ATOM 2921 O O . TYR A 1 355 ? 2.941 4.824 7.016 1 98.69 355 TYR A O 1
ATOM 2929 N N . LYS A 1 356 ? 2.264 6.445 5.586 1 96.31 356 LYS A N 1
ATOM 2930 C CA . LYS A 1 356 ? 2.869 5.832 4.41 1 96.31 356 LYS A CA 1
ATOM 2931 C C . LYS A 1 356 ? 3.42 6.891 3.459 1 96.31 356 LYS A C 1
ATOM 2933 O O . LYS A 1 356 ? 2.842 7.969 3.32 1 96.31 356 LYS A O 1
ATOM 2938 N N . LEU A 1 357 ? 4.621 6.574 2.869 1 95.94 357 LEU A N 1
ATOM 2939 C CA . LEU A 1 357 ? 5.195 7.352 1.775 1 95.94 357 LEU A CA 1
ATOM 2940 C C . LEU A 1 357 ? 5.609 6.445 0.624 1 95.94 357 LEU A C 1
ATOM 2942 O O . LEU A 1 357 ? 5.727 5.227 0.796 1 95.94 357 LEU A O 1
ATOM 2946 N N . LEU A 1 358 ? 5.746 6.969 -0.545 1 96.44 358 LEU A N 1
ATOM 2947 C CA . LEU A 1 358 ? 6.211 6.23 -1.714 1 96.44 358 LEU A CA 1
ATOM 2948 C C . LEU A 1 358 ? 7.656 6.586 -2.045 1 96.44 358 LEU A C 1
ATOM 2950 O O . LEU A 1 358 ? 8.016 6.719 -3.219 1 96.44 358 LEU A O 1
ATOM 2954 N N . LEU A 1 359 ? 8.5 6.766 -1.027 1 94.56 359 LEU A N 1
ATOM 2955 C CA . LEU A 1 359 ? 9.922 7.027 -1.239 1 94.56 359 LEU A CA 1
ATOM 2956 C C . LEU A 1 359 ? 10.688 5.723 -1.434 1 94.56 359 LEU A C 1
ATOM 2958 O O . LEU A 1 359 ? 10.422 4.73 -0.752 1 94.56 359 LEU A O 1
ATOM 2962 N N . ASP A 1 360 ? 11.555 5.738 -2.375 1 96.25 360 ASP A N 1
ATOM 2963 C CA . ASP A 1 360 ? 12.484 4.629 -2.605 1 96.25 360 ASP A CA 1
ATOM 2964 C C . ASP A 1 360 ? 13.906 5.016 -2.223 1 96.25 360 ASP A C 1
ATOM 2966 O O . ASP A 1 360 ? 14.664 5.527 -3.053 1 96.25 360 ASP A O 1
ATOM 2970 N N . THR A 1 361 ? 14.305 4.754 -1.007 1 95.06 361 THR A N 1
ATOM 2971 C CA . THR A 1 361 ? 15.594 5.207 -0.485 1 95.06 361 THR A CA 1
ATOM 2972 C C . THR A 1 361 ? 16.703 4.262 -0.907 1 95.06 361 THR A C 1
ATOM 2974 O O . THR A 1 361 ? 17.875 4.488 -0.583 1 95.06 361 THR A O 1
ATOM 2977 N N . VAL A 1 362 ? 16.328 3.225 -1.616 1 95.88 362 VAL A N 1
ATOM 2978 C CA . VAL A 1 362 ? 17.281 2.234 -2.084 1 95.88 362 VAL A CA 1
ATOM 2979 C C . VAL A 1 362 ? 17.672 2.529 -3.533 1 95.88 362 VAL A C 1
ATOM 2981 O O . VAL A 1 362 ? 18.859 2.59 -3.869 1 95.88 362 VAL A O 1
ATOM 2984 N N . ASN A 1 363 ? 16.688 2.795 -4.359 1 96 363 ASN A N 1
ATOM 2985 C CA . ASN A 1 363 ? 16.922 2.941 -5.793 1 96 363 ASN A CA 1
ATOM 2986 C C . ASN A 1 363 ? 17.062 4.41 -6.191 1 96 363 ASN A C 1
ATOM 2988 O O . ASN A 1 363 ? 17.438 4.719 -7.32 1 96 363 ASN A O 1
ATOM 2992 N N . GLU A 1 364 ? 16.719 5.297 -5.258 1 93.19 364 GLU A N 1
ATOM 2993 C CA . GLU A 1 364 ? 16.875 6.73 -5.477 1 93.19 364 GLU A CA 1
ATOM 2994 C C . GLU A 1 364 ? 17.828 7.352 -4.461 1 93.19 364 GLU A C 1
ATOM 2996 O O . GLU A 1 364 ? 17.406 7.727 -3.361 1 93.19 364 GLU A O 1
ATOM 3001 N N . GLU A 1 365 ? 19.016 7.578 -4.789 1 88.56 365 GLU A N 1
ATOM 3002 C CA . GLU A 1 365 ? 20.109 7.949 -3.891 1 88.56 365 GLU A CA 1
ATOM 3003 C C . GLU A 1 365 ? 19.812 9.266 -3.182 1 88.56 365 GLU A C 1
ATOM 3005 O O . GLU A 1 365 ? 20.156 9.438 -2.012 1 88.56 365 GLU A O 1
ATOM 3010 N N . GLY A 1 366 ? 19.141 10.148 -3.699 1 91.62 366 GLY A N 1
ATOM 3011 C CA . GLY A 1 366 ? 18.875 11.438 -3.088 1 91.62 366 GLY A CA 1
ATOM 3012 C C . GLY A 1 366 ? 17.984 11.344 -1.864 1 91.62 366 GLY A C 1
ATOM 3013 O O . GLY A 1 366 ? 17.953 12.258 -1.038 1 91.62 366 GLY A O 1
ATOM 3014 N N . TRP A 1 367 ? 17.391 10.164 -1.694 1 94.19 367 TRP A N 1
ATOM 3015 C CA . TRP A 1 367 ? 16.391 10.031 -0.634 1 94.19 367 TRP A CA 1
ATOM 3016 C C . TRP A 1 367 ? 16.938 9.18 0.513 1 94.19 367 TRP A C 1
ATOM 3018 O O . TRP A 1 367 ? 16.203 8.859 1.451 1 94.19 367 TRP A O 1
ATOM 3028 N N . ILE A 1 368 ? 18.219 8.844 0.452 1 93.69 368 ILE A N 1
ATOM 3029 C CA . ILE A 1 368 ? 18.812 8.047 1.522 1 93.69 368 ILE A CA 1
ATOM 3030 C C . ILE A 1 368 ? 18.656 8.781 2.854 1 93.69 368 ILE A C 1
ATOM 3032 O O . ILE A 1 368 ? 18.938 9.977 2.945 1 93.69 368 ILE A O 1
ATOM 3036 N N . GLY A 1 369 ? 18.094 8.117 3.875 1 93.31 369 GLY A N 1
ATOM 3037 C CA . GLY A 1 369 ? 17.969 8.695 5.203 1 93.31 369 GLY A CA 1
ATOM 3038 C C . GLY A 1 369 ? 16.578 9.266 5.469 1 93.31 369 GLY A C 1
ATOM 3039 O O . GLY A 1 369 ? 16.297 9.695 6.59 1 93.31 369 GLY A O 1
ATOM 3040 N N . TRP A 1 370 ? 15.703 9.164 4.539 1 95.44 370 TRP A N 1
ATOM 3041 C CA . TRP A 1 370 ? 14.398 9.805 4.676 1 95.44 370 TRP A CA 1
ATOM 3042 C C . TRP A 1 370 ? 13.344 8.805 5.125 1 95.44 370 TRP A C 1
ATOM 3044 O O . TRP A 1 370 ? 12.164 9.141 5.223 1 95.44 370 TRP A O 1
ATOM 3054 N N . ASP A 1 371 ? 13.711 7.598 5.52 1 95.62 371 ASP A N 1
ATOM 3055 C CA . ASP A 1 371 ? 12.812 6.496 5.8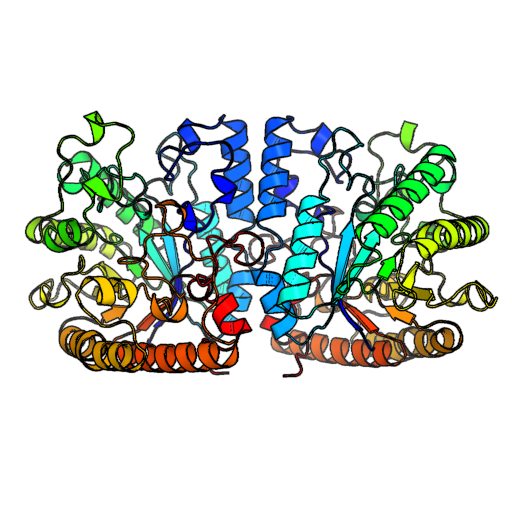28 1 95.62 371 ASP A CA 1
ATOM 3056 C C . ASP A 1 371 ? 11.945 6.82 7.043 1 95.62 371 ASP A C 1
ATOM 3058 O O . ASP A 1 371 ? 10.812 6.336 7.152 1 95.62 371 ASP A O 1
ATOM 3062 N N . SER A 1 372 ? 12.453 7.668 7.949 1 97.12 372 SER A N 1
ATOM 3063 C CA . SER A 1 372 ? 11.797 7.844 9.234 1 97.12 372 SER A CA 1
ATOM 3064 C C . SER A 1 372 ? 10.508 8.656 9.094 1 97.12 372 SER A C 1
ATOM 3066 O O . SER A 1 372 ? 9.695 8.711 10.016 1 97.12 372 SER A O 1
ATOM 3068 N N . TRP A 1 373 ? 10.312 9.211 7.895 1 97.56 373 TRP A N 1
ATOM 3069 C CA . TRP A 1 373 ? 9.047 9.875 7.609 1 97.56 373 TRP A CA 1
ATOM 3070 C C . TRP A 1 373 ? 7.914 8.859 7.492 1 97.56 373 TRP A C 1
ATOM 3072 O O . TRP A 1 373 ? 6.742 9.211 7.652 1 97.56 373 TRP A O 1
ATOM 3082 N N . ASP A 1 374 ? 8.258 7.66 7.121 1 98.19 374 ASP A N 1
ATOM 3083 C CA . ASP A 1 374 ? 7.289 6.59 6.902 1 98.19 374 ASP A CA 1
ATOM 3084 C C . ASP A 1 374 ? 7.098 5.758 8.164 1 98.19 374 ASP A C 1
ATOM 3086 O O . ASP A 1 374 ? 7.973 4.969 8.531 1 98.19 374 ASP A O 1
ATOM 3090 N N . LEU A 1 375 ? 5.918 5.84 8.789 1 98.38 375 LEU A N 1
ATOM 3091 C CA . LEU A 1 375 ? 5.688 5.141 10.047 1 98.38 375 LEU A CA 1
ATOM 3092 C C . LEU A 1 375 ? 5.777 3.631 9.859 1 98.38 375 LEU A C 1
ATOM 3094 O O . LEU A 1 375 ? 6.293 2.924 10.727 1 98.38 375 LEU A O 1
ATOM 3098 N N . GLY A 1 376 ? 5.18 3.139 8.75 1 97.19 376 GLY A N 1
ATOM 3099 C CA . GLY A 1 376 ? 5.281 1.712 8.492 1 97.19 376 GLY A CA 1
ATOM 3100 C C . GLY A 1 376 ? 6.711 1.208 8.477 1 97.19 376 GLY A C 1
ATOM 3101 O O . GLY A 1 376 ? 7.008 0.145 9.023 1 97.19 376 GLY A O 1
ATOM 3102 N N . LYS A 1 377 ? 7.613 1.957 7.859 1 97.38 377 LYS A N 1
ATOM 3103 C CA . LYS A 1 377 ? 9.023 1.577 7.828 1 97.38 377 LYS A CA 1
ATOM 3104 C C . LYS A 1 377 ? 9.648 1.688 9.219 1 97.38 377 LYS A C 1
ATOM 3106 O O . LYS A 1 377 ? 10.5 0.874 9.586 1 97.38 377 LYS A O 1
ATOM 3111 N N . CYS A 1 378 ? 9.234 2.748 9.953 1 98.19 378 CYS A N 1
ATOM 3112 C CA . CYS A 1 378 ? 9.727 2.896 11.312 1 98.19 378 CYS A CA 1
ATOM 3113 C C . CYS A 1 378 ? 9.367 1.684 12.164 1 98.19 378 CYS A C 1
ATOM 3115 O O . CYS A 1 378 ? 10.195 1.175 12.914 1 98.19 378 CYS A O 1
ATOM 3117 N N . VAL A 1 379 ? 8.148 1.23 12.016 1 97.38 379 VAL A N 1
ATOM 3118 C CA . VAL A 1 379 ? 7.68 0.073 12.773 1 97.38 379 VAL A CA 1
ATOM 3119 C C . VAL A 1 379 ? 8.43 -1.177 12.32 1 97.38 379 VAL A C 1
ATOM 3121 O O . VAL A 1 379 ? 8.922 -1.947 13.148 1 97.38 379 VAL A O 1
ATOM 3124 N N . ALA A 1 380 ? 8.57 -1.354 11.031 1 96.44 380 ALA A N 1
ATOM 3125 C CA . ALA A 1 380 ? 9.219 -2.533 10.469 1 96.44 380 ALA A CA 1
ATOM 3126 C C . ALA A 1 380 ? 10.68 -2.623 10.898 1 96.44 380 ALA A C 1
ATOM 3128 O O . ALA A 1 380 ? 11.219 -3.719 11.062 1 96.44 380 ALA A O 1
ATOM 3129 N N . GLN A 1 381 ? 11.305 -1.446 11.141 1 96.31 381 GLN A N 1
ATOM 3130 C CA . GLN A 1 381 ? 12.719 -1.409 11.484 1 96.31 381 GLN A CA 1
ATOM 3131 C C . GLN A 1 381 ? 12.914 -1.235 12.992 1 96.31 381 GLN A C 1
ATOM 3133 O O . GLN A 1 381 ? 14.031 -0.999 13.453 1 96.31 381 GLN A O 1
ATOM 3138 N N . GLU A 1 382 ? 11.781 -1.17 13.758 1 95.75 382 GLU A N 1
ATOM 3139 C CA . GLU A 1 382 ? 11.766 -1.123 15.211 1 95.75 382 GLU A CA 1
ATOM 3140 C C . GLU A 1 382 ? 12.258 0.228 15.727 1 95.75 382 GLU A C 1
ATOM 3142 O O . GLU A 1 382 ? 12.93 0.299 16.75 1 95.75 382 GLU A O 1
ATOM 3147 N N . TRP A 1 383 ? 12.062 1.213 14.875 1 97.69 383 TRP A N 1
ATOM 3148 C CA . TRP A 1 383 ? 12.375 2.576 15.297 1 97.69 383 TRP A CA 1
ATOM 3149 C C . TRP A 1 383 ? 11.266 3.145 16.172 1 97.69 383 TRP A C 1
ATOM 3151 O O . TRP A 1 383 ? 11.523 3.971 17.047 1 97.69 383 TRP A O 1
ATOM 3161 N N . TYR A 1 384 ? 10.055 2.777 15.906 1 97.12 384 TYR A N 1
ATOM 3162 C CA . TYR A 1 384 ? 8.852 3.225 16.594 1 97.12 384 TYR A CA 1
ATOM 3163 C C . TYR A 1 384 ? 8.305 2.125 17.5 1 97.12 384 TYR A C 1
ATOM 3165 O O . TYR A 1 384 ? 8.062 1.005 17.047 1 97.12 384 TYR A O 1
ATOM 3173 N N . PRO A 1 385 ? 8.141 2.426 18.688 1 91.06 385 PRO A N 1
ATOM 3174 C CA . PRO A 1 385 ? 7.68 1.385 19.609 1 91.06 385 PRO A CA 1
ATOM 3175 C C . PRO A 1 385 ? 6.191 1.079 19.453 1 91.06 385 PRO A C 1
ATOM 3177 O O . PRO A 1 385 ? 5.367 1.994 19.484 1 91.06 385 PRO A O 1
ATOM 3180 N N . ILE A 1 386 ? 5.945 -0.17 19.141 1 83.31 386 ILE A N 1
ATOM 3181 C CA . ILE A 1 386 ? 4.559 -0.625 19.125 1 83.31 386 ILE A CA 1
ATOM 3182 C C . ILE A 1 386 ? 4.246 -1.381 20.406 1 83.31 386 ILE A C 1
ATOM 3184 O O . ILE A 1 386 ? 5.02 -2.244 20.828 1 83.31 386 ILE A O 1
ATOM 3188 N N . GLU A 1 387 ? 3.359 -0.832 21.219 1 67.44 387 GLU A N 1
ATOM 3189 C CA . GLU A 1 387 ? 2.961 -1.514 22.438 1 67.44 387 GLU A CA 1
ATOM 3190 C C . GLU A 1 387 ? 1.867 -2.541 22.172 1 67.44 387 GLU A C 1
ATOM 3192 O O . GLU A 1 387 ? 0.819 -2.209 21.609 1 67.44 387 GLU A O 1
ATOM 3197 N N . TYR A 1 388 ? 2.279 -3.82 22.062 1 50.78 388 TYR A N 1
ATOM 3198 C CA . TYR A 1 388 ? 1.254 -4.84 21.891 1 50.78 388 TYR A CA 1
ATOM 3199 C C . TYR A 1 388 ? 0.504 -5.09 23.188 1 50.78 388 TYR A C 1
ATOM 3201 O O . TYR A 1 388 ? 1.058 -4.906 24.281 1 50.78 388 TYR A O 1
ATOM 3209 N N . MET B 1 1 ? 17.891 -24.172 2.738 1 84.88 1 MET B N 1
ATOM 3210 C CA . MET B 1 1 ? 17.141 -23.094 3.395 1 84.88 1 MET B CA 1
ATOM 3211 C C . MET B 1 1 ? 15.641 -23.359 3.289 1 84.88 1 MET B C 1
ATOM 3213 O O . MET B 1 1 ? 15.141 -23.719 2.223 1 84.88 1 MET B O 1
ATOM 3217 N N . TYR B 1 2 ? 14.953 -23.344 4.391 1 97.69 2 TYR B N 1
ATOM 3218 C CA . TYR B 1 2 ? 13.5 -23.453 4.387 1 97.69 2 TYR B CA 1
ATOM 3219 C C . TYR B 1 2 ? 12.852 -22.109 4.023 1 97.69 2 TYR B C 1
ATOM 3221 O O . TYR B 1 2 ? 13.148 -21.094 4.637 1 97.69 2 TYR B O 1
ATOM 3229 N N . ILE B 1 3 ? 11.984 -22.109 3.047 1 98.62 3 ILE B N 1
ATOM 3230 C CA . ILE B 1 3 ? 11.406 -20.875 2.523 1 98.62 3 ILE B CA 1
ATOM 3231 C C . ILE B 1 3 ? 10.148 -20.516 3.32 1 98.62 3 ILE B C 1
ATOM 3233 O O . ILE B 1 3 ? 9.242 -21.344 3.469 1 98.62 3 ILE B O 1
ATOM 3237 N N . LYS B 1 4 ? 10.117 -19.453 3.877 1 98.44 4 LYS B N 1
ATOM 3238 C CA . LYS B 1 4 ? 8.938 -18.734 4.355 1 98.44 4 LYS B CA 1
ATOM 3239 C C . LYS B 1 4 ? 8.672 -17.484 3.512 1 98.44 4 LYS B C 1
ATOM 3241 O O . LYS B 1 4 ? 9.258 -16.438 3.748 1 98.44 4 LYS B O 1
ATOM 3246 N N . GLY B 1 5 ? 7.797 -17.688 2.5 1 98.69 5 GLY B N 1
ATOM 3247 C CA . GLY B 1 5 ? 7.695 -16.641 1.505 1 98.69 5 GLY B CA 1
ATOM 3248 C C . GLY B 1 5 ? 6.273 -16.156 1.278 1 98.69 5 GLY B C 1
ATOM 3249 O O . GLY B 1 5 ? 5.332 -16.719 1.847 1 98.69 5 GLY B O 1
ATOM 3250 N N . VAL B 1 6 ? 6.18 -15.086 0.534 1 98.81 6 VAL B N 1
ATOM 3251 C CA . VAL B 1 6 ? 4.898 -14.523 0.132 1 98.81 6 VAL B CA 1
ATOM 3252 C C . VAL B 1 6 ? 4.945 -14.125 -1.341 1 98.81 6 VAL B C 1
ATOM 3254 O O . VAL B 1 6 ? 6.008 -13.766 -1.858 1 98.81 6 VAL B O 1
ATOM 3257 N N . ASN B 1 7 ? 3.785 -14.234 -2.012 1 98.94 7 ASN B N 1
ATOM 3258 C CA . ASN B 1 7 ? 3.678 -13.828 -3.41 1 98.94 7 ASN B CA 1
ATOM 3259 C C . ASN B 1 7 ? 3.383 -12.344 -3.543 1 98.94 7 ASN B C 1
ATOM 3261 O O . ASN B 1 7 ? 2.598 -11.789 -2.771 1 98.94 7 ASN B O 1
ATOM 3265 N N . LEU B 1 8 ? 3.98 -11.719 -4.543 1 98.88 8 LEU B N 1
ATOM 3266 C CA . LEU B 1 8 ? 3.641 -10.344 -4.879 1 98.88 8 LEU B CA 1
ATOM 3267 C C . LEU B 1 8 ? 2.727 -10.289 -6.098 1 98.88 8 LEU B C 1
ATOM 3269 O O . LEU B 1 8 ? 2.975 -9.523 -7.031 1 98.88 8 LEU B O 1
ATOM 3273 N N . GLY B 1 9 ? 1.729 -11.18 -6.062 1 98.56 9 GLY B N 1
ATOM 3274 C CA . GLY B 1 9 ? 0.731 -11.203 -7.121 1 98.56 9 GLY B CA 1
ATOM 3275 C C . GLY B 1 9 ? -0.019 -9.891 -7.254 1 98.56 9 GLY B C 1
ATOM 3276 O O . GLY B 1 9 ? -0.277 -9.211 -6.258 1 98.56 9 GLY B O 1
ATOM 3277 N N . GLY B 1 10 ? -0.472 -9.523 -8.484 1 98.06 10 GLY B N 1
ATOM 3278 C CA . GLY B 1 10 ? -1.228 -8.305 -8.734 1 98.06 10 GLY B CA 1
ATOM 3279 C C . GLY B 1 10 ? -0.349 -7.113 -9.055 1 98.06 10 GLY B C 1
ATOM 3280 O O . GLY B 1 10 ? -0.846 -6.062 -9.469 1 98.06 10 GLY B O 1
ATOM 3281 N N . TRP B 1 11 ? 1.001 -7.262 -8.969 1 98.69 11 TRP B N 1
ATOM 3282 C CA . TRP B 1 11 ? 1.924 -6.152 -9.188 1 98.69 11 TRP B CA 1
ATOM 3283 C C . TRP B 1 11 ? 2.326 -6.062 -10.656 1 98.69 11 TRP B C 1
ATOM 3285 O O . TRP B 1 11 ? 1.863 -5.176 -11.375 1 98.69 11 TRP B O 1
ATOM 3295 N N . LEU B 1 12 ? 3.014 -7.098 -11.172 1 98.81 12 LEU B N 1
ATOM 3296 C CA . LEU B 1 12 ? 3.539 -7.055 -12.539 1 98.81 12 LEU B CA 1
ATOM 3297 C C . LEU B 1 12 ? 2.672 -7.879 -13.477 1 98.81 12 LEU B C 1
ATOM 3299 O O . LEU B 1 12 ? 2.775 -7.746 -14.703 1 98.81 12 LEU B O 1
ATOM 3303 N N . VAL B 1 13 ? 1.882 -8.773 -12.867 1 98.69 13 VAL B N 1
ATOM 3304 C CA . VAL B 1 13 ? 0.83 -9.508 -13.562 1 98.69 13 VAL B CA 1
ATOM 3305 C C . VAL B 1 13 ? -0.519 -9.227 -12.906 1 98.69 13 VAL B C 1
ATOM 3307 O O . VAL B 1 13 ? -0.668 -9.367 -11.688 1 98.69 13 VAL B O 1
ATOM 3310 N N . LEU B 1 14 ? -1.46 -8.859 -13.758 1 98.12 14 LEU B N 1
ATOM 3311 C CA . LEU B 1 14 ? -2.721 -8.383 -13.203 1 98.12 14 LEU B CA 1
ATOM 3312 C C . LEU B 1 14 ? -3.789 -9.469 -13.258 1 98.12 14 LEU B C 1
ATOM 3314 O O . LEU B 1 14 ? -3.875 -10.203 -14.242 1 98.12 14 LEU B O 1
ATOM 3318 N N . GLU B 1 15 ? -4.516 -9.617 -12.242 1 97.19 15 GLU B N 1
ATOM 3319 C CA . GLU B 1 15 ? -5.773 -10.352 -12.164 1 97.19 15 GLU B CA 1
ATOM 3320 C C . GLU B 1 15 ? -6.918 -9.445 -11.727 1 97.19 15 GLU B C 1
ATOM 3322 O O . GLU B 1 15 ? -6.836 -8.789 -10.688 1 97.19 15 GLU B O 1
ATOM 3327 N N . LYS B 1 16 ? -7.957 -9.406 -12.445 1 96.44 16 LYS B N 1
ATOM 3328 C CA . LYS B 1 16 ? -9.023 -8.43 -12.25 1 96.44 16 LYS B CA 1
ATOM 3329 C C . LYS B 1 16 ? -9.594 -8.508 -10.836 1 96.44 16 LYS B C 1
ATOM 3331 O O . LYS B 1 16 ? -9.859 -7.484 -10.211 1 96.44 16 LYS B O 1
ATOM 3336 N N . TRP B 1 17 ? -9.773 -9.703 -10.281 1 95.19 17 TRP B N 1
ATOM 3337 C CA . TRP B 1 17 ? -10.422 -9.828 -8.977 1 95.19 17 TRP B CA 1
ATOM 3338 C C . TRP B 1 17 ? -9.547 -9.242 -7.875 1 95.19 17 TRP B C 1
ATOM 3340 O O . TRP B 1 17 ? -10.055 -8.797 -6.844 1 95.19 17 TRP B O 1
ATOM 3350 N N . MET B 1 18 ? -8.234 -9.203 -8.078 1 96.31 18 MET B N 1
ATOM 3351 C CA . MET B 1 18 ? -7.309 -8.695 -7.066 1 96.31 18 MET B CA 1
ATOM 3352 C C . MET B 1 18 ? -7.148 -7.184 -7.176 1 96.31 18 MET B C 1
ATOM 3354 O O . MET B 1 18 ? -6.902 -6.508 -6.18 1 96.31 18 MET B O 1
ATOM 3358 N N . THR B 1 19 ? -7.195 -6.648 -8.414 1 95.25 19 THR B N 1
ATOM 3359 C CA . THR B 1 19 ? -6.961 -5.242 -8.727 1 95.25 19 THR B CA 1
ATOM 3360 C C . THR B 1 19 ? -8.078 -4.691 -9.609 1 95.25 19 THR B C 1
ATOM 3362 O O . THR B 1 19 ? -7.812 -4.074 -10.641 1 95.25 19 THR B O 1
ATOM 3365 N N . SER B 1 20 ? -9.25 -4.844 -9.203 1 93.88 20 SER B N 1
ATOM 3366 C CA . SER B 1 20 ? -10.438 -4.582 -10.008 1 93.88 20 SER B CA 1
ATOM 3367 C C . SER B 1 20 ? -10.484 -3.127 -10.469 1 93.88 20 SER B C 1
ATOM 3369 O O . SER B 1 20 ? -10.961 -2.832 -11.57 1 93.88 20 SER B O 1
ATOM 3371 N N . SER B 1 21 ? -9.938 -2.25 -9.633 1 93.81 21 SER B N 1
ATOM 3372 C CA . SER B 1 21 ? -10 -0.827 -9.953 1 93.81 21 SER B CA 1
ATOM 3373 C C . SER B 1 21 ? -9.273 -0.516 -11.25 1 93.81 21 SER B C 1
ATOM 3375 O O . SER B 1 21 ? -9.664 0.391 -11.992 1 93.81 21 SER B O 1
ATOM 3377 N N . LEU B 1 22 ? -8.266 -1.236 -11.609 1 96.62 22 LEU B N 1
ATOM 3378 C CA . LEU B 1 22 ? -7.488 -1.017 -12.82 1 96.62 22 LEU B CA 1
ATOM 3379 C C . LEU B 1 22 ? -8.328 -1.304 -14.062 1 96.62 22 LEU B C 1
ATOM 3381 O O . LEU B 1 22 ? -8.008 -0.83 -15.156 1 96.62 22 LEU B O 1
ATOM 3385 N N . PHE B 1 23 ? -9.375 -2.072 -13.898 1 96.94 23 PHE B N 1
ATOM 3386 C CA . PHE B 1 23 ? -10.172 -2.516 -15.031 1 96.94 23 PHE B CA 1
ATOM 3387 C C . PHE B 1 23 ? -11.422 -1.661 -15.18 1 96.94 23 PHE B C 1
ATOM 3389 O O . PHE B 1 23 ? -12.203 -1.845 -16.125 1 96.94 23 PHE B O 1
ATOM 3396 N N . GLU B 1 24 ? -11.594 -0.742 -14.258 1 94.88 24 GLU B N 1
ATOM 3397 C CA . GLU B 1 24 ? -12.789 0.098 -14.297 1 94.88 24 GLU B CA 1
ATOM 3398 C C . GLU B 1 24 ? -12.906 0.838 -15.625 1 94.88 24 GLU B C 1
ATOM 3400 O O . GLU B 1 24 ? -11.898 1.296 -16.172 1 94.88 24 GLU B O 1
ATOM 3405 N N . GLY B 1 25 ? -14.125 0.973 -16.094 1 94.75 25 GLY B N 1
ATOM 3406 C CA . GLY B 1 25 ? -14.375 1.669 -17.344 1 94.75 25 GLY B CA 1
ATOM 3407 C C . GLY B 1 25 ? -14.148 0.802 -18.562 1 94.75 25 GLY B C 1
ATOM 3408 O O . GLY B 1 25 ? -14.266 1.272 -19.703 1 94.75 25 GLY B O 1
ATOM 3409 N N . THR B 1 26 ? -13.75 -0.493 -18.391 1 96.94 26 THR B N 1
ATOM 3410 C CA . THR B 1 26 ? -13.578 -1.445 -19.484 1 96.94 26 THR B CA 1
ATOM 3411 C C . THR B 1 26 ? -14.406 -2.701 -19.234 1 96.94 26 THR B C 1
ATOM 3413 O O . THR B 1 26 ? -14.977 -2.881 -18.156 1 96.94 26 THR B O 1
ATOM 3416 N N . GLU B 1 27 ? -14.516 -3.506 -20.25 1 95.94 27 GLU B N 1
ATOM 3417 C CA . GLU B 1 27 ? -15.148 -4.816 -20.125 1 95.94 27 GLU B CA 1
ATOM 3418 C C . GLU B 1 27 ? -14.109 -5.93 -20.094 1 95.94 27 GLU B C 1
ATOM 3420 O O . GLU B 1 27 ? -14.445 -7.109 -20.188 1 95.94 27 GLU B O 1
ATOM 3425 N N . ALA B 1 28 ? -12.828 -5.488 -19.953 1 96.94 28 ALA B N 1
ATOM 3426 C CA . ALA B 1 28 ? -11.75 -6.477 -19.969 1 96.94 28 ALA B CA 1
ATOM 3427 C C . ALA B 1 28 ? -11.836 -7.387 -18.75 1 96.94 28 ALA B C 1
ATOM 3429 O O . ALA B 1 28 ? -12.016 -6.914 -17.625 1 96.94 28 ALA B O 1
ATOM 3430 N N . GLU B 1 29 ? -11.664 -8.641 -18.969 1 94.88 29 GLU B N 1
ATOM 3431 C CA . GLU B 1 29 ? -11.703 -9.617 -17.891 1 94.88 29 GLU B CA 1
ATOM 3432 C C . GLU B 1 29 ? -10.305 -10.102 -17.531 1 94.88 29 GLU B C 1
ATOM 3434 O O . GLU B 1 29 ? -10.125 -10.82 -16.547 1 94.88 29 GLU B O 1
ATOM 3439 N N . ASP B 1 30 ? -9.398 -9.703 -18.312 1 97.31 30 ASP B N 1
ATOM 3440 C CA . ASP B 1 30 ? -8.016 -10.125 -18.125 1 97.31 30 ASP B CA 1
ATOM 3441 C C . ASP B 1 30 ? -7.039 -9.086 -18.656 1 97.31 30 ASP B C 1
ATOM 3443 O O . ASP B 1 30 ? -7.453 -8.062 -19.219 1 97.31 30 ASP B O 1
ATOM 3447 N N . GLU B 1 31 ? -5.762 -9.281 -18.438 1 97.81 31 GLU B N 1
ATOM 3448 C CA . GLU B 1 31 ? -4.742 -8.297 -18.766 1 97.81 31 GLU B CA 1
ATOM 3449 C C . GLU B 1 31 ? -4.547 -8.18 -20.281 1 97.81 31 GLU B C 1
ATOM 3451 O O . GLU B 1 31 ? -4.074 -7.156 -20.766 1 97.81 31 GLU B O 1
ATOM 3456 N N . TYR B 1 32 ? -4.898 -9.195 -21.047 1 98.06 32 TYR B N 1
ATOM 3457 C CA . TYR B 1 32 ? -4.754 -9.18 -22.5 1 98.06 32 TYR B CA 1
ATOM 3458 C C . TYR B 1 32 ? -5.629 -8.109 -23.125 1 98.06 32 TYR B C 1
ATOM 3460 O O . TYR B 1 32 ? -5.215 -7.434 -24.078 1 98.06 32 TYR B O 1
ATOM 3468 N N . TYR B 1 33 ? -6.781 -7.914 -22.641 1 97.88 33 TYR B N 1
ATOM 3469 C CA . TYR B 1 33 ? -7.754 -7.039 -23.281 1 97.88 33 TYR B CA 1
ATOM 3470 C C . TYR B 1 33 ? -7.75 -5.652 -22.656 1 97.88 33 TYR B C 1
ATOM 3472 O O . TYR B 1 33 ? -8.312 -4.707 -23.219 1 97.88 33 TYR B O 1
ATOM 3480 N N . LEU B 1 34 ? -7.09 -5.445 -21.5 1 97.94 34 LEU B N 1
ATOM 3481 C CA . LEU B 1 34 ? -7.062 -4.152 -20.812 1 97.94 34 LEU B CA 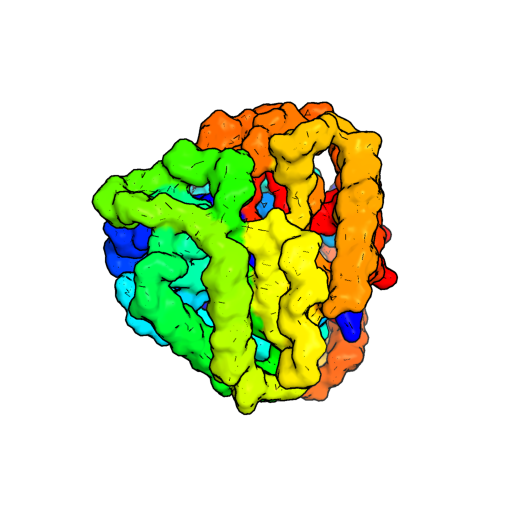1
ATOM 3482 C C . LEU B 1 34 ? -6.473 -3.076 -21.719 1 97.94 34 LEU B C 1
ATOM 3484 O O . LEU B 1 34 ? -7.121 -2.064 -22 1 97.94 34 LEU B O 1
ATOM 3488 N N . PRO B 1 35 ? -5.258 -3.281 -22.297 1 97.81 35 PRO B N 1
ATOM 3489 C CA . PRO B 1 35 ? -4.695 -2.234 -23.156 1 97.81 35 PRO B CA 1
ATOM 3490 C C . PRO B 1 35 ? -5.461 -2.07 -24.469 1 97.81 35 PRO B C 1
ATOM 3492 O O . PRO B 1 35 ? -5.293 -1.068 -25.156 1 97.81 35 PRO B O 1
ATOM 3495 N N . ARG B 1 36 ? -6.312 -3.039 -24.781 1 97.38 36 ARG B N 1
ATOM 3496 C CA . ARG B 1 36 ? -7.043 -3.025 -26.031 1 97.38 36 ARG B CA 1
ATOM 3497 C C . ARG B 1 36 ? -8.375 -2.301 -25.891 1 97.38 36 ARG B C 1
ATOM 3499 O O . ARG B 1 36 ? -9.062 -2.051 -26.891 1 97.38 36 ARG B O 1
ATOM 3506 N N . GLN B 1 37 ? -8.688 -1.979 -24.703 1 97.38 37 GLN B N 1
ATOM 3507 C CA . GLN B 1 37 ? -9.953 -1.291 -24.453 1 97.38 37 GLN B CA 1
ATOM 3508 C C . GLN B 1 37 ? -9.719 0.062 -23.781 1 97.38 37 GLN B C 1
ATOM 3510 O O . GLN B 1 37 ? -10.648 0.649 -23.234 1 97.38 37 GLN B O 1
ATOM 3515 N N . LEU B 1 38 ? -8.5 0.523 -23.688 1 96.69 38 LEU B N 1
ATOM 3516 C CA . LEU B 1 38 ? -8.102 1.84 -23.203 1 96.69 38 LEU B CA 1
ATOM 3517 C C . LEU B 1 38 ? -7.293 2.586 -24.25 1 96.69 38 LEU B C 1
ATOM 3519 O O . LEU B 1 38 ? -6.652 1.964 -25.109 1 96.69 38 LEU B O 1
ATOM 3523 N N . SER B 1 39 ? -7.398 3.928 -24.172 1 96.94 39 SER B N 1
ATOM 3524 C CA . SER B 1 39 ? -6.418 4.684 -24.938 1 96.94 39 SER B CA 1
ATOM 3525 C C . SER B 1 39 ? -5 4.418 -24.453 1 96.94 39 SER B C 1
ATOM 3527 O O . SER B 1 39 ? -4.801 4.02 -23.297 1 96.94 39 SER B O 1
ATOM 3529 N N . ARG B 1 40 ? -4.039 4.594 -25.328 1 95.62 40 ARG B N 1
ATOM 3530 C CA . ARG B 1 40 ? -2.645 4.379 -24.953 1 95.62 40 ARG B CA 1
ATOM 3531 C C . ARG B 1 40 ? -2.262 5.219 -23.734 1 95.62 40 ARG B C 1
ATOM 3533 O O . ARG B 1 40 ? -1.599 4.73 -22.828 1 95.62 40 ARG B O 1
ATOM 3540 N N . GLU B 1 41 ? -2.717 6.449 -23.688 1 95.06 41 GLU B N 1
ATOM 3541 C CA . GLU B 1 41 ? -2.379 7.375 -22.609 1 95.06 41 GLU B CA 1
ATOM 3542 C C . GLU B 1 41 ? -2.975 6.922 -21.281 1 95.06 41 GLU B C 1
ATOM 3544 O O . GLU B 1 41 ? -2.297 6.945 -20.25 1 95.06 41 GLU B O 1
ATOM 3549 N N . ALA B 1 42 ? -4.203 6.551 -21.312 1 96.06 42 ALA B N 1
ATOM 3550 C CA . ALA B 1 42 ? -4.863 6.078 -20.094 1 96.06 42 ALA B CA 1
ATOM 3551 C C . ALA B 1 42 ? -4.219 4.793 -19.578 1 96.06 42 ALA B C 1
ATOM 3553 O O . ALA B 1 42 ? -4.004 4.633 -18.375 1 96.06 42 ALA B O 1
ATOM 3554 N N . TYR B 1 43 ? -3.908 3.873 -20.562 1 97.38 43 TYR B N 1
ATOM 3555 C CA . TYR B 1 43 ? -3.287 2.602 -20.203 1 97.38 43 TYR B CA 1
ATOM 3556 C C . TYR B 1 43 ? -1.927 2.82 -19.562 1 97.38 43 TYR B C 1
ATOM 3558 O O . TYR B 1 43 ? -1.651 2.279 -18.484 1 97.38 43 TYR B O 1
ATOM 3566 N N . GLU B 1 44 ? -1.135 3.643 -20.156 1 96.75 44 GLU B N 1
ATOM 3567 C CA . GLU B 1 44 ? 0.201 3.912 -19.641 1 96.75 44 GLU B CA 1
ATOM 3568 C C . GLU B 1 44 ? 0.132 4.555 -18.25 1 96.75 44 GLU B C 1
ATOM 3570 O O . GLU B 1 44 ? 0.87 4.164 -17.344 1 96.75 44 GLU B O 1
ATOM 3575 N N . SER B 1 45 ? -0.789 5.484 -18.094 1 96.44 45 SER B N 1
ATOM 3576 C CA . SER B 1 45 ? -0.933 6.172 -16.812 1 96.44 45 SER B CA 1
ATOM 3577 C C . SER B 1 45 ? -1.382 5.211 -15.719 1 96.44 45 SER B C 1
ATOM 3579 O O . SER B 1 45 ? -0.848 5.234 -14.609 1 96.44 45 SER B O 1
ATOM 3581 N N . ARG B 1 46 ? -2.287 4.355 -16.031 1 96.88 46 ARG B N 1
ATOM 3582 C CA . ARG B 1 46 ? -2.818 3.396 -15.07 1 96.88 46 ARG B CA 1
ATOM 3583 C C . ARG B 1 46 ? -1.741 2.408 -14.625 1 96.88 46 ARG B C 1
ATOM 3585 O O . ARG B 1 46 ? -1.522 2.213 -13.43 1 96.88 46 ARG B O 1
ATOM 3592 N N . ILE B 1 47 ? -1.056 1.904 -15.594 1 98.06 47 ILE B N 1
ATOM 3593 C CA . ILE B 1 47 ? -0.096 0.839 -15.328 1 98.06 47 ILE B CA 1
ATOM 3594 C C . ILE B 1 47 ? 1.122 1.41 -14.602 1 98.06 47 ILE B C 1
ATOM 3596 O O . ILE B 1 47 ? 1.604 0.828 -13.625 1 98.06 47 ILE B O 1
ATOM 3600 N N . LYS B 1 48 ? 1.568 2.559 -15.062 1 97.38 48 LYS B N 1
ATOM 3601 C CA . LYS B 1 48 ? 2.732 3.162 -14.422 1 97.38 48 LYS B CA 1
ATOM 3602 C C . LYS B 1 48 ? 2.422 3.555 -12.977 1 97.38 48 LYS B C 1
ATOM 3604 O O . LYS B 1 48 ? 3.232 3.322 -12.078 1 97.38 48 LYS B O 1
ATOM 3609 N N . THR B 1 49 ? 1.249 4.137 -12.742 1 97.94 49 THR B N 1
ATOM 3610 C CA . THR B 1 49 ? 0.852 4.492 -11.383 1 97.94 49 THR B CA 1
ATOM 3611 C C . THR B 1 49 ? 0.726 3.244 -10.516 1 97.94 49 THR B C 1
ATOM 3613 O O . THR B 1 49 ? 1.282 3.189 -9.414 1 97.94 49 THR B O 1
ATOM 3616 N N . HIS B 1 50 ? 0.081 2.24 -11.008 1 98.5 50 HIS B N 1
ATOM 3617 C CA . HIS B 1 50 ? -0.119 0.995 -10.273 1 98.5 50 HIS B CA 1
ATOM 3618 C C . HIS B 1 50 ? 1.214 0.365 -9.883 1 98.5 50 HIS B C 1
ATOM 3620 O O . HIS B 1 50 ? 1.455 0.094 -8.703 1 98.5 50 HIS B O 1
ATOM 3626 N N . ARG B 1 51 ? 2.117 0.191 -10.859 1 98.44 51 ARG B N 1
ATOM 3627 C CA . ARG B 1 51 ? 3.365 -0.524 -10.609 1 98.44 51 ARG B CA 1
ATOM 3628 C C . ARG B 1 51 ? 4.281 0.272 -9.688 1 98.44 51 ARG B C 1
ATOM 3630 O O . ARG B 1 51 ? 5.082 -0.307 -8.953 1 98.44 51 ARG B O 1
ATOM 3637 N N . SER B 1 52 ? 4.078 1.577 -9.641 1 97.25 52 SER B N 1
ATOM 3638 C CA . SER B 1 52 ? 4.926 2.416 -8.797 1 97.25 52 SER B CA 1
ATOM 3639 C C . SER B 1 52 ? 4.41 2.463 -7.363 1 97.25 52 SER B C 1
ATOM 3641 O O . SER B 1 52 ? 5.156 2.791 -6.438 1 97.25 52 SER B O 1
ATOM 3643 N N . GLU B 1 53 ? 3.131 2.094 -7.184 1 97.25 53 GLU B N 1
ATOM 3644 C CA . GLU B 1 53 ? 2.562 2.344 -5.863 1 97.25 53 GLU B CA 1
ATOM 3645 C C . GLU B 1 53 ? 2.15 1.042 -5.18 1 97.25 53 GLU B C 1
ATOM 3647 O O . GLU B 1 53 ? 2.08 0.972 -3.953 1 97.25 53 GLU B O 1
ATOM 3652 N N . TYR B 1 54 ? 1.886 -0.005 -5.945 1 98 54 TYR B N 1
ATOM 3653 C CA . TYR B 1 54 ? 1.325 -1.24 -5.41 1 98 54 TYR B CA 1
ATOM 3654 C C . TYR B 1 54 ? 2.342 -1.969 -4.539 1 98 54 TYR B C 1
ATOM 3656 O O . TYR B 1 54 ? 2.057 -2.303 -3.387 1 98 54 TYR B O 1
ATOM 3664 N N . ILE B 1 55 ? 3.512 -2.205 -5.043 1 98.5 55 ILE B N 1
ATOM 3665 C CA . ILE B 1 55 ? 4.637 -2.75 -4.289 1 98.5 55 ILE B CA 1
ATOM 3666 C C . ILE B 1 55 ? 5.793 -1.754 -4.297 1 98.5 55 ILE B C 1
ATOM 3668 O O . ILE B 1 55 ? 6.195 -1.268 -5.359 1 98.5 55 ILE B O 1
ATOM 3672 N N . THR B 1 56 ? 6.289 -1.413 -3.125 1 97.75 56 THR B N 1
ATOM 3673 C CA . THR B 1 56 ? 7.375 -0.455 -2.939 1 97.75 56 THR B CA 1
ATOM 3674 C C . THR B 1 56 ? 8.398 -0.981 -1.935 1 97.75 56 THR B C 1
ATOM 3676 O O . THR B 1 56 ? 8.242 -2.086 -1.409 1 97.75 56 THR B O 1
ATOM 3679 N N . GLU B 1 57 ? 9.445 -0.17 -1.651 1 98.25 57 GLU B N 1
ATOM 3680 C CA . GLU B 1 57 ? 10.445 -0.519 -0.648 1 98.25 57 GLU B CA 1
ATOM 3681 C C . GLU B 1 57 ? 9.797 -0.826 0.697 1 98.25 57 GLU B C 1
ATOM 3683 O O . GLU B 1 57 ? 10.211 -1.755 1.396 1 98.25 57 GLU B O 1
ATOM 3688 N N . ARG B 1 58 ? 8.781 -0.067 0.984 1 97.62 58 ARG B N 1
ATOM 3689 C CA . ARG B 1 58 ? 8.078 -0.21 2.252 1 97.62 58 ARG B CA 1
ATOM 3690 C C . ARG B 1 58 ? 7.539 -1.628 2.424 1 97.62 58 ARG B C 1
ATOM 3692 O O . ARG B 1 58 ? 7.543 -2.166 3.533 1 97.62 58 ARG B O 1
ATOM 3699 N N . ASP B 1 59 ? 7.109 -2.248 1.365 1 98.5 59 ASP B N 1
ATOM 3700 C CA . ASP B 1 59 ? 6.547 -3.592 1.419 1 98.5 59 ASP B CA 1
ATOM 3701 C C . ASP B 1 59 ? 7.621 -4.629 1.739 1 98.5 59 ASP B C 1
ATOM 3703 O O . ASP B 1 59 ? 7.379 -5.574 2.492 1 98.5 59 ASP B O 1
ATOM 3707 N N . PHE B 1 60 ? 8.781 -4.434 1.221 1 98.75 60 PHE B N 1
ATOM 3708 C CA . PHE B 1 60 ? 9.875 -5.355 1.518 1 98.75 60 PHE B CA 1
ATOM 3709 C C . PHE B 1 60 ? 10.289 -5.25 2.979 1 98.75 60 PHE B C 1
ATOM 3711 O O . PHE B 1 60 ? 10.57 -6.258 3.629 1 98.75 60 PHE B O 1
ATOM 3718 N N . ALA B 1 61 ? 10.32 -4 3.51 1 98.19 61 ALA B N 1
ATOM 3719 C CA . ALA B 1 61 ? 10.602 -3.814 4.93 1 98.19 61 ALA B CA 1
ATOM 3720 C C . ALA B 1 61 ? 9.555 -4.516 5.793 1 98.19 61 ALA B C 1
ATOM 3722 O O . ALA B 1 61 ? 9.891 -5.203 6.758 1 98.19 61 ALA B O 1
ATOM 3723 N N . THR B 1 62 ? 8.32 -4.391 5.402 1 97.81 62 THR B N 1
ATOM 3724 C CA . THR B 1 62 ? 7.219 -4.973 6.156 1 97.81 62 THR B CA 1
ATOM 3725 C C . THR B 1 62 ? 7.27 -6.496 6.098 1 97.81 62 THR B C 1
ATOM 3727 O O . THR B 1 62 ? 7.137 -7.168 7.125 1 97.81 62 THR B O 1
ATOM 3730 N N . ILE B 1 63 ? 7.508 -7.023 4.914 1 98.44 63 ILE B N 1
ATOM 3731 C CA . ILE B 1 63 ? 7.574 -8.469 4.723 1 98.44 63 ILE B CA 1
ATOM 3732 C C . ILE B 1 63 ? 8.68 -9.055 5.594 1 98.44 63 ILE B C 1
ATOM 3734 O O . ILE B 1 63 ? 8.477 -10.055 6.281 1 98.44 63 ILE B O 1
ATOM 3738 N N . LYS B 1 64 ? 9.82 -8.391 5.594 1 98.25 64 LYS B N 1
ATOM 3739 C CA . LYS B 1 64 ? 10.922 -8.844 6.434 1 98.25 64 LYS B CA 1
ATOM 3740 C C . LYS B 1 64 ? 10.547 -8.789 7.91 1 98.25 64 LYS B C 1
ATOM 3742 O O . LYS B 1 64 ? 10.844 -9.727 8.664 1 98.25 64 LYS B O 1
ATOM 3747 N N . SER B 1 65 ? 9.852 -7.758 8.305 1 96.25 65 SER B N 1
ATOM 3748 C CA . SER B 1 65 ? 9.508 -7.566 9.711 1 96.25 65 SER B CA 1
ATOM 3749 C C . SER B 1 65 ? 8.516 -8.617 10.18 1 96.25 65 SER B C 1
ATOM 3751 O O . SER B 1 65 ? 8.406 -8.891 11.383 1 96.25 65 SER B O 1
ATOM 3753 N N . MET B 1 66 ? 7.793 -9.281 9.219 1 96.31 66 MET B N 1
ATOM 3754 C CA . MET B 1 66 ? 6.836 -10.336 9.547 1 96.31 66 MET B CA 1
ATOM 3755 C C . MET B 1 66 ? 7.539 -11.68 9.711 1 96.31 66 MET B C 1
ATOM 3757 O O . MET B 1 66 ? 6.898 -12.68 10.031 1 96.31 66 MET B O 1
ATOM 3761 N N . GLY B 1 67 ? 8.828 -11.727 9.391 1 96.38 67 GLY B N 1
ATOM 3762 C CA . GLY B 1 67 ? 9.609 -12.938 9.602 1 96.38 67 GLY B CA 1
ATOM 3763 C C . GLY B 1 67 ? 9.781 -13.75 8.336 1 96.38 67 GLY B C 1
ATOM 3764 O O . GLY B 1 67 ? 10.336 -14.859 8.375 1 96.38 67 GLY B O 1
ATOM 3765 N N . PHE B 1 68 ? 9.375 -13.195 7.215 1 98.12 68 PHE B N 1
ATOM 3766 C CA . PHE B 1 68 ? 9.547 -13.898 5.945 1 98.12 68 PHE B CA 1
ATOM 3767 C C . PHE B 1 68 ? 10.977 -13.734 5.43 1 98.12 68 PHE B C 1
ATOM 3769 O O . PHE B 1 68 ? 11.688 -12.812 5.836 1 98.12 68 PHE B O 1
ATOM 3776 N N . ASN B 1 69 ? 11.367 -14.688 4.543 1 98.5 69 ASN B N 1
ATOM 3777 C CA . ASN B 1 69 ? 12.742 -14.633 4.059 1 98.5 69 ASN B CA 1
ATOM 3778 C C . ASN B 1 69 ? 12.805 -14.664 2.535 1 98.5 69 ASN B C 1
ATOM 3780 O O . ASN B 1 69 ? 13.891 -14.648 1.954 1 98.5 69 ASN B O 1
ATOM 3784 N N . SER B 1 70 ? 11.594 -14.641 1.868 1 98.88 70 SER B N 1
ATOM 3785 C CA . SER B 1 70 ? 11.594 -14.719 0.411 1 98.88 70 SER B CA 1
ATOM 3786 C C . SER B 1 70 ? 10.32 -14.125 -0.175 1 98.88 70 SER B C 1
ATOM 3788 O O . SER B 1 70 ? 9.266 -14.141 0.468 1 98.88 70 SER B O 1
ATOM 3790 N N . VAL B 1 71 ? 10.43 -13.539 -1.348 1 98.94 71 VAL B N 1
ATOM 3791 C CA . VAL B 1 71 ? 9.258 -13.109 -2.104 1 98.94 71 VAL B CA 1
ATOM 3792 C C . VAL B 1 71 ? 9.227 -13.812 -3.457 1 98.94 71 VAL B C 1
ATOM 3794 O O . VAL B 1 71 ? 10.273 -14.023 -4.074 1 98.94 71 VAL B O 1
ATOM 3797 N N . ARG B 1 72 ? 8.07 -14.266 -3.859 1 98.94 72 ARG B N 1
ATOM 3798 C CA . ARG B 1 72 ? 7.816 -14.805 -5.195 1 98.94 72 ARG B CA 1
ATOM 3799 C C . ARG B 1 72 ? 7.152 -13.758 -6.086 1 98.94 72 ARG B C 1
ATOM 3801 O O . ARG B 1 72 ? 6.113 -13.195 -5.727 1 98.94 72 ARG B O 1
ATOM 3808 N N . ILE B 1 73 ? 7.754 -13.484 -7.227 1 98.94 73 ILE B N 1
ATOM 3809 C CA . ILE B 1 73 ? 7.293 -12.375 -8.055 1 98.94 73 ILE B CA 1
ATOM 3810 C C . ILE B 1 73 ? 6.824 -12.906 -9.414 1 98.94 73 ILE B C 1
ATOM 3812 O O . ILE B 1 73 ? 7.645 -13.258 -10.266 1 98.94 73 ILE B O 1
ATOM 3816 N N . PRO B 1 74 ? 5.516 -12.93 -9.617 1 98.94 74 PRO B N 1
ATOM 3817 C CA . PRO B 1 74 ? 5.004 -13.227 -10.961 1 98.94 74 PRO B CA 1
ATOM 3818 C C . PRO B 1 74 ? 5.453 -12.203 -12 1 98.94 74 PRO B C 1
ATOM 3820 O O . PRO B 1 74 ? 5.328 -11 -11.781 1 98.94 74 PRO B O 1
ATOM 3823 N N . VAL B 1 75 ? 6.004 -12.68 -13.109 1 98.94 75 VAL B N 1
ATOM 3824 C CA . VAL B 1 75 ? 6.355 -11.805 -14.219 1 98.94 75 VAL B CA 1
ATOM 3825 C C . VAL B 1 75 ? 5.672 -12.281 -15.5 1 98.94 75 VAL B C 1
ATOM 3827 O O . VAL B 1 75 ? 5.441 -13.484 -15.68 1 98.94 75 VAL B O 1
ATOM 3830 N N . PRO B 1 76 ? 5.297 -11.344 -16.359 1 98.88 76 PRO B N 1
ATOM 3831 C CA . PRO B 1 76 ? 4.656 -11.703 -17.625 1 98.88 76 PRO B CA 1
ATOM 3832 C C . PRO B 1 76 ? 5.664 -12.023 -18.719 1 98.88 76 PRO B C 1
ATOM 3834 O O . PRO B 1 76 ? 6.836 -11.656 -18.625 1 98.88 76 PRO B O 1
ATOM 3837 N N . TYR B 1 77 ? 5.176 -12.672 -19.734 1 98.81 77 TYR B N 1
ATOM 3838 C CA . TYR B 1 77 ? 6.031 -12.984 -20.875 1 98.81 77 TYR B CA 1
ATOM 3839 C C . TYR B 1 77 ? 6.492 -11.711 -21.562 1 98.81 77 TYR B C 1
ATOM 3841 O O . TYR B 1 77 ? 7.48 -11.727 -22.312 1 98.81 77 TYR B O 1
ATOM 3849 N N . PHE B 1 78 ? 5.82 -10.578 -21.328 1 98.81 78 PHE B N 1
ATOM 3850 C CA . PHE B 1 78 ? 6.176 -9.32 -21.984 1 98.81 78 PHE B CA 1
ATOM 3851 C C . PHE B 1 78 ? 7.082 -8.484 -21.094 1 98.81 78 PHE B C 1
ATOM 3853 O O . PHE B 1 78 ? 7.227 -7.277 -21.297 1 98.81 78 PHE B O 1
ATOM 3860 N N . ILE B 1 79 ? 7.723 -9.078 -20.125 1 98.88 79 ILE B N 1
ATOM 3861 C CA . ILE B 1 79 ? 8.5 -8.422 -19.094 1 98.88 79 ILE B CA 1
ATOM 3862 C C . ILE B 1 79 ? 9.562 -7.531 -19.734 1 98.88 79 ILE B C 1
ATOM 3864 O O . ILE B 1 79 ? 9.875 -6.457 -19.203 1 98.88 79 ILE B O 1
ATOM 3868 N N . PHE B 1 80 ? 10.062 -7.852 -20.906 1 98.81 80 PHE B N 1
ATOM 3869 C CA . PHE B 1 80 ? 11.18 -7.133 -21.5 1 98.81 80 PHE B CA 1
ATOM 3870 C C . PHE B 1 80 ? 10.688 -6.059 -22.469 1 98.81 80 PHE B C 1
ATOM 3872 O O . PHE B 1 80 ? 11.484 -5.363 -23.094 1 98.81 80 PHE B O 1
ATOM 3879 N N . GLY B 1 81 ? 9.398 -5.898 -22.641 1 98.12 81 GLY B N 1
ATOM 3880 C CA . GLY B 1 81 ? 8.805 -4.785 -23.375 1 98.12 81 GLY B CA 1
ATOM 3881 C C . GLY B 1 81 ? 8.805 -4.98 -24.875 1 98.12 81 GLY B C 1
ATOM 3882 O O . GLY B 1 81 ? 8.758 -4.012 -25.625 1 98.12 81 GLY B O 1
ATOM 3883 N N . ASP B 1 82 ? 8.836 -6.227 -25.328 1 97.19 82 ASP B N 1
ATOM 3884 C CA . ASP B 1 82 ? 8.93 -6.496 -26.766 1 97.19 82 ASP B CA 1
ATOM 3885 C C . ASP B 1 82 ? 7.613 -7.055 -27.297 1 97.19 82 ASP B C 1
ATOM 3887 O O . ASP B 1 82 ? 7.582 -7.656 -28.375 1 97.19 82 ASP B O 1
ATOM 3891 N N . CYS B 1 83 ? 6.52 -6.965 -26.5 1 97.81 83 CYS B N 1
ATOM 3892 C CA . CYS B 1 83 ? 5.207 -7.461 -26.906 1 97.81 83 CYS B CA 1
ATOM 3893 C C . CYS B 1 83 ? 4.16 -6.352 -26.844 1 97.81 83 CYS B C 1
ATOM 3895 O O . CYS B 1 83 ? 3.398 -6.262 -25.875 1 97.81 83 CYS B O 1
ATOM 3897 N N . GLU B 1 84 ? 4.035 -5.555 -27.875 1 96.25 84 GLU B N 1
ATOM 3898 C CA . GLU B 1 84 ? 3.008 -4.516 -27.922 1 96.25 84 GLU B CA 1
ATOM 3899 C C . GLU B 1 84 ? 1.608 -5.121 -27.891 1 96.25 84 GLU B C 1
ATOM 3901 O O . GLU B 1 84 ? 1.384 -6.211 -28.422 1 96.25 84 GLU B O 1
ATOM 3906 N N . PRO B 1 85 ? 0.741 -4.512 -27.219 1 97.62 85 PRO B N 1
ATOM 3907 C CA . PRO B 1 85 ? 0.727 -3.18 -26.609 1 97.62 85 PRO B CA 1
ATOM 3908 C C . PRO B 1 85 ? 1.111 -3.205 -25.125 1 97.62 85 PRO B C 1
ATOM 3910 O O . PRO B 1 85 ? 0.972 -2.195 -24.438 1 97.62 85 PRO B O 1
ATOM 3913 N N . PHE B 1 86 ? 1.595 -4.305 -24.625 1 98.38 86 PHE B N 1
ATOM 3914 C CA . PHE B 1 86 ? 1.909 -4.43 -23.219 1 98.38 86 PHE B CA 1
ATOM 3915 C C . PHE B 1 86 ? 3.131 -3.592 -22.859 1 98.38 86 PHE B C 1
ATOM 3917 O O . PHE B 1 86 ? 4.023 -3.398 -23.688 1 98.38 86 PHE B O 1
ATOM 3924 N N . ILE B 1 87 ? 3.145 -3.092 -21.672 1 98.19 87 ILE B N 1
ATOM 3925 C CA . ILE B 1 87 ? 4.277 -2.336 -21.156 1 98.19 87 ILE B CA 1
ATOM 3926 C C . ILE B 1 87 ? 5.191 -3.266 -20.359 1 98.19 87 ILE B C 1
ATOM 3928 O O . ILE B 1 87 ? 4.734 -3.99 -19.469 1 98.19 87 ILE B O 1
ATOM 3932 N N . GLY B 1 88 ? 6.516 -3.35 -20.703 1 98.62 88 GLY B N 1
ATOM 3933 C CA . GLY B 1 88 ? 7.477 -4.156 -19.969 1 98.62 88 GLY B CA 1
ATOM 3934 C C . GLY B 1 88 ? 7.621 -3.734 -18.516 1 98.62 88 GLY B C 1
ATOM 3935 O O . GLY B 1 88 ? 7.094 -2.697 -18.109 1 98.62 88 GLY B O 1
ATOM 3936 N N . CYS B 1 89 ? 8.305 -4.547 -17.719 1 98.5 89 CYS B N 1
ATOM 3937 C CA . CYS B 1 89 ? 8.398 -4.23 -16.297 1 98.5 89 CYS B CA 1
ATOM 3938 C C . CYS B 1 89 ? 9.703 -4.738 -15.703 1 98.5 89 CYS B C 1
ATOM 3940 O O . CYS B 1 89 ? 9.766 -5.09 -14.523 1 98.5 89 CYS B O 1
ATOM 3942 N N . VAL B 1 90 ? 10.711 -4.82 -16.516 1 98.56 90 VAL B N 1
ATOM 3943 C CA . VAL B 1 90 ? 12.016 -5.293 -16.078 1 98.56 90 VAL B CA 1
ATOM 3944 C C . VAL B 1 90 ? 12.609 -4.305 -15.062 1 98.56 90 VAL B C 1
ATOM 3946 O O . VAL B 1 90 ? 13.305 -4.707 -14.125 1 98.56 90 VAL B O 1
ATOM 3949 N N . LYS B 1 91 ? 12.352 -2.99 -15.188 1 98.25 91 LYS B N 1
ATOM 3950 C CA . LYS B 1 91 ? 12.852 -1.981 -14.258 1 98.25 91 LYS B CA 1
ATOM 3951 C C . LYS B 1 91 ? 12.25 -2.17 -12.867 1 98.25 91 LYS B C 1
ATOM 3953 O O . LYS B 1 91 ? 12.93 -1.964 -11.859 1 98.25 91 LYS B O 1
ATOM 3958 N N . GLU B 1 92 ? 10.961 -2.5 -12.836 1 98.75 92 GLU B N 1
ATOM 3959 C CA . GLU B 1 92 ? 10.328 -2.803 -11.562 1 98.75 92 GLU B CA 1
ATOM 3960 C C . GLU B 1 92 ? 10.969 -4.016 -10.898 1 98.75 92 GLU B C 1
ATOM 3962 O O . GLU B 1 92 ? 11.195 -4.023 -9.688 1 98.75 92 GLU B O 1
ATOM 3967 N N . LEU B 1 93 ? 11.266 -5.016 -11.672 1 98.94 93 LEU B N 1
ATOM 3968 C CA . LEU B 1 93 ? 11.922 -6.195 -11.117 1 98.94 93 LEU B CA 1
ATOM 3969 C C . LEU B 1 93 ? 13.328 -5.852 -10.625 1 98.94 93 LEU B C 1
ATOM 3971 O O . LEU B 1 93 ? 13.758 -6.355 -9.586 1 98.94 93 LEU B O 1
ATOM 3975 N N . ASP B 1 94 ? 14.047 -4.977 -11.352 1 98.88 94 ASP B N 1
ATOM 3976 C CA . ASP B 1 94 ? 15.344 -4.492 -10.883 1 98.88 94 ASP B CA 1
ATOM 3977 C C . ASP B 1 94 ? 15.227 -3.83 -9.516 1 98.88 94 ASP B C 1
ATOM 3979 O O . ASP B 1 94 ? 16.047 -4.066 -8.633 1 98.88 94 ASP B O 1
ATOM 3983 N N . LYS B 1 95 ? 14.242 -3.008 -9.352 1 98.69 95 LYS B N 1
ATOM 3984 C CA . LYS B 1 95 ? 14.023 -2.344 -8.07 1 98.69 95 LYS B CA 1
ATOM 3985 C C . LYS B 1 95 ? 13.797 -3.359 -6.957 1 98.69 95 LYS B C 1
ATOM 3987 O O . LYS B 1 95 ? 14.32 -3.199 -5.852 1 98.69 95 LYS B O 1
ATOM 3992 N N . ALA B 1 96 ? 13.039 -4.383 -7.277 1 98.94 96 ALA B N 1
ATOM 3993 C CA . ALA B 1 96 ? 12.758 -5.414 -6.285 1 98.94 96 ALA B CA 1
ATOM 3994 C C . ALA B 1 96 ? 14.039 -6.102 -5.816 1 98.94 96 ALA B C 1
ATOM 3996 O O . ALA B 1 96 ? 14.188 -6.406 -4.633 1 98.94 96 ALA B O 1
ATOM 3997 N N . PHE B 1 97 ? 14.93 -6.363 -6.746 1 98.94 97 PHE B N 1
ATOM 3998 C CA . PHE B 1 97 ? 16.188 -7 -6.375 1 98.94 97 PHE B CA 1
ATOM 3999 C C . PHE B 1 97 ? 17 -6.098 -5.449 1 98.94 97 PHE B C 1
ATOM 4001 O O . PHE B 1 97 ? 17.625 -6.578 -4.508 1 98.94 97 PHE B O 1
ATOM 4008 N N . ALA B 1 98 ? 16.922 -4.773 -5.684 1 98.69 98 ALA B N 1
ATOM 4009 C CA . ALA B 1 98 ? 17.609 -3.834 -4.809 1 98.69 98 ALA B CA 1
ATOM 4010 C C . ALA B 1 98 ? 16.984 -3.803 -3.422 1 98.69 98 ALA B C 1
ATOM 4012 O O . ALA B 1 98 ? 17.672 -3.773 -2.408 1 98.69 98 ALA B O 1
ATOM 4013 N N . TRP B 1 99 ? 15.672 -3.791 -3.373 1 98.81 99 TRP B N 1
ATOM 4014 C CA . TRP B 1 99 ? 14.977 -3.834 -2.094 1 98.81 99 TRP B CA 1
ATOM 4015 C C . TRP B 1 99 ? 15.297 -5.121 -1.342 1 98.81 99 TRP B C 1
ATOM 4017 O O . TRP B 1 99 ? 15.516 -5.102 -0.129 1 98.81 99 TRP B O 1
ATOM 4027 N N . ALA B 1 100 ? 15.273 -6.254 -2.117 1 98.88 100 ALA B N 1
ATOM 4028 C CA . ALA B 1 100 ? 15.586 -7.547 -1.508 1 98.88 100 ALA B CA 1
ATOM 4029 C C . ALA B 1 100 ? 16.984 -7.543 -0.897 1 98.88 100 ALA B C 1
ATOM 4031 O O . ALA B 1 100 ? 17.188 -8.086 0.188 1 98.88 100 ALA B O 1
ATOM 4032 N N . ASP B 1 101 ? 17.906 -6.973 -1.569 1 98.56 101 ASP B N 1
ATOM 4033 C CA . ASP B 1 101 ? 19.281 -6.855 -1.06 1 98.56 101 ASP B CA 1
ATOM 4034 C C . ASP B 1 101 ? 19.312 -6.074 0.25 1 98.56 101 ASP B C 1
ATOM 4036 O O . ASP B 1 101 ? 19.875 -6.535 1.244 1 98.56 101 ASP B O 1
ATOM 4040 N N . LYS B 1 102 ? 18.656 -4.969 0.308 1 96.94 102 LYS B N 1
ATOM 4041 C CA . LYS B 1 102 ? 18.641 -4.102 1.481 1 96.94 102 LYS B CA 1
ATOM 4042 C C . LYS B 1 102 ? 18.047 -4.809 2.689 1 96.94 102 LYS B C 1
ATOM 4044 O O . LYS B 1 102 ? 18.562 -4.699 3.803 1 96.94 102 LYS B O 1
ATOM 4049 N N . TYR B 1 103 ? 17.016 -5.582 2.453 1 98.06 103 TYR B N 1
ATOM 4050 C CA . TYR B 1 103 ? 16.234 -6.082 3.586 1 98.06 103 TYR B CA 1
ATOM 4051 C C . TYR B 1 103 ? 16.5 -7.566 3.812 1 98.06 103 TYR B C 1
ATOM 4053 O O . TYR B 1 103 ? 15.891 -8.18 4.688 1 98.06 103 TYR B O 1
ATOM 4061 N N . GLY B 1 104 ? 17.375 -8.156 3.021 1 98.25 104 GLY B N 1
ATOM 4062 C CA . GLY B 1 104 ? 17.797 -9.531 3.248 1 98.25 104 GLY B CA 1
ATOM 4063 C C . GLY B 1 104 ? 16.719 -10.547 2.875 1 98.25 104 GLY B C 1
ATOM 4064 O O . GLY B 1 104 ? 16.469 -11.492 3.625 1 98.25 104 GLY B O 1
ATOM 4065 N N . LEU B 1 105 ? 16.078 -10.336 1.729 1 98.88 105 LEU B N 1
ATOM 4066 C CA . LEU B 1 105 ? 15.086 -11.266 1.186 1 98.88 105 LEU B CA 1
ATOM 4067 C C . LEU B 1 105 ? 15.602 -11.914 -0.093 1 98.88 105 LEU B C 1
ATOM 4069 O O . LEU B 1 105 ? 16.406 -11.32 -0.816 1 98.88 105 LEU B O 1
ATOM 4073 N N . SER B 1 106 ? 15.211 -13.102 -0.318 1 98.88 106 SER B N 1
ATOM 4074 C CA . SER B 1 106 ? 15.492 -13.719 -1.609 1 98.88 106 SER B CA 1
ATOM 4075 C C . SER B 1 106 ? 14.297 -13.609 -2.549 1 98.88 106 SER B C 1
ATOM 4077 O O . SER B 1 106 ? 13.188 -13.281 -2.115 1 98.88 106 SER B O 1
ATOM 4079 N N . ILE B 1 107 ? 14.539 -13.797 -3.85 1 98.94 107 ILE B N 1
ATOM 4080 C CA . ILE B 1 107 ? 13.477 -13.641 -4.844 1 98.94 107 ILE B CA 1
ATOM 4081 C C . ILE B 1 107 ? 13.344 -14.914 -5.664 1 98.94 107 ILE B C 1
ATOM 4083 O O . ILE B 1 107 ? 14.344 -15.453 -6.156 1 98.94 107 ILE B O 1
ATOM 4087 N N . LEU B 1 108 ? 12.188 -15.445 -5.715 1 98.94 108 LEU B N 1
ATOM 4088 C CA . LEU B 1 108 ? 11.812 -16.422 -6.734 1 98.94 108 LEU B CA 1
ATOM 4089 C C . LEU B 1 108 ? 11.07 -15.75 -7.883 1 98.94 108 LEU B C 1
ATOM 4091 O O . LEU B 1 108 ? 9.969 -15.234 -7.695 1 98.94 108 LEU B O 1
ATOM 4095 N N . ILE B 1 109 ? 11.68 -15.688 -9.062 1 99 109 ILE B N 1
ATOM 4096 C CA . ILE B 1 109 ? 10.992 -15.188 -10.242 1 99 109 ILE B CA 1
ATOM 4097 C C . ILE B 1 109 ? 10.047 -16.25 -10.789 1 99 109 ILE B C 1
ATOM 4099 O O . ILE B 1 109 ? 10.422 -17.422 -10.914 1 99 109 ILE B O 1
ATOM 4103 N N . ASP B 1 110 ? 8.859 -15.891 -11.031 1 98.94 110 ASP B N 1
ATOM 4104 C CA . ASP B 1 110 ? 7.879 -16.828 -11.555 1 98.94 110 ASP B CA 1
ATOM 4105 C C . ASP B 1 110 ? 7.332 -16.375 -12.906 1 98.94 110 ASP B C 1
ATOM 4107 O O . ASP B 1 110 ? 6.551 -15.422 -12.969 1 98.94 110 ASP B O 1
ATOM 4111 N N . LEU B 1 111 ? 7.777 -17 -14.008 1 98.94 111 LEU B N 1
ATOM 4112 C CA . LEU B 1 111 ? 7.094 -16.719 -15.266 1 98.94 111 LEU B CA 1
ATOM 4113 C C . LEU B 1 111 ? 5.629 -17.141 -15.195 1 98.94 111 LEU B C 1
ATOM 4115 O O . LEU B 1 111 ? 5.312 -18.328 -15.234 1 98.94 111 LEU B O 1
ATOM 4119 N N . HIS B 1 112 ? 4.828 -16.094 -15.148 1 98.94 112 HIS B N 1
ATOM 4120 C CA . HIS B 1 112 ? 3.455 -16.328 -14.719 1 98.94 112 HIS B CA 1
ATOM 4121 C C . HIS B 1 112 ? 2.518 -16.484 -15.914 1 98.94 112 HIS B C 1
ATOM 4123 O O . HIS B 1 112 ? 1.431 -17.047 -15.789 1 98.94 112 HIS B O 1
ATOM 4129 N N . THR B 1 113 ? 2.912 -15.914 -17.062 1 98.88 113 THR B N 1
ATOM 4130 C CA . THR B 1 113 ? 2.094 -15.984 -18.266 1 98.88 113 THR B CA 1
ATOM 4131 C C . THR B 1 113 ? 2.957 -16.297 -19.484 1 98.88 113 THR B C 1
ATOM 4133 O O . THR B 1 113 ? 4.164 -16.062 -19.469 1 98.88 113 THR B O 1
ATOM 4136 N N . VAL B 1 114 ? 2.348 -16.844 -20.469 1 98.81 114 VAL B N 1
ATOM 4137 C CA . VAL B 1 114 ? 2.971 -17.094 -21.766 1 98.81 114 VAL B CA 1
ATOM 4138 C C . VAL B 1 114 ? 1.998 -16.719 -22.891 1 98.81 114 VAL B C 1
ATOM 4140 O O . VAL B 1 114 ? 0.792 -16.609 -22.656 1 98.81 114 VAL B O 1
ATOM 4143 N N . PRO B 1 115 ? 2.557 -16.469 -24.094 1 98.06 115 PRO B N 1
ATOM 4144 C CA . PRO B 1 115 ? 1.629 -16.203 -25.188 1 98.06 115 PRO B CA 1
ATOM 4145 C C . PRO B 1 115 ? 0.632 -17.328 -25.422 1 98.06 115 PRO B C 1
ATOM 4147 O O . PRO B 1 115 ? 1.014 -18.5 -25.406 1 98.06 115 PRO B O 1
ATOM 4150 N N . GLY B 1 116 ? -0.6 -17.016 -25.484 1 97.38 116 GLY B N 1
ATOM 4151 C CA . GLY B 1 116 ? -1.619 -18.031 -25.719 1 97.38 116 GLY B CA 1
ATOM 4152 C C . GLY B 1 116 ? -2.035 -18.75 -24.453 1 97.38 116 GLY B C 1
ATOM 4153 O O . GLY B 1 116 ? -2.82 -19.703 -24.5 1 97.38 116 GLY B O 1
ATOM 4154 N N . SER B 1 117 ? -1.487 -18.391 -23.312 1 98.5 117 SER B N 1
ATOM 4155 C CA . SER B 1 117 ? -1.823 -18.875 -21.969 1 98.5 117 SER B CA 1
ATOM 4156 C C . SER B 1 117 ? -1.526 -20.359 -21.812 1 98.5 117 SER B C 1
ATOM 4158 O O . SER B 1 117 ? -1.71 -21.125 -22.766 1 98.5 117 SER B O 1
ATOM 4160 N N . GLN B 1 118 ? -1.103 -20.812 -20.703 1 98.56 118 GLN B N 1
ATOM 4161 C CA . GLN B 1 118 ? -0.778 -22.203 -20.375 1 98.56 118 GLN B CA 1
ATOM 4162 C C . GLN B 1 118 ? -1.934 -22.875 -19.641 1 98.56 118 GLN B C 1
ATOM 4164 O O . GLN B 1 118 ? -1.901 -24.094 -19.406 1 98.56 118 GLN B O 1
ATOM 4169 N N . ASN B 1 119 ? -3.029 -22.125 -19.266 1 98.12 119 ASN B N 1
ATOM 4170 C CA . ASN B 1 119 ? -4.055 -22.75 -18.422 1 98.12 119 ASN B CA 1
ATOM 4171 C C . ASN B 1 119 ? -5.449 -22.25 -18.797 1 98.12 119 ASN B C 1
ATOM 4173 O O . ASN B 1 119 ? -6.449 -22.844 -18.391 1 98.12 119 ASN B O 1
ATOM 4177 N N . GLY B 1 120 ? -5.594 -21.094 -19.547 1 96.75 120 GLY B N 1
ATOM 4178 C CA . GLY B 1 120 ? -6.895 -20.594 -19.953 1 96.75 120 GLY B CA 1
ATOM 4179 C C . GLY B 1 120 ? -7.586 -19.781 -18.875 1 96.75 120 GLY B C 1
ATOM 4180 O O . GLY B 1 120 ? -8.672 -19.234 -19.094 1 96.75 120 GLY B O 1
ATOM 4181 N N . PHE B 1 121 ? -6.992 -19.625 -17.672 1 95.31 121 PHE B N 1
ATOM 4182 C CA . PHE B 1 121 ? -7.523 -18.812 -16.578 1 95.31 121 PHE B CA 1
ATOM 4183 C C . PHE B 1 121 ? -7.223 -17.344 -16.828 1 95.31 121 PHE B C 1
ATOM 4185 O O . PHE B 1 121 ? -6.422 -17 -17.688 1 95.31 121 PHE B O 1
ATOM 4192 N N . ASP B 1 122 ? -7.832 -16.453 -16.109 1 92.75 122 ASP B N 1
ATOM 4193 C CA . ASP B 1 122 ? -7.516 -15.031 -16.172 1 92.75 122 ASP B CA 1
ATOM 4194 C C . ASP B 1 122 ? -6.074 -14.766 -15.75 1 92.75 122 ASP B C 1
ATOM 4196 O O . ASP B 1 122 ? -5.402 -13.898 -16.312 1 92.75 122 ASP B O 1
ATOM 4200 N N . ASN B 1 123 ? -5.523 -15.547 -14.758 1 95 123 ASN B N 1
ATOM 4201 C CA . ASN B 1 123 ? -4.172 -15.344 -14.25 1 95 123 ASN B CA 1
ATOM 4202 C C . ASN B 1 123 ? -3.121 -15.734 -15.289 1 95 123 ASN B C 1
ATOM 4204 O O . ASN B 1 123 ? -1.945 -15.391 -15.141 1 95 123 ASN B O 1
ATOM 4208 N N . GLY B 1 124 ? -3.555 -16.453 -16.328 1 95.81 124 GLY B N 1
ATOM 4209 C CA . GLY B 1 124 ? -2.67 -16.766 -17.438 1 95.81 124 GLY B CA 1
ATOM 4210 C C . GLY B 1 124 ? -2.588 -15.648 -18.469 1 95.81 124 GLY B C 1
ATOM 4211 O O . GLY B 1 124 ? -1.854 -15.758 -19.453 1 95.81 124 GLY B O 1
ATOM 4212 N N . GLY B 1 125 ? -3.352 -14.617 -18.281 1 96.12 125 GLY B N 1
ATOM 4213 C CA . GLY B 1 125 ? -3.232 -13.422 -19.094 1 96.12 125 GLY B CA 1
ATOM 4214 C C . GLY B 1 125 ? -4.379 -13.25 -20.078 1 96.12 125 GLY B C 1
ATOM 4215 O O . GLY B 1 125 ? -4.668 -12.125 -20.5 1 96.12 125 GLY B O 1
ATOM 4216 N N . ILE B 1 126 ? -4.957 -14.367 -20.453 1 97.12 126 ILE B N 1
ATOM 4217 C CA . ILE B 1 126 ? -6.066 -14.297 -21.406 1 97.12 126 ILE B CA 1
ATOM 4218 C C . ILE B 1 126 ? -7.062 -15.414 -21.109 1 97.12 126 ILE B C 1
ATOM 4220 O O . ILE B 1 126 ? -6.73 -16.594 -21.234 1 97.12 126 ILE B O 1
ATOM 4224 N N . SER B 1 127 ? -8.266 -15.086 -20.828 1 96.25 127 SER B N 1
ATOM 4225 C CA . SER B 1 127 ? -9.289 -16.031 -20.406 1 96.25 127 SER B CA 1
ATOM 4226 C C . SER B 1 127 ? -9.797 -16.859 -21.578 1 96.25 127 SER B C 1
ATOM 4228 O O . SER B 1 127 ? -10.078 -16.312 -22.656 1 96.25 127 SER B O 1
ATOM 4230 N N . GLY B 1 128 ? -9.859 -18.141 -21.344 1 96 128 GLY B N 1
ATOM 4231 C CA . GLY B 1 128 ? -10.523 -19.031 -22.281 1 96 128 GLY B CA 1
ATOM 4232 C C . GLY B 1 128 ? -9.617 -19.469 -23.422 1 96 128 GLY B C 1
ATOM 4233 O O . GLY B 1 128 ? -10.062 -20.172 -24.344 1 96 128 GLY B O 1
ATOM 4234 N N . ILE B 1 129 ? -8.445 -19.031 -23.391 1 97.19 129 ILE B N 1
ATOM 4235 C CA . ILE B 1 129 ? -7.484 -19.391 -24.422 1 97.19 129 ILE B CA 1
ATOM 4236 C C . ILE B 1 129 ? -6.375 -20.25 -23.812 1 97.19 129 ILE B C 1
ATOM 4238 O O . ILE B 1 129 ? -5.805 -19.906 -22.781 1 97.19 129 ILE B O 1
ATOM 4242 N N . CYS B 1 130 ? -6.059 -21.359 -24.359 1 98.12 130 CYS B N 1
ATOM 4243 C CA . CYS B 1 130 ? -4.957 -22.25 -24 1 98.12 130 CYS B CA 1
ATOM 4244 C C . CYS B 1 130 ? -4.355 -22.906 -25.234 1 98.12 130 CYS B C 1
ATOM 4246 O O . CYS B 1 130 ? -4.715 -24.031 -25.578 1 98.12 130 CYS B O 1
ATOM 4248 N N . SER B 1 131 ? -3.502 -22.188 -25.906 1 97.31 131 SER B N 1
ATOM 4249 C CA . SER B 1 131 ? -2.961 -22.641 -27.188 1 97.31 131 SER B CA 1
ATOM 4250 C C . SER B 1 131 ? -1.437 -22.625 -27.188 1 97.31 131 SER B C 1
ATOM 4252 O O . SER B 1 131 ? -0.803 -22.953 -28.188 1 97.31 131 SER B O 1
ATOM 4254 N N . TRP B 1 132 ? -0.819 -22.281 -26.078 1 98.25 132 TRP B N 1
ATOM 4255 C CA . TRP B 1 132 ? 0.618 -22.062 -25.953 1 98.25 132 TRP B CA 1
ATOM 4256 C C . TRP B 1 132 ? 1.398 -23.297 -26.406 1 98.25 132 TRP B C 1
ATOM 4258 O O . TRP B 1 132 ? 2.26 -23.203 -27.281 1 98.25 132 TRP B O 1
ATOM 4268 N N . SER B 1 133 ? 1.057 -24.469 -25.875 1 98.25 133 SER B N 1
ATOM 4269 C CA . SER B 1 133 ? 1.848 -25.688 -26.078 1 98.25 133 SER B CA 1
ATOM 4270 C C . SER B 1 133 ? 1.686 -26.219 -27.484 1 98.25 133 SER B C 1
ATOM 4272 O O . SER B 1 133 ? 2.469 -27.062 -27.938 1 98.25 133 SER B O 1
ATOM 4274 N N . GLN B 1 134 ? 0.716 -25.688 -28.219 1 96.5 134 GLN B N 1
ATOM 4275 C CA . GLN B 1 134 ? 0.455 -26.156 -29.562 1 96.5 134 GLN B CA 1
ATOM 4276 C C . GLN B 1 134 ? 1.176 -25.281 -30.594 1 96.5 134 GLN B C 1
ATOM 4278 O O . GLN B 1 134 ? 1.203 -25.609 -31.781 1 96.5 134 GLN B O 1
ATOM 4283 N N . ASN B 1 135 ? 1.701 -24.25 -30.156 1 96.94 135 ASN B N 1
ATOM 4284 C CA . ASN B 1 135 ? 2.348 -23.281 -31.047 1 96.94 135 ASN B CA 1
ATOM 4285 C C . ASN B 1 135 ? 3.857 -23.234 -30.828 1 96.94 135 ASN B C 1
ATOM 4287 O O . ASN B 1 135 ? 4.336 -22.594 -29.891 1 96.94 135 ASN B O 1
ATOM 4291 N N . PRO B 1 136 ? 4.594 -23.844 -31.719 1 97.94 136 PRO B N 1
ATOM 4292 C CA . PRO B 1 136 ? 6.047 -23.922 -31.531 1 97.94 136 PRO B CA 1
ATOM 4293 C C . PRO B 1 136 ? 6.688 -22.531 -31.391 1 97.94 136 PRO B C 1
ATOM 4295 O O . PRO B 1 136 ? 7.684 -22.391 -30.688 1 97.94 136 PRO B O 1
ATOM 4298 N N . GLU B 1 137 ? 6.176 -21.531 -31.984 1 98.06 137 GLU B N 1
ATOM 4299 C CA . GLU B 1 137 ? 6.719 -20.172 -31.875 1 98.06 137 GLU B CA 1
ATOM 4300 C C . GLU B 1 137 ? 6.535 -19.625 -30.469 1 98.06 137 GLU B C 1
ATOM 4302 O O . GLU B 1 137 ? 7.414 -18.938 -29.938 1 98.06 137 GLU B O 1
ATOM 4307 N N . TYR B 1 138 ? 5.359 -19.906 -29.891 1 98.38 138 TYR B N 1
ATOM 4308 C CA . TYR B 1 138 ? 5.109 -19.469 -28.516 1 98.38 138 TYR B CA 1
ATOM 4309 C C . TYR B 1 138 ? 6.043 -20.172 -27.547 1 98.38 138 TYR B C 1
ATOM 4311 O O . TYR B 1 138 ? 6.562 -19.547 -26.609 1 98.38 138 TYR B O 1
ATOM 4319 N N . VAL B 1 139 ? 6.246 -21.438 -27.766 1 98.81 139 VAL B N 1
ATOM 4320 C CA . VAL B 1 139 ? 7.125 -22.219 -26.906 1 98.81 139 VAL B CA 1
ATOM 4321 C C . VAL B 1 139 ? 8.555 -21.688 -27 1 98.81 139 VAL B C 1
ATOM 4323 O O . VAL B 1 139 ? 9.219 -21.484 -25.984 1 98.81 139 VAL B O 1
ATOM 4326 N N . ALA B 1 140 ? 9 -21.406 -28.25 1 98.81 140 ALA B N 1
ATOM 4327 C CA . ALA B 1 140 ? 10.336 -20.859 -28.469 1 98.81 140 ALA B CA 1
ATOM 4328 C C . ALA B 1 140 ? 10.484 -19.5 -27.797 1 98.81 140 ALA B C 1
ATOM 4330 O O . ALA B 1 140 ? 11.531 -19.203 -27.219 1 98.81 140 ALA B O 1
ATOM 4331 N N . PHE B 1 141 ? 9.5 -18.672 -27.906 1 98.81 141 PHE B N 1
ATOM 4332 C CA . PHE B 1 141 ? 9.508 -17.344 -27.281 1 98.81 141 PHE B CA 1
ATOM 4333 C C . PHE B 1 141 ? 9.617 -17.469 -25.766 1 98.81 141 PHE B C 1
ATOM 4335 O O . PHE B 1 141 ? 10.375 -16.734 -25.141 1 98.81 141 PHE B O 1
ATOM 4342 N N . THR B 1 142 ? 8.891 -18.406 -25.25 1 98.88 142 THR B N 1
ATOM 4343 C CA . THR B 1 142 ? 8.914 -18.641 -23.812 1 98.88 142 THR B CA 1
ATOM 4344 C C . THR B 1 142 ? 10.312 -19.031 -23.344 1 98.88 142 THR B C 1
ATOM 4346 O O . THR B 1 142 ? 10.812 -18.5 -22.359 1 98.88 142 THR B O 1
ATOM 4349 N N . LEU B 1 143 ? 10.914 -19.953 -24.078 1 98.94 143 LEU B N 1
ATOM 4350 C CA . LEU B 1 143 ? 12.273 -20.359 -23.75 1 98.94 143 LEU B CA 1
ATOM 4351 C C . LEU B 1 143 ? 13.234 -19.172 -23.828 1 98.94 143 LEU B C 1
ATOM 4353 O O . LEU B 1 143 ? 14.148 -19.062 -23 1 98.94 143 LEU B O 1
ATOM 4357 N N . ASN B 1 144 ? 12.992 -18.281 -24.797 1 98.88 144 ASN B N 1
ATOM 4358 C CA . ASN B 1 144 ? 13.82 -17.094 -24.938 1 98.88 144 ASN B CA 1
ATOM 4359 C C . ASN B 1 144 ? 13.664 -16.156 -23.734 1 98.88 144 ASN B C 1
ATOM 4361 O O . ASN B 1 144 ? 14.641 -15.594 -23.25 1 98.88 144 ASN B O 1
ATOM 4365 N N . VAL B 1 145 ? 12.445 -15.969 -23.25 1 98.94 145 VAL B N 1
ATOM 4366 C CA . VAL B 1 145 ? 12.188 -15.133 -22.078 1 98.94 145 VAL B CA 1
ATOM 4367 C C . VAL B 1 145 ? 12.914 -15.711 -20.859 1 98.94 145 VAL B C 1
ATOM 4369 O O . VAL B 1 145 ? 13.578 -14.977 -20.125 1 98.94 145 VAL B O 1
ATOM 4372 N N . LEU B 1 146 ? 12.812 -16.984 -20.703 1 98.94 146 LEU B N 1
ATOM 4373 C CA . LEU B 1 146 ? 13.461 -17.656 -19.578 1 98.94 146 LEU B CA 1
ATOM 4374 C C . LEU B 1 146 ? 14.977 -17.5 -19.641 1 98.94 146 LEU B C 1
ATOM 4376 O O . LEU B 1 146 ? 15.617 -17.234 -18.625 1 98.94 146 LEU B O 1
ATOM 4380 N N . GLU B 1 147 ? 15.508 -17.688 -20.828 1 98.94 147 GLU B N 1
ATOM 4381 C CA . GLU B 1 147 ? 16.953 -17.5 -21.016 1 98.94 147 GLU B CA 1
ATOM 4382 C C . GLU B 1 147 ? 17.375 -16.094 -20.641 1 98.94 147 GLU B C 1
ATOM 4384 O O . GLU B 1 147 ? 18.375 -15.898 -19.953 1 98.94 147 GLU B O 1
ATOM 4389 N N . ARG B 1 148 ? 16.625 -15.109 -21.062 1 98.88 148 ARG B N 1
ATOM 4390 C CA . ARG B 1 148 ? 16.953 -13.711 -20.812 1 98.88 148 ARG B CA 1
ATOM 4391 C C . ARG B 1 148 ? 16.844 -13.383 -19.328 1 98.88 148 ARG B C 1
ATOM 4393 O O . ARG B 1 148 ? 17.641 -12.617 -18.797 1 98.88 148 ARG B O 1
ATOM 4400 N N . LEU B 1 149 ? 15.828 -13.953 -18.656 1 98.94 149 LEU B N 1
ATOM 4401 C CA . LEU B 1 149 ? 15.711 -13.781 -17.219 1 98.94 149 LEU B CA 1
ATOM 4402 C C . LEU B 1 149 ? 16.922 -14.375 -16.5 1 98.94 149 LEU B C 1
ATOM 4404 O O . LEU B 1 149 ? 17.484 -13.742 -15.594 1 98.94 149 LEU B O 1
ATOM 4408 N N . ALA B 1 150 ? 17.297 -15.586 -16.922 1 98.94 150 ALA B N 1
ATOM 4409 C CA . ALA B 1 150 ? 18.453 -16.25 -16.312 1 98.94 150 ALA B CA 1
ATOM 4410 C C . ALA B 1 150 ? 19.734 -15.445 -16.531 1 98.94 150 ALA B C 1
ATOM 4412 O O . ALA B 1 150 ? 20.531 -15.273 -15.602 1 98.94 150 ALA B O 1
ATOM 4413 N N . LYS B 1 151 ? 19.906 -14.922 -17.734 1 98.88 151 LYS B N 1
ATOM 4414 C CA . LYS B 1 151 ? 21.094 -14.125 -18.062 1 98.88 151 LYS B CA 1
ATOM 4415 C C . LYS B 1 151 ? 21.141 -12.859 -17.219 1 98.88 151 LYS B C 1
ATOM 4417 O O . LYS B 1 151 ? 22.203 -12.461 -16.75 1 98.88 151 LYS B O 1
ATOM 4422 N N . ARG B 1 152 ? 20.062 -12.289 -16.984 1 98.75 152 ARG B N 1
ATOM 4423 C CA . ARG B 1 152 ? 20.016 -10.992 -16.328 1 98.75 152 ARG B CA 1
ATOM 4424 C C . ARG B 1 152 ? 20.172 -11.133 -14.82 1 98.75 152 ARG B C 1
ATOM 4426 O O . ARG B 1 152 ? 20.828 -10.32 -14.18 1 98.75 152 ARG B O 1
ATOM 4433 N N . TYR B 1 153 ? 19.547 -12.211 -14.25 1 98.88 153 TYR B N 1
ATOM 4434 C CA . TYR B 1 153 ? 19.422 -12.242 -12.797 1 98.88 153 TYR B CA 1
ATOM 4435 C C . TYR B 1 153 ? 20.188 -13.422 -12.211 1 98.88 153 TYR B C 1
ATOM 4437 O O . TYR B 1 153 ? 20.344 -13.523 -10.984 1 98.88 153 TYR B O 1
ATOM 4445 N N . GLY B 1 154 ? 20.656 -14.305 -13.062 1 98.69 154 GLY B N 1
ATOM 4446 C CA . GLY B 1 154 ? 21.203 -15.578 -12.625 1 98.69 154 GLY B CA 1
ATOM 4447 C C . GLY B 1 154 ? 22.406 -15.43 -11.703 1 98.69 154 GLY B C 1
ATOM 4448 O O . GLY B 1 154 ? 22.688 -16.328 -10.898 1 98.69 154 GLY B O 1
ATOM 4449 N N . MET B 1 155 ? 23.109 -14.266 -11.727 1 98.31 155 MET B N 1
ATOM 4450 C CA . MET B 1 155 ? 24.312 -14.086 -10.906 1 98.31 155 MET B CA 1
ATOM 4451 C C . MET B 1 155 ? 24.016 -13.203 -9.695 1 98.31 155 MET B C 1
ATOM 4453 O O . MET B 1 155 ? 24.906 -12.953 -8.875 1 98.31 155 MET B O 1
ATOM 4457 N N . ARG B 1 156 ? 22.75 -12.789 -9.594 1 98.25 156 ARG B N 1
ATOM 4458 C CA . ARG B 1 156 ? 22.375 -11.969 -8.445 1 98.25 156 ARG B CA 1
ATOM 4459 C C . ARG B 1 156 ? 22.297 -12.805 -7.176 1 98.25 156 ARG B C 1
ATOM 4461 O O . ARG B 1 156 ? 21.734 -13.898 -7.18 1 98.25 156 ARG B O 1
ATOM 4468 N N . HIS B 1 157 ? 22.812 -12.273 -6.098 1 97.69 157 HIS B N 1
ATOM 4469 C CA . HIS B 1 157 ? 22.859 -13.023 -4.848 1 97.69 157 HIS B CA 1
ATOM 4470 C C . HIS B 1 157 ? 21.484 -13.156 -4.227 1 97.69 157 HIS B C 1
ATOM 4472 O O . HIS B 1 157 ? 21.219 -14.086 -3.465 1 97.69 157 HIS B O 1
ATOM 4478 N N . GLU B 1 158 ? 20.562 -12.18 -4.582 1 98.44 158 GLU B N 1
ATOM 4479 C CA . GLU B 1 158 ? 19.219 -12.188 -4.008 1 98.44 158 GLU B CA 1
ATOM 4480 C C . GLU B 1 158 ? 18.328 -13.234 -4.68 1 98.44 158 GLU B C 1
ATOM 4482 O O . GLU B 1 158 ? 17.25 -13.562 -4.18 1 98.44 158 GLU B O 1
ATOM 4487 N N . LEU B 1 159 ? 18.781 -13.789 -5.836 1 98.88 159 LEU B N 1
ATOM 4488 C CA . LEU B 1 159 ? 17.953 -14.75 -6.562 1 98.88 159 LEU B CA 1
ATOM 4489 C C . LEU B 1 159 ? 17.922 -16.094 -5.84 1 98.88 159 LEU B C 1
ATOM 4491 O O . LEU B 1 159 ? 18.969 -16.719 -5.625 1 98.88 159 LEU B O 1
ATOM 4495 N N . TYR B 1 160 ? 16.766 -16.547 -5.41 1 98.81 160 TYR B N 1
ATOM 4496 C CA . TYR B 1 160 ? 16.562 -17.922 -4.957 1 98.81 160 TYR B CA 1
ATOM 4497 C C . TYR B 1 160 ? 16.5 -18.875 -6.141 1 98.81 160 TYR B C 1
ATOM 4499 O O . TYR B 1 160 ? 17.156 -19.922 -6.133 1 98.81 160 TYR B O 1
ATOM 4507 N N . GLY B 1 161 ? 15.719 -18.422 -7.109 1 98.88 161 GLY B N 1
ATOM 4508 C CA . GLY B 1 161 ? 15.562 -19.234 -8.305 1 98.88 161 GLY B CA 1
ATOM 4509 C C . GLY B 1 161 ? 14.562 -18.672 -9.289 1 98.88 161 GLY B C 1
ATOM 4510 O O . GLY B 1 161 ? 14.086 -17.547 -9.117 1 98.88 161 GLY B O 1
ATOM 4511 N N . ILE B 1 162 ? 14.328 -19.391 -10.375 1 98.94 162 ILE B N 1
ATOM 4512 C CA . ILE B 1 162 ? 13.359 -19.047 -11.406 1 98.94 162 ILE B CA 1
ATOM 4513 C C . ILE B 1 162 ? 12.391 -20.203 -11.617 1 98.94 162 ILE B C 1
ATOM 4515 O O . ILE B 1 162 ? 12.812 -21.344 -11.805 1 98.94 162 ILE B O 1
ATOM 4519 N N . GLN B 1 163 ? 11.172 -19.938 -11.438 1 98.94 163 GLN B N 1
ATOM 4520 C CA . GLN B 1 163 ? 10.133 -20.891 -11.828 1 98.94 163 GLN B CA 1
ATOM 4521 C C . GLN B 1 163 ? 9.859 -20.828 -13.328 1 98.94 163 GLN B C 1
ATOM 4523 O O . GLN B 1 163 ? 9.555 -19.75 -13.859 1 98.94 163 GLN B O 1
ATOM 4528 N N . ILE B 1 164 ? 9.844 -21.953 -13.93 1 98.94 164 ILE B N 1
ATOM 4529 C CA . ILE B 1 164 ? 9.789 -22.062 -15.383 1 98.94 164 ILE B CA 1
ATOM 4530 C C . ILE B 1 164 ? 8.453 -21.531 -15.891 1 98.94 164 ILE B C 1
ATOM 4532 O O . ILE B 1 164 ? 8.422 -20.688 -16.797 1 98.94 164 ILE B O 1
ATOM 4536 N N . LEU B 1 165 ? 7.387 -21.984 -15.297 1 98.94 165 LEU B N 1
ATOM 4537 C CA . LEU B 1 165 ? 6.059 -21.594 -15.75 1 98.94 165 LEU B CA 1
ATOM 4538 C C . LEU B 1 165 ? 5.012 -21.844 -14.672 1 98.94 165 LEU B C 1
ATOM 4540 O O . LEU B 1 165 ? 5.012 -22.906 -14.039 1 98.94 165 LEU B O 1
ATOM 4544 N N . ASN B 1 166 ? 4.133 -20.844 -14.508 1 98.88 166 ASN B N 1
ATOM 4545 C CA . ASN B 1 166 ? 3.061 -20.922 -13.523 1 98.88 166 ASN B CA 1
ATOM 4546 C C . ASN B 1 166 ? 1.891 -21.75 -14.039 1 98.88 166 ASN B C 1
ATOM 4548 O O . ASN B 1 166 ? 1.306 -21.438 -15.07 1 98.88 166 ASN B O 1
ATOM 4552 N N . GLU B 1 167 ? 1.524 -22.797 -13.461 1 98.5 167 GLU B N 1
ATOM 4553 C CA . GLU B 1 167 ? 0.279 -23.562 -13.508 1 98.5 167 GLU B CA 1
ATOM 4554 C C . GLU B 1 167 ? -0.067 -23.969 -14.938 1 98.5 167 GLU B C 1
ATOM 4556 O O . GLU B 1 167 ? -1.182 -23.734 -15.406 1 98.5 167 GLU B O 1
ATOM 4561 N N . PRO B 1 168 ? 0.864 -24.609 -15.672 1 98.69 168 PRO B N 1
ATOM 4562 C CA . PRO B 1 168 ? 0.38 -25.266 -16.891 1 98.69 168 PRO B CA 1
ATOM 4563 C C . PRO B 1 168 ? -0.553 -26.438 -16.594 1 98.69 168 PRO B C 1
ATOM 4565 O O . PRO B 1 168 ? -0.143 -27.406 -15.953 1 98.69 168 PRO B O 1
ATOM 4568 N N . ILE B 1 169 ? -1.807 -26.344 -17.047 1 97.06 169 ILE B N 1
ATOM 4569 C CA . ILE B 1 169 ? -2.773 -27.312 -16.531 1 97.06 169 ILE B CA 1
ATOM 4570 C C . ILE B 1 169 ? -2.93 -28.469 -17.516 1 97.06 169 ILE B C 1
ATOM 4572 O O . ILE B 1 169 ? -2.752 -28.281 -18.719 1 97.06 169 ILE B O 1
ATOM 4576 N N . THR B 1 170 ? -3.174 -29.656 -16.938 1 97.94 170 THR B N 1
ATOM 4577 C CA . THR B 1 170 ? -3.469 -30.859 -17.703 1 97.94 170 THR B CA 1
ATOM 4578 C C . THR B 1 170 ? -4.977 -31.078 -17.828 1 97.94 170 THR B C 1
ATOM 4580 O O . THR B 1 170 ? -5.762 -30.234 -17.391 1 97.94 170 THR B O 1
ATOM 4583 N N . GLU B 1 171 ? -5.324 -32.188 -18.438 1 97 171 GLU B N 1
ATOM 4584 C CA . GLU B 1 171 ? -6.73 -32.5 -18.688 1 97 171 GLU B CA 1
ATOM 4585 C C . GLU B 1 171 ? -7.523 -32.531 -17.391 1 97 171 GLU B C 1
ATOM 4587 O O . GLU B 1 171 ? -8.656 -32.062 -17.328 1 97 171 GLU B O 1
ATOM 4592 N N . ARG B 1 172 ? -6.988 -33.062 -16.344 1 93.69 172 ARG B N 1
ATOM 4593 C CA . ARG B 1 172 ? -7.684 -33.188 -15.07 1 93.69 172 ARG B CA 1
ATOM 4594 C C . ARG B 1 172 ? -8.133 -31.828 -14.547 1 93.69 172 ARG B C 1
ATOM 4596 O O . ARG B 1 172 ? -9.32 -31.625 -14.273 1 93.69 172 ARG B O 1
ATOM 4603 N N . MET B 1 173 ? -7.191 -30.938 -14.469 1 93.69 173 MET B N 1
ATOM 4604 C CA . MET B 1 173 ? -7.527 -29.625 -13.938 1 93.69 173 MET B CA 1
ATOM 4605 C C . MET B 1 173 ? -8.414 -28.844 -14.906 1 93.69 173 MET B C 1
ATOM 4607 O O . MET B 1 173 ? -9.281 -28.094 -14.484 1 93.69 173 MET B O 1
ATOM 4611 N N . TRP B 1 174 ? -8.203 -29.031 -16.172 1 94.75 174 TRP B N 1
ATOM 4612 C CA . TRP B 1 174 ? -9.062 -28.453 -17.188 1 94.75 174 TRP B CA 1
ATOM 4613 C C . TRP B 1 174 ? -10.523 -28.812 -16.938 1 94.75 174 TRP B C 1
ATOM 4615 O O . TRP B 1 174 ? -11.398 -27.938 -17.016 1 94.75 174 TRP B O 1
ATOM 4625 N N . ASN B 1 175 ? -10.75 -30.047 -16.562 1 92.31 175 ASN B N 1
ATOM 4626 C CA . ASN B 1 175 ? -12.109 -30.531 -16.312 1 92.31 175 ASN B CA 1
ATOM 4627 C C . ASN B 1 175 ? -12.633 -30.062 -14.961 1 92.31 175 ASN B C 1
ATOM 4629 O O . ASN B 1 175 ? -13.781 -29.625 -14.852 1 92.31 175 ASN B O 1
ATOM 4633 N N . ILE B 1 176 ? -11.797 -30.094 -13.938 1 87.81 176 ILE B N 1
ATOM 4634 C CA . ILE B 1 176 ? -12.188 -29.672 -12.602 1 87.81 176 ILE B CA 1
ATOM 4635 C C . ILE B 1 176 ? -12.625 -28.203 -12.625 1 87.81 176 ILE B C 1
ATOM 4637 O O . ILE B 1 176 ? -13.633 -27.844 -12.008 1 87.81 176 ILE B O 1
ATOM 4641 N N . MET B 1 177 ? -11.867 -27.422 -13.422 1 90.31 177 MET B N 1
ATOM 4642 C CA . MET B 1 177 ? -12.125 -25.984 -13.438 1 90.31 177 MET B CA 1
ATOM 4643 C C . MET B 1 177 ? -13.141 -25.625 -14.516 1 90.31 177 MET B C 1
ATOM 4645 O O . MET B 1 177 ? -13.555 -24.469 -14.617 1 90.31 177 MET B O 1
ATOM 4649 N N . ASN B 1 178 ? -13.609 -26.625 -15.289 1 90.5 178 ASN B N 1
ATOM 4650 C CA . ASN B 1 178 ? -14.562 -26.359 -16.359 1 90.5 178 ASN B CA 1
ATOM 4651 C C . ASN B 1 178 ? -14.18 -25.109 -17.156 1 90.5 178 ASN B C 1
ATOM 4653 O O . ASN B 1 178 ? -14.984 -24.188 -17.281 1 90.5 178 ASN B O 1
ATOM 4657 N N . VAL B 1 179 ? -12.953 -25.078 -17.734 1 93 179 VAL B N 1
ATOM 4658 C CA . VAL B 1 179 ? -12.258 -23.906 -18.234 1 93 179 VAL B CA 1
ATOM 4659 C C . VAL B 1 179 ? -13.094 -23.234 -19.312 1 93 179 VAL B C 1
ATOM 4661 O O . VAL B 1 179 ? -13.328 -22.016 -19.266 1 93 179 VAL B O 1
ATOM 4664 N N . PRO B 1 180 ? -13.672 -23.953 -20.281 1 89.94 180 PRO B N 1
ATOM 4665 C CA . PRO B 1 180 ? -14.398 -23.266 -21.359 1 89.94 180 PRO B CA 1
ATOM 4666 C C . PRO B 1 180 ? -15.633 -22.531 -20.844 1 89.94 180 PRO B C 1
ATOM 4668 O O . PRO B 1 180 ? -16.031 -21.516 -21.438 1 89.94 180 PRO B O 1
ATOM 4671 N N . ASN B 1 181 ? -16.234 -23.016 -19.734 1 90.12 181 ASN B N 1
ATOM 4672 C CA . ASN B 1 181 ? -17.453 -22.391 -19.234 1 90.12 181 ASN B CA 1
ATOM 4673 C C . ASN B 1 181 ? -17.156 -21.328 -18.188 1 90.12 181 ASN B C 1
ATOM 4675 O O . ASN B 1 181 ? -17.812 -20.281 -18.141 1 90.12 181 ASN B O 1
ATOM 4679 N N . ARG B 1 182 ? -16.094 -21.547 -17.375 1 91.38 182 ARG B N 1
ATOM 4680 C CA . ARG B 1 182 ? -15.773 -20.625 -16.281 1 91.38 182 ARG B CA 1
ATOM 4681 C C . ARG B 1 182 ? -15.016 -19.406 -16.797 1 91.38 182 ARG B C 1
ATOM 4683 O O . ARG B 1 182 ? -15.164 -18.312 -16.266 1 91.38 182 ARG B O 1
ATOM 4690 N N . PHE B 1 183 ? -14.234 -19.656 -17.797 1 93.31 183 PHE B N 1
ATOM 4691 C CA . PHE B 1 183 ? -13.422 -18.594 -18.391 1 93.31 183 PHE B CA 1
ATOM 4692 C C . PHE B 1 183 ? -13.773 -18.391 -19.859 1 93.31 183 PHE B C 1
ATOM 4694 O O . PHE B 1 183 ? -13.195 -19.047 -20.734 1 93.31 183 PHE B O 1
ATOM 4701 N N . LYS B 1 184 ? -14.766 -17.516 -20.188 1 91.75 184 LYS B N 1
ATOM 4702 C CA . LYS B 1 184 ? -15.297 -17.344 -21.547 1 91.75 184 LYS B CA 1
ATOM 4703 C C . LYS B 1 184 ? -14.344 -16.516 -22.406 1 91.75 184 LYS B C 1
ATOM 4705 O O . LYS B 1 184 ? -13.953 -15.406 -22.016 1 91.75 184 LYS B O 1
ATOM 4710 N N . ALA B 1 185 ? -13.977 -17 -23.469 1 95.69 185 ALA B N 1
ATOM 4711 C CA . ALA B 1 185 ? -13.102 -16.297 -24.406 1 95.69 185 ALA B CA 1
ATOM 4712 C C . ALA B 1 185 ? -13.836 -15.133 -25.062 1 95.69 185 ALA B C 1
ATOM 4714 O O . ALA B 1 185 ? -14.984 -15.281 -25.484 1 95.69 185 ALA B O 1
ATOM 4715 N N . VAL B 1 186 ? -13.18 -14.023 -25.188 1 95 186 VAL B N 1
ATOM 4716 C CA . VAL B 1 186 ? -13.727 -12.883 -25.906 1 95 186 VAL B CA 1
ATOM 4717 C C . VAL B 1 186 ? -13.688 -13.164 -27.406 1 95 186 VAL B C 1
ATOM 4719 O O . VAL B 1 186 ? -14.68 -12.953 -28.109 1 95 186 VAL B O 1
ATOM 4722 N N . ASP B 1 187 ? -12.641 -13.641 -27.906 1 95.19 187 ASP B N 1
ATOM 4723 C CA . ASP B 1 187 ? -12.453 -14.008 -29.312 1 95.19 187 ASP B CA 1
ATOM 4724 C C . ASP B 1 187 ? -12.641 -15.508 -29.516 1 95.19 187 ASP B C 1
ATOM 4726 O O . ASP B 1 187 ? -11.727 -16.297 -29.25 1 95.19 187 ASP B O 1
ATOM 4730 N N . LYS B 1 188 ? -13.656 -15.906 -30.156 1 94.5 188 LYS B N 1
ATOM 4731 C CA . LYS B 1 188 ? -13.992 -17.312 -30.312 1 94.5 188 LYS B CA 1
ATOM 4732 C C . LYS B 1 188 ? -13.047 -17.984 -31.312 1 94.5 188 LYS B C 1
ATOM 4734 O O . LYS B 1 188 ? -12.75 -19.188 -31.188 1 94.5 188 LYS B O 1
ATOM 4739 N N . GLU B 1 189 ? -12.609 -17.234 -32.25 1 95.25 189 GLU B N 1
ATOM 4740 C CA . GLU B 1 189 ? -11.68 -17.781 -33.219 1 95.25 189 GLU B CA 1
ATOM 4741 C C . GLU B 1 189 ? -10.328 -18.094 -32.562 1 95.25 189 GLU B C 1
ATOM 4743 O O . GLU B 1 189 ? -9.734 -19.141 -32.844 1 95.25 189 GLU B O 1
ATOM 4748 N N . MET B 1 190 ? -9.852 -17.234 -31.703 1 92.62 190 MET B N 1
ATOM 4749 C CA . MET B 1 190 ? -8.609 -17.453 -30.984 1 92.62 190 MET B CA 1
ATOM 4750 C C . MET B 1 190 ? -8.719 -18.656 -30.047 1 92.62 190 MET B C 1
ATOM 4752 O O . MET B 1 190 ? -7.727 -19.328 -29.781 1 92.62 190 MET B O 1
ATOM 4756 N N . ALA B 1 191 ? -9.914 -18.891 -29.625 1 95.06 191 ALA B N 1
ATOM 4757 C CA . ALA B 1 191 ? -10.148 -19.953 -28.641 1 95.06 191 ALA B CA 1
ATOM 4758 C C . ALA B 1 191 ? -10.211 -21.312 -29.328 1 95.06 191 ALA B C 1
ATOM 4760 O O . ALA B 1 191 ? -10.117 -22.359 -28.672 1 95.06 191 ALA B O 1
ATOM 4761 N N . ARG B 1 192 ? -10.336 -21.219 -30.656 1 92.5 192 ARG B N 1
ATOM 4762 C CA . ARG B 1 192 ? -10.43 -22.469 -31.391 1 92.5 192 ARG B CA 1
ATOM 4763 C C . ARG B 1 192 ? -9.164 -23.312 -31.219 1 92.5 192 ARG B C 1
ATOM 4765 O O . ARG B 1 192 ? -8.055 -22.812 -31.422 1 92.5 192 ARG B O 1
ATOM 4772 N N . GLY B 1 193 ? -9.234 -24.484 -30.703 1 90.94 193 GLY B N 1
ATOM 4773 C CA . GLY B 1 193 ? -8.102 -25.391 -30.531 1 90.94 193 GLY B CA 1
ATOM 4774 C C . GLY B 1 193 ? -7.508 -25.344 -29.141 1 90.94 193 GLY B C 1
ATOM 4775 O O . GLY B 1 193 ? -6.562 -26.078 -28.844 1 90.94 193 GLY B O 1
ATOM 4776 N N . SER B 1 194 ? -8.016 -24.469 -28.312 1 96.06 194 SER B N 1
ATOM 4777 C CA . SER B 1 194 ? -7.566 -24.438 -26.922 1 96.06 194 SER B CA 1
ATOM 4778 C C . SER B 1 194 ? -7.758 -25.797 -26.266 1 96.06 194 SER B C 1
ATOM 4780 O O . SER B 1 194 ? -8.805 -26.438 -26.422 1 96.06 194 SER B O 1
ATOM 4782 N N . LYS B 1 195 ? -6.793 -26.25 -25.594 1 96.44 195 LYS B N 1
ATOM 4783 C CA . LYS B 1 195 ? -6.844 -27.531 -24.906 1 96.44 195 LYS B CA 1
ATOM 4784 C C . LYS B 1 195 ? -5.777 -27.594 -23.812 1 96.44 195 LYS B C 1
ATOM 4786 O O . LYS B 1 195 ? -4.809 -26.828 -23.828 1 96.44 195 LYS B O 1
ATOM 4791 N N . PRO B 1 196 ? -5.949 -28.453 -22.844 1 97.56 196 PRO B N 1
ATOM 4792 C CA . PRO B 1 196 ? -4.941 -28.609 -21.797 1 97.56 196 PRO B CA 1
ATOM 4793 C C . PRO B 1 196 ? -3.613 -29.141 -22.328 1 97.56 196 PRO B C 1
ATOM 4795 O O . PRO B 1 196 ? -3.551 -29.641 -23.453 1 97.56 196 PRO B O 1
ATOM 4798 N N . ASN B 1 197 ? -2.537 -28.984 -21.578 1 98.56 197 ASN B N 1
ATOM 4799 C CA . ASN B 1 197 ? -1.216 -29.516 -21.906 1 98.56 197 ASN B CA 1
ATOM 4800 C C . ASN B 1 197 ? -1.097 -30.984 -21.562 1 98.56 197 ASN B C 1
ATOM 4802 O O . ASN B 1 197 ? -1.824 -31.5 -20.703 1 98.56 197 ASN B O 1
ATOM 4806 N N . SER B 1 198 ? -0.217 -31.703 -22.25 1 98.38 198 SER B N 1
ATOM 4807 C CA . SER B 1 198 ? 0.088 -33.062 -21.859 1 98.38 198 SER B CA 1
ATOM 4808 C C . SER B 1 198 ? 1.299 -33.125 -20.938 1 98.38 198 SER B C 1
ATOM 4810 O O . SER B 1 198 ? 2.178 -32.281 -21 1 98.38 198 SER B O 1
ATOM 4812 N N . LEU B 1 199 ? 1.322 -34.156 -20.078 1 98.31 199 LEU B N 1
ATOM 4813 C CA . LEU B 1 199 ? 2.477 -34.344 -19.203 1 98.31 199 LEU B CA 1
ATOM 4814 C C . LEU B 1 199 ? 3.742 -34.594 -20.031 1 98.31 199 LEU B C 1
ATOM 4816 O O . LEU B 1 199 ? 4.824 -34.125 -19.641 1 98.31 199 LEU B O 1
ATOM 4820 N N . GLU B 1 200 ? 3.602 -35.281 -21.141 1 98.25 200 GLU B N 1
ATOM 4821 C CA . GLU B 1 200 ? 4.738 -35.562 -22.016 1 98.25 200 GLU B CA 1
ATOM 4822 C C . GLU B 1 200 ? 5.332 -34.25 -22.547 1 98.25 200 GLU B C 1
ATOM 4824 O O . GLU B 1 200 ? 6.547 -34.062 -22.5 1 98.25 200 GLU B O 1
ATOM 4829 N N . PHE B 1 201 ? 4.508 -33.406 -23 1 98.69 201 PHE B N 1
ATOM 4830 C CA . PHE B 1 201 ? 4.961 -32.125 -23.5 1 98.69 201 PHE B CA 1
ATOM 4831 C C . PHE B 1 201 ? 5.641 -31.312 -22.391 1 98.69 201 PHE B C 1
ATOM 4833 O O . PHE B 1 201 ? 6.715 -30.734 -22.594 1 98.69 201 PHE B O 1
ATOM 4840 N N . LEU B 1 202 ? 4.988 -31.266 -21.234 1 98.88 202 LEU B N 1
ATOM 4841 C CA . LEU B 1 202 ? 5.512 -30.469 -20.141 1 98.88 202 LEU B CA 1
ATOM 4842 C C . LEU B 1 202 ? 6.875 -30.984 -19.688 1 98.88 202 LEU B C 1
ATOM 4844 O O . LEU B 1 202 ? 7.77 -30.188 -19.375 1 98.88 202 LEU B O 1
ATOM 4848 N N . ARG B 1 203 ? 7.035 -32.312 -19.625 1 98.62 203 ARG B N 1
ATOM 4849 C CA . ARG B 1 203 ? 8.32 -32.875 -19.25 1 98.62 203 ARG B CA 1
ATOM 4850 C C . ARG B 1 203 ? 9.422 -32.438 -20.219 1 98.62 203 ARG B C 1
ATOM 4852 O O . ARG B 1 203 ? 10.492 -32 -19.797 1 98.62 203 ARG B O 1
ATOM 4859 N N . ASP B 1 204 ? 9.117 -32.531 -21.516 1 98.69 204 ASP B N 1
ATOM 4860 C CA . ASP B 1 204 ? 10.078 -32.125 -22.531 1 98.69 204 ASP B CA 1
ATOM 4861 C C . ASP B 1 204 ? 10.391 -30.625 -22.406 1 98.69 204 ASP B C 1
ATOM 4863 O O . ASP B 1 204 ? 11.547 -30.234 -22.5 1 98.69 204 ASP B O 1
ATOM 4867 N N . PHE B 1 205 ? 9.43 -29.844 -22.266 1 98.88 205 PHE B N 1
ATOM 4868 C CA . PHE B 1 205 ? 9.586 -28.406 -22.141 1 98.88 205 PHE B CA 1
ATOM 4869 C C . PHE B 1 205 ? 10.438 -28.047 -20.922 1 98.88 205 PHE B C 1
ATOM 4871 O O . PHE B 1 205 ? 11.32 -27.188 -21.016 1 98.88 205 PHE B O 1
ATOM 4878 N N . TYR B 1 206 ? 10.117 -28.641 -19.719 1 98.88 206 TYR B N 1
ATOM 4879 C CA . TYR B 1 206 ? 10.859 -28.344 -18.5 1 98.88 206 TYR B CA 1
ATOM 4880 C C . TYR B 1 206 ? 12.336 -28.672 -18.672 1 98.88 206 TYR B C 1
ATOM 4882 O O . TYR B 1 206 ? 13.203 -27.938 -18.188 1 98.88 206 TYR B O 1
ATOM 4890 N N . ILE B 1 207 ? 12.633 -29.781 -19.359 1 98.88 207 ILE B N 1
ATOM 4891 C CA . ILE B 1 207 ? 14.016 -30.172 -19.594 1 98.88 207 ILE B CA 1
ATOM 4892 C C . ILE B 1 207 ? 14.688 -29.125 -20.484 1 98.88 207 ILE B C 1
ATOM 4894 O O . ILE B 1 207 ? 15.797 -28.656 -20.188 1 98.88 207 ILE B O 1
ATOM 4898 N N . LYS B 1 208 ? 14.023 -28.719 -21.578 1 98.88 208 LYS B N 1
ATOM 4899 C CA . LYS B 1 208 ? 14.57 -27.688 -22.453 1 98.88 208 LYS B CA 1
ATOM 4900 C C . LYS B 1 208 ? 14.797 -26.391 -21.703 1 98.88 208 LYS B C 1
ATOM 4902 O O . LYS B 1 208 ? 15.836 -25.75 -21.859 1 98.88 208 LYS B O 1
ATOM 4907 N N . ALA B 1 209 ? 13.844 -26.031 -20.891 1 98.94 209 ALA B N 1
ATOM 4908 C CA . ALA B 1 209 ? 13.953 -24.797 -20.109 1 98.94 209 ALA B CA 1
ATOM 4909 C C . ALA B 1 209 ? 15.133 -24.859 -19.141 1 98.94 209 ALA B C 1
ATOM 4911 O O . ALA B 1 209 ? 15.906 -23.906 -19.031 1 98.94 209 ALA B O 1
ATOM 4912 N N . TYR B 1 210 ? 15.266 -25.969 -18.438 1 98.88 210 TYR B N 1
ATOM 4913 C CA . TYR B 1 210 ? 16.406 -26.172 -17.547 1 98.88 210 TYR B CA 1
ATOM 4914 C C . TYR B 1 210 ? 17.719 -25.969 -18.281 1 98.88 210 TYR B C 1
ATOM 4916 O O . TYR B 1 210 ? 18.578 -25.219 -17.828 1 98.88 210 TYR B O 1
ATOM 4924 N N . ARG B 1 211 ? 17.844 -26.562 -19.422 1 98.81 211 ARG B N 1
ATOM 4925 C CA . ARG B 1 211 ? 19.094 -26.562 -20.156 1 98.81 211 ARG B CA 1
ATOM 4926 C C . ARG B 1 211 ? 19.406 -25.172 -20.703 1 98.81 211 ARG B C 1
ATOM 4928 O O . ARG B 1 211 ? 20.562 -24.766 -20.781 1 98.81 211 ARG B O 1
ATOM 4935 N N . VAL B 1 212 ? 18.375 -24.422 -20.969 1 98.56 212 VAL B N 1
ATOM 4936 C CA . VAL B 1 212 ? 18.578 -23.078 -21.516 1 98.56 212 VAL B CA 1
ATOM 4937 C C . VAL B 1 212 ? 18.953 -22.109 -20.391 1 98.56 212 VAL B C 1
ATOM 4939 O O . VAL B 1 212 ? 19.75 -21.188 -20.609 1 98.56 212 VAL B O 1
ATOM 4942 N N . MET B 1 213 ? 18.469 -22.312 -19.188 1 98.81 213 MET B N 1
ATOM 4943 C CA . MET B 1 213 ? 18.625 -21.359 -18.094 1 98.81 213 MET B CA 1
ATOM 4944 C C . MET B 1 213 ? 19.906 -21.656 -17.297 1 98.81 213 MET B C 1
ATOM 4946 O O . MET B 1 213 ? 20.625 -20.734 -16.922 1 98.81 213 MET B O 1
ATOM 4950 N N . ARG B 1 214 ? 20.234 -22.891 -17.062 1 98.69 214 ARG B N 1
ATOM 4951 C CA . ARG B 1 214 ? 21.188 -23.328 -16.047 1 98.69 214 ARG B CA 1
ATOM 4952 C C . ARG B 1 214 ? 22.562 -22.734 -16.297 1 98.69 214 ARG B C 1
ATOM 4954 O O . ARG B 1 214 ? 23.25 -22.328 -15.359 1 98.69 214 ARG B O 1
ATOM 4961 N N . PRO B 1 215 ? 23.031 -22.609 -17.578 1 98.5 215 PRO B N 1
ATOM 4962 C CA . PRO B 1 215 ? 24.375 -22.094 -17.828 1 98.5 215 PRO B CA 1
ATOM 4963 C C . PRO B 1 215 ? 24.562 -20.656 -17.328 1 98.5 215 PRO B C 1
ATOM 4965 O O . PRO B 1 215 ? 25.688 -20.203 -17.156 1 98.5 215 PRO B O 1
ATOM 4968 N N . TYR B 1 216 ? 23.453 -20 -17.047 1 98.69 216 TYR B N 1
ATOM 4969 C CA . TYR B 1 216 ? 23.547 -18.578 -16.719 1 98.69 216 TYR B CA 1
ATOM 4970 C C . TYR B 1 216 ? 23.25 -18.328 -15.25 1 98.69 216 TYR B C 1
ATOM 4972 O O . TYR B 1 216 ? 23.234 -17.172 -14.805 1 98.69 216 TYR B O 1
ATOM 4980 N N . MET B 1 217 ? 22.969 -19.328 -14.539 1 98.5 217 MET B N 1
ATOM 4981 C CA . MET B 1 217 ? 22.594 -19.203 -13.141 1 98.5 217 MET B CA 1
ATOM 4982 C C . MET B 1 217 ? 23.656 -19.828 -12.234 1 98.5 217 MET B C 1
ATOM 4984 O O . MET B 1 217 ? 24.344 -20.766 -12.625 1 98.5 217 MET B O 1
ATOM 4988 N N . ARG B 1 218 ? 23.859 -19.312 -11.008 1 97.5 218 ARG B N 1
ATOM 4989 C CA . ARG B 1 218 ? 24.719 -19.953 -10.016 1 97.5 218 ARG B CA 1
ATOM 4990 C C . ARG B 1 218 ? 24.203 -21.344 -9.664 1 97.5 218 ARG B C 1
ATOM 4992 O O . ARG B 1 218 ? 22.984 -21.594 -9.688 1 97.5 218 ARG B O 1
ATOM 4999 N N . GLU B 1 219 ? 25 -22.141 -9.344 1 94.88 219 GLU B N 1
ATOM 5000 C CA . GLU B 1 219 ? 24.594 -23.516 -9.062 1 94.88 219 GLU B CA 1
ATOM 5001 C C . GLU B 1 219 ? 23.625 -23.578 -7.895 1 94.88 219 GLU B C 1
ATOM 5003 O O . GLU B 1 219 ? 22.734 -24.422 -7.871 1 94.88 219 GLU B O 1
ATOM 5008 N N . GLU B 1 220 ? 23.828 -22.688 -6.953 1 96.31 220 GLU B N 1
ATOM 5009 C CA . GLU B 1 220 ? 23 -22.719 -5.75 1 96.31 220 GLU B CA 1
ATOM 5010 C C . GLU B 1 220 ? 21.578 -22.234 -6.039 1 96.31 220 GLU B C 1
ATOM 5012 O O . GLU B 1 220 ? 20.672 -22.469 -5.242 1 96.31 220 GLU B O 1
ATOM 5017 N N . ASN B 1 221 ? 21.406 -21.484 -7.152 1 98 221 ASN B N 1
ATOM 5018 C CA . ASN B 1 221 ? 20.047 -21.062 -7.523 1 98 221 ASN B CA 1
ATOM 5019 C C . ASN B 1 221 ? 19.203 -22.25 -7.973 1 98 221 ASN B C 1
ATOM 5021 O O . ASN B 1 221 ? 19.703 -23.156 -8.648 1 98 221 ASN B O 1
ATOM 5025 N N . VAL B 1 222 ? 18.031 -22.203 -7.648 1 98.69 222 VAL B N 1
ATOM 5026 C CA . VAL B 1 222 ? 17.172 -23.328 -7.996 1 98.69 222 VAL B CA 1
ATOM 5027 C C . VAL B 1 222 ? 16.406 -23.016 -9.273 1 98.69 222 VAL B C 1
ATOM 5029 O O . VAL B 1 222 ? 16.141 -21.859 -9.578 1 98.69 222 VAL B O 1
ATOM 5032 N N . ILE B 1 223 ? 16.141 -24.016 -10.031 1 98.88 223 ILE B N 1
ATOM 5033 C CA . ILE B 1 223 ? 15.164 -23.984 -11.109 1 98.88 223 ILE B CA 1
ATOM 5034 C C . ILE B 1 223 ? 13.906 -24.734 -10.68 1 98.88 223 ILE B C 1
ATOM 5036 O O . ILE B 1 223 ? 13.977 -25.922 -10.328 1 98.88 223 ILE B O 1
ATOM 5040 N N . VAL B 1 224 ? 12.781 -24.016 -10.68 1 98.94 224 VAL B N 1
ATOM 5041 C CA . VAL B 1 224 ? 11.547 -24.547 -10.109 1 98.94 224 VAL B CA 1
ATOM 5042 C C . VAL B 1 224 ? 10.562 -24.891 -11.227 1 98.94 224 VAL B C 1
ATOM 5044 O O . VAL B 1 224 ? 10.414 -24.125 -12.188 1 98.94 224 VAL B O 1
ATOM 5047 N N . PHE B 1 225 ? 9.938 -26.047 -11.195 1 98.88 225 PHE B N 1
ATOM 5048 C CA . PHE B 1 225 ? 8.859 -26.344 -12.125 1 98.88 225 PHE B CA 1
ATOM 5049 C C . PHE B 1 225 ? 7.586 -26.703 -11.375 1 98.88 225 PHE B C 1
ATOM 5051 O O . PHE B 1 225 ? 7.637 -27.219 -10.258 1 98.88 225 PHE B O 1
ATOM 5058 N N . HIS B 1 226 ? 6.469 -26.344 -11.883 1 98.88 226 HIS B N 1
ATOM 5059 C CA . HIS B 1 226 ? 5.156 -26.609 -11.312 1 98.88 226 HIS B CA 1
ATOM 5060 C C . HIS B 1 226 ? 4.691 -28.016 -11.617 1 98.88 226 HIS B C 1
ATOM 5062 O O . HIS B 1 226 ? 4.926 -28.531 -12.711 1 98.88 226 HIS B O 1
ATOM 5068 N N . ASP B 1 227 ? 3.902 -28.594 -10.758 1 98.69 227 ASP B N 1
ATOM 5069 C CA . ASP B 1 227 ? 3.521 -30 -10.875 1 98.69 227 ASP B CA 1
ATOM 5070 C C . ASP B 1 227 ? 2.348 -30.172 -11.836 1 98.69 227 ASP B C 1
ATOM 5072 O O . ASP B 1 227 ? 1.876 -31.281 -12.047 1 98.69 227 ASP B O 1
ATOM 5076 N N . ALA B 1 228 ? 1.81 -29.031 -12.375 1 98.38 228 ALA B N 1
ATOM 5077 C CA . ALA B 1 228 ? 0.653 -29.047 -13.266 1 98.38 228 ALA B CA 1
ATOM 5078 C C . ALA B 1 228 ? -0.564 -29.656 -12.578 1 98.38 228 ALA B C 1
ATOM 5080 O O . ALA B 1 228 ? -1.424 -30.25 -13.227 1 98.38 228 ALA B O 1
ATOM 5081 N N . PHE B 1 229 ? -0.548 -29.625 -11.289 1 96.62 229 PHE B N 1
ATOM 5082 C CA . PHE B 1 229 ? -1.586 -30.156 -10.406 1 96.62 229 PHE B CA 1
ATOM 5083 C C . PHE B 1 229 ? -1.633 -31.672 -10.477 1 96.62 229 PHE B C 1
ATOM 5085 O O . PHE B 1 229 ? -2.689 -32.281 -10.281 1 96.62 229 PHE B O 1
ATOM 5092 N N . GLU B 1 230 ? -0.549 -32.25 -10.891 1 97.06 230 GLU B N 1
ATOM 5093 C CA . GLU B 1 230 ? -0.305 -33.688 -10.859 1 97.06 230 GLU B CA 1
ATOM 5094 C C . GLU B 1 230 ? 0.928 -34.031 -10.031 1 97.06 230 GLU B C 1
ATOM 5096 O O . GLU B 1 230 ? 1.899 -34.594 -10.547 1 97.06 230 GLU B O 1
ATOM 5101 N N . LEU B 1 231 ? 0.813 -33.812 -8.727 1 97.31 231 LEU B N 1
ATOM 5102 C 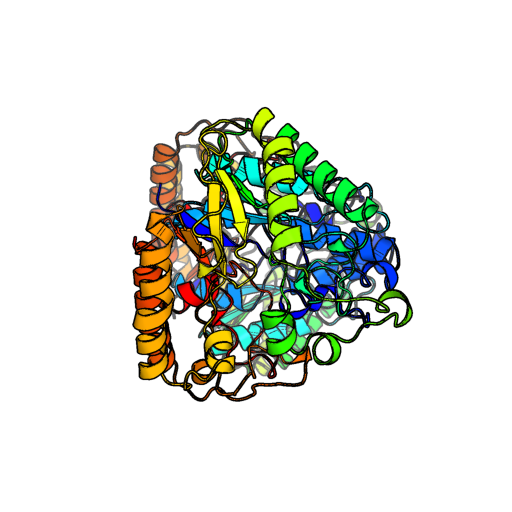CA . LEU B 1 231 ? 1.97 -33.781 -7.84 1 97.31 231 LEU B CA 1
ATOM 5103 C C . LEU B 1 231 ? 2.719 -35.094 -7.891 1 97.31 231 LEU B C 1
ATOM 5105 O O . LEU B 1 231 ? 3.947 -35.125 -7.988 1 97.31 231 LEU B O 1
ATOM 5109 N N . LYS B 1 232 ? 2.117 -36.25 -7.918 1 96.25 232 LYS B N 1
ATOM 5110 C CA . LYS B 1 232 ? 2.742 -37.562 -7.789 1 96.25 232 LYS B CA 1
ATOM 5111 C C . LYS B 1 232 ? 3.213 -38.062 -9.141 1 96.25 232 LYS B C 1
ATOM 5113 O O . LYS B 1 232 ? 3.834 -39.125 -9.219 1 96.25 232 LYS B O 1
ATOM 5118 N N . ALA B 1 233 ? 3.006 -37.281 -10.18 1 97.44 233 ALA B N 1
ATOM 5119 C CA . ALA B 1 233 ? 3.34 -37.719 -11.531 1 97.44 233 ALA B CA 1
ATOM 5120 C C . ALA B 1 233 ? 4.82 -37.5 -11.836 1 97.44 233 ALA B C 1
ATOM 5122 O O . ALA B 1 233 ? 5.309 -37.875 -12.891 1 97.44 233 ALA B O 1
ATOM 5123 N N . TRP B 1 234 ? 5.57 -36.969 -10.914 1 98.31 234 TRP B N 1
ATOM 5124 C CA . TRP B 1 234 ? 6.879 -36.438 -11.266 1 98.31 234 TRP B CA 1
ATOM 5125 C C . TRP B 1 234 ? 7.992 -37.188 -10.562 1 98.31 234 TRP B C 1
ATOM 5127 O O . TRP B 1 234 ? 9.156 -36.781 -10.586 1 98.31 234 TRP B O 1
ATOM 5137 N N . LYS B 1 235 ? 7.727 -38.344 -9.945 1 97.06 235 LYS B N 1
ATOM 5138 C CA . LYS B 1 235 ? 8.672 -39.094 -9.133 1 97.06 235 LYS B CA 1
ATOM 5139 C C . LYS B 1 235 ? 9.898 -39.5 -9.945 1 97.06 235 LYS B C 1
ATOM 5141 O O . LYS B 1 235 ? 11.023 -39.469 -9.438 1 97.06 235 LYS B O 1
ATOM 5146 N N . ASP B 1 236 ? 9.781 -39.844 -11.195 1 95.12 236 ASP B N 1
ATOM 5147 C CA . ASP B 1 236 ? 10.859 -40.375 -12.031 1 95.12 236 ASP B CA 1
ATOM 5148 C C . ASP B 1 236 ? 11.445 -39.281 -12.922 1 95.12 236 ASP B C 1
ATOM 5150 O O . ASP B 1 236 ? 12.25 -39.562 -13.812 1 95.12 236 ASP B O 1
ATOM 5154 N N . PHE B 1 237 ? 11.062 -38.125 -12.734 1 97.25 237 PHE B N 1
ATOM 5155 C CA . PHE B 1 237 ? 11.398 -37 -13.617 1 97.25 237 PHE B CA 1
ATOM 5156 C C . PHE B 1 237 ? 12.68 -36.312 -13.164 1 97.25 237 PHE B C 1
ATOM 5158 O O . PHE B 1 237 ? 12.867 -36.062 -11.977 1 97.25 237 PHE B O 1
ATOM 5165 N N . MET B 1 238 ? 13.641 -36.062 -14.07 1 97.25 238 MET B N 1
ATOM 5166 C CA . MET B 1 238 ? 14.891 -35.312 -13.859 1 97.25 238 MET B CA 1
ATOM 5167 C C . MET B 1 238 ? 15.719 -35.969 -12.766 1 97.25 238 MET B C 1
ATOM 5169 O O . MET B 1 238 ? 16.188 -35.312 -11.844 1 97.25 238 MET B O 1
ATOM 5173 N N . ARG B 1 239 ? 15.93 -37.25 -12.859 1 94.25 239 ARG B N 1
ATOM 5174 C CA . ARG B 1 239 ? 16.656 -38 -11.859 1 94.25 239 ARG B CA 1
ATOM 5175 C C . ARG B 1 239 ? 18.141 -38.125 -12.227 1 94.25 239 ARG B C 1
ATOM 5177 O O . ARG B 1 239 ? 18.969 -38.469 -11.383 1 94.25 239 ARG B O 1
ATOM 5184 N N . GLU B 1 240 ? 18.5 -37.75 -13.414 1 95.25 240 GLU B N 1
ATOM 5185 C CA . GLU B 1 240 ? 19.891 -37.812 -13.875 1 95.25 240 GLU B CA 1
ATOM 5186 C C . GLU B 1 240 ? 20.766 -36.781 -13.164 1 95.25 240 GLU B C 1
ATOM 5188 O O . GLU B 1 240 ? 20.266 -35.75 -12.711 1 95.25 240 GLU B O 1
ATOM 5193 N N . GLU B 1 241 ? 22.031 -36.938 -13.172 1 94.81 241 GLU B N 1
ATOM 5194 C CA . GLU B 1 241 ? 23.016 -36.094 -12.453 1 94.81 241 GLU B CA 1
ATOM 5195 C C . GLU B 1 241 ? 23.078 -34.688 -13.023 1 94.81 241 GLU B C 1
ATOM 5197 O O . GLU B 1 241 ? 23.469 -33.75 -12.336 1 94.81 241 GLU B O 1
ATOM 5202 N N . GLU B 1 242 ? 22.688 -34.562 -14.242 1 95.75 242 GLU B N 1
ATOM 5203 C CA . GLU B 1 242 ? 22.766 -33.25 -14.883 1 95.75 242 GLU B CA 1
ATOM 5204 C C . GLU B 1 242 ? 21.812 -32.25 -14.234 1 95.75 242 GLU B C 1
ATOM 5206 O O . GLU B 1 242 ? 22.062 -31.031 -14.266 1 95.75 242 GLU B O 1
ATOM 5211 N N . PHE B 1 243 ? 20.734 -32.719 -13.742 1 97.75 243 PHE B N 1
ATOM 5212 C CA . PHE B 1 243 ? 19.719 -31.828 -13.172 1 97.75 243 PHE B CA 1
ATOM 5213 C C . PHE B 1 243 ? 20 -31.562 -11.695 1 97.75 243 PHE B C 1
ATOM 5215 O O . PHE B 1 243 ? 19.656 -32.375 -10.836 1 97.75 243 PHE B O 1
ATOM 5222 N N . LYS B 1 244 ? 20.594 -30.438 -11.445 1 96.75 244 LYS B N 1
ATOM 5223 C CA . LYS B 1 244 ? 20.969 -30.047 -10.094 1 96.75 244 LYS B CA 1
ATOM 5224 C C . LYS B 1 244 ? 20.094 -28.891 -9.594 1 96.75 244 LYS B C 1
ATOM 5226 O O . LYS B 1 244 ? 19.75 -27.984 -10.352 1 96.75 244 LYS B O 1
ATOM 5231 N N . ASN B 1 245 ? 19.734 -28.938 -8.336 1 97.81 245 ASN B N 1
ATOM 5232 C CA . ASN B 1 245 ? 19 -27.875 -7.672 1 97.81 245 ASN B CA 1
ATOM 5233 C C . ASN B 1 245 ? 17.688 -27.578 -8.391 1 97.81 245 ASN B C 1
ATOM 5235 O O . ASN B 1 245 ? 17.406 -26.422 -8.727 1 97.81 245 ASN B O 1
ATOM 5239 N N . VAL B 1 246 ? 16.969 -28.641 -8.617 1 98.56 246 VAL B N 1
ATOM 5240 C CA . VAL B 1 246 ? 15.617 -28.578 -9.172 1 98.56 246 VAL B CA 1
ATOM 5241 C C . VAL B 1 246 ? 14.586 -28.703 -8.047 1 98.56 246 VAL B C 1
ATOM 5243 O O . VAL B 1 246 ? 14.703 -29.562 -7.18 1 98.56 246 VAL B O 1
ATOM 5246 N N . VAL B 1 247 ? 13.609 -27.812 -8 1 98.75 247 VAL B N 1
ATOM 5247 C CA . VAL B 1 247 ? 12.586 -27.781 -6.965 1 98.75 247 VAL B CA 1
ATOM 5248 C C . VAL B 1 247 ? 11.211 -27.984 -7.594 1 98.75 247 VAL B C 1
ATOM 5250 O O . VAL B 1 247 ? 10.922 -27.453 -8.664 1 98.75 247 VAL B O 1
ATOM 5253 N N . LEU B 1 248 ? 10.398 -28.828 -6.965 1 98.88 248 LEU B N 1
ATOM 5254 C CA . LEU B 1 248 ? 9.023 -29.078 -7.379 1 98.88 248 LEU B CA 1
ATOM 5255 C C . LEU B 1 248 ? 8.055 -28.156 -6.633 1 98.88 248 LEU B C 1
ATOM 5257 O O . LEU B 1 248 ? 8.094 -28.078 -5.406 1 98.88 248 LEU B O 1
ATOM 5261 N N . ASP B 1 249 ? 7.277 -27.422 -7.414 1 98.88 249 ASP B N 1
ATOM 5262 C CA . ASP B 1 249 ? 6.293 -26.5 -6.867 1 98.88 249 ASP B CA 1
ATOM 5263 C C . ASP B 1 249 ? 4.879 -27.078 -6.973 1 98.88 249 ASP B C 1
ATOM 5265 O O . ASP B 1 249 ? 4.523 -27.672 -7.988 1 98.88 249 ASP B O 1
ATOM 5269 N N . THR B 1 250 ? 4.133 -26.953 -5.914 1 98.69 250 THR B N 1
ATOM 5270 C CA . THR B 1 250 ? 2.715 -27.297 -5.906 1 98.69 250 THR B CA 1
ATOM 5271 C C . THR B 1 250 ? 1.878 -26.156 -5.359 1 98.69 250 THR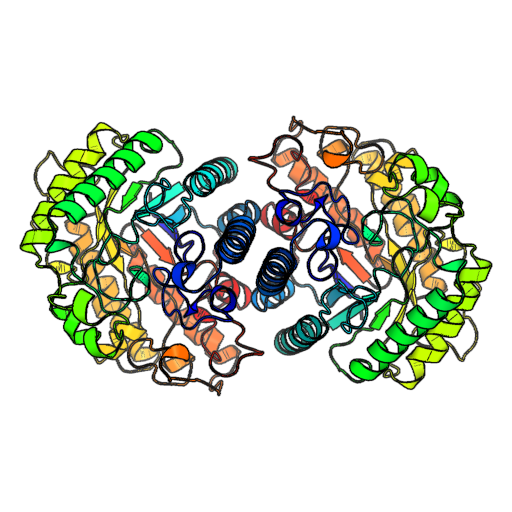 B C 1
ATOM 5273 O O . THR B 1 250 ? 2.365 -25.344 -4.562 1 98.69 250 THR B O 1
ATOM 5276 N N . HIS B 1 251 ? 0.726 -25.969 -5.895 1 98.56 251 HIS B N 1
ATOM 5277 C CA . HIS B 1 251 ? -0.249 -25 -5.406 1 98.56 251 HIS B CA 1
ATOM 5278 C C . HIS B 1 251 ? -1.431 -25.688 -4.742 1 98.56 251 HIS B C 1
ATOM 5280 O O . HIS B 1 251 ? -2.098 -26.531 -5.359 1 98.56 251 HIS B O 1
ATOM 5286 N N . GLN B 1 252 ? -1.635 -25.375 -3.5 1 97.62 252 GLN B N 1
ATOM 5287 C CA . GLN B 1 252 ? -2.674 -26.047 -2.721 1 97.62 252 GLN B CA 1
ATOM 5288 C C . GLN B 1 252 ? -3.627 -25.031 -2.094 1 97.62 252 GLN B C 1
ATOM 5290 O O . GLN B 1 252 ? -3.207 -24.172 -1.317 1 97.62 252 GLN B O 1
ATOM 5295 N N . TYR B 1 253 ? -4.938 -25.188 -2.43 1 97.06 253 TYR B N 1
ATOM 5296 C CA . TYR B 1 253 ? -5.992 -24.328 -1.902 1 97.06 253 TYR B CA 1
ATOM 5297 C C . TYR B 1 253 ? -7.141 -25.156 -1.343 1 97.06 253 TYR B C 1
ATOM 5299 O O . TYR B 1 253 ? -7.586 -26.125 -1.977 1 97.06 253 TYR B O 1
ATOM 5307 N N . LEU B 1 254 ? -7.664 -24.75 -0.232 1 97 254 LEU B N 1
ATOM 5308 C CA . LEU B 1 254 ? -8.781 -25.469 0.366 1 97 254 LEU B CA 1
ATOM 5309 C C . LEU B 1 254 ? -10.023 -25.359 -0.504 1 97 254 LEU B C 1
ATOM 5311 O O . LEU B 1 254 ? -10.836 -26.297 -0.554 1 97 254 LEU B O 1
ATOM 5315 N N . MET B 1 255 ? -10.211 -24.297 -1.204 1 92.25 255 MET B N 1
ATOM 5316 C CA . MET B 1 255 ? -11.375 -24.172 -2.076 1 92.25 255 MET B CA 1
ATOM 5317 C C . MET B 1 255 ? -11.328 -25.219 -3.193 1 92.25 255 MET B C 1
ATOM 5319 O O . MET B 1 255 ? -12.367 -25.672 -3.676 1 92.25 255 MET B O 1
ATOM 5323 N N . LEU B 1 256 ? -10.125 -25.578 -3.604 1 89.06 256 LEU B N 1
ATOM 5324 C CA . LEU B 1 256 ? -9.977 -26.641 -4.582 1 89.06 256 LEU B CA 1
ATOM 5325 C C . LEU B 1 256 ? -10.266 -28 -3.949 1 89.06 256 LEU B C 1
ATOM 5327 O O . LEU B 1 256 ? -10.828 -28.891 -4.598 1 89.06 256 LEU B O 1
ATOM 5331 N N . ALA B 1 257 ? -9.836 -28.109 -2.691 1 90.62 257 ALA B N 1
ATOM 5332 C CA . ALA B 1 257 ? -10.188 -29.328 -1.943 1 90.62 257 ALA B CA 1
ATOM 5333 C C . ALA B 1 257 ? -11.703 -29.5 -1.865 1 90.62 257 ALA B C 1
ATOM 5335 O O . ALA B 1 257 ? -12.211 -30.609 -2.027 1 90.62 257 ALA B O 1
ATOM 5336 N N . GLU B 1 258 ? -12.359 -28.422 -1.664 1 93.62 258 GLU B N 1
ATOM 5337 C CA . GLU B 1 258 ? -13.812 -28.438 -1.637 1 93.62 258 GLU B CA 1
ATOM 5338 C C . GLU B 1 258 ? -14.383 -28.938 -2.959 1 93.62 258 GLU B C 1
ATOM 5340 O O . GLU B 1 258 ? -15.328 -29.734 -2.975 1 93.62 258 GLU B O 1
ATOM 5345 N N . ALA B 1 259 ? -13.812 -28.438 -4.02 1 85.12 259 ALA B N 1
ATOM 5346 C CA . ALA B 1 259 ? -14.266 -28.844 -5.352 1 85.12 259 ALA B CA 1
ATOM 5347 C C . ALA B 1 259 ? -14.031 -30.328 -5.594 1 85.12 259 ALA B C 1
ATOM 5349 O O . ALA B 1 259 ? -14.742 -30.953 -6.387 1 85.12 259 ALA B O 1
ATOM 5350 N N . ASP B 1 260 ? -13.133 -30.875 -4.863 1 82.06 260 ASP B N 1
ATOM 5351 C CA . ASP B 1 260 ? -12.812 -32.281 -4.988 1 82.06 260 ASP B CA 1
ATOM 5352 C C . ASP B 1 260 ? -13.547 -33.125 -3.934 1 82.06 260 ASP B C 1
ATOM 5354 O O . ASP B 1 260 ? -13.188 -34.281 -3.676 1 82.06 260 ASP B O 1
ATOM 5358 N N . GLY B 1 261 ? -14.484 -32.562 -3.189 1 88.06 261 GLY B N 1
ATOM 5359 C CA . GLY B 1 261 ? -15.359 -33.344 -2.34 1 88.06 261 GLY B CA 1
ATOM 5360 C C . GLY B 1 261 ? -15.125 -33.125 -0.859 1 88.06 261 GLY B C 1
ATOM 5361 O O . GLY B 1 261 ? -15.828 -33.688 -0.017 1 88.06 261 GLY B O 1
ATOM 5362 N N . CYS B 1 262 ? -14.133 -32.281 -0.475 1 94 262 CYS B N 1
ATOM 5363 C CA . CYS B 1 262 ? -13.914 -31.969 0.934 1 94 262 CYS B CA 1
ATOM 5364 C C . CYS B 1 262 ? -15.086 -31.188 1.512 1 94 262 CYS B C 1
ATOM 5366 O O . CYS B 1 262 ? -15.484 -30.156 0.966 1 94 262 CYS B O 1
ATOM 5368 N N . GLU B 1 263 ? -15.617 -31.688 2.643 1 96.12 263 GLU B N 1
ATOM 5369 C CA . GLU B 1 263 ? -16.719 -30.984 3.293 1 96.12 263 GLU B CA 1
ATOM 5370 C C . GLU B 1 263 ? -16.266 -29.625 3.832 1 96.12 263 GLU B C 1
ATOM 5372 O O . GLU B 1 263 ? -15.094 -29.469 4.211 1 96.12 263 GLU B O 1
ATOM 5377 N N . GLN B 1 264 ? -17.172 -28.75 3.891 1 95.75 264 GLN B N 1
ATOM 5378 C CA . GLN B 1 264 ? -16.859 -27.391 4.332 1 95.75 264 GLN B CA 1
ATOM 5379 C C . GLN B 1 264 ? -17.016 -27.25 5.844 1 95.75 264 GLN B C 1
ATOM 5381 O O . GLN B 1 264 ? -17.984 -26.656 6.32 1 95.75 264 GLN B O 1
ATOM 5386 N N . SER B 1 265 ? -16.047 -27.703 6.527 1 96 265 SER B N 1
ATOM 5387 C CA . SER B 1 265 ? -15.984 -27.625 7.98 1 96 265 SER B CA 1
ATOM 5388 C C . SER B 1 265 ? -14.539 -27.609 8.469 1 96 265 SER B C 1
ATOM 5390 O O . SER B 1 265 ? -13.633 -28.062 7.758 1 96 265 SER B O 1
ATOM 5392 N N . ILE B 1 266 ? -14.336 -27.172 9.656 1 95.81 266 ILE B N 1
ATOM 5393 C CA . ILE B 1 266 ? -12.992 -27.078 10.219 1 95.81 266 ILE B CA 1
ATOM 5394 C C . ILE B 1 266 ? -12.375 -28.484 10.305 1 95.81 266 ILE B C 1
ATOM 5396 O O . ILE B 1 266 ? -11.242 -28.688 9.883 1 95.81 266 ILE B O 1
ATOM 5400 N N . ASP B 1 267 ? -13.125 -29.422 10.789 1 97.44 267 ASP B N 1
ATOM 5401 C CA . ASP B 1 267 ? -12.617 -30.781 10.977 1 97.44 267 ASP B CA 1
ATOM 5402 C C . ASP B 1 267 ? -12.242 -31.406 9.641 1 97.44 267 ASP B C 1
ATOM 5404 O O . ASP B 1 267 ? -11.203 -32.062 9.539 1 97.44 267 ASP B O 1
ATOM 5408 N N . SER B 1 268 ? -13.016 -31.219 8.695 1 97.81 268 SER B N 1
ATOM 5409 C CA . SER B 1 268 ? -12.75 -31.781 7.375 1 97.81 268 SER B CA 1
ATOM 5410 C C . SER B 1 268 ? -11.523 -31.141 6.734 1 97.81 268 SER B C 1
ATOM 5412 O O . SER B 1 268 ? -10.734 -31.812 6.074 1 97.81 268 SER B O 1
ATOM 5414 N N . TYR B 1 269 ? -11.406 -29.828 6.891 1 98.06 269 TYR B N 1
ATOM 5415 C CA . TYR B 1 269 ? -10.227 -29.141 6.371 1 98.06 269 TYR B CA 1
ATOM 5416 C C . TYR B 1 269 ? -8.953 -29.672 7.023 1 98.06 269 TYR B C 1
ATOM 5418 O O . TYR B 1 269 ? -7.984 -29.984 6.332 1 98.06 269 TYR B O 1
ATOM 5426 N N . LEU B 1 270 ? -9.016 -29.812 8.344 1 98.38 270 LEU B N 1
ATOM 5427 C CA . LEU B 1 270 ? -7.848 -30.297 9.07 1 98.38 270 LEU B CA 1
ATOM 5428 C C . LEU B 1 270 ? -7.492 -31.719 8.656 1 98.38 270 LEU B C 1
ATOM 5430 O O . LEU B 1 270 ? -6.316 -32.031 8.477 1 98.38 270 LEU B O 1
ATOM 5434 N N . LYS B 1 271 ? -8.508 -32.5 8.523 1 98.06 271 LYS B N 1
ATOM 5435 C CA . LYS B 1 271 ? -8.297 -33.875 8.062 1 98.06 271 LYS B CA 1
ATOM 5436 C C . LYS B 1 271 ? -7.695 -33.875 6.66 1 98.06 271 LYS B C 1
ATOM 5438 O O . LYS B 1 271 ? -6.75 -34.625 6.395 1 98.06 271 LYS B O 1
ATOM 5443 N N . TYR B 1 272 ? -8.234 -33.125 5.793 1 98.06 272 TYR B N 1
ATOM 5444 C CA . TYR B 1 272 ? -7.75 -33.062 4.418 1 98.06 272 TYR B CA 1
ATOM 5445 C C . TYR B 1 272 ? -6.289 -32.625 4.375 1 98.06 272 TYR B C 1
ATOM 5447 O O . TYR B 1 272 ? -5.48 -33.219 3.652 1 98.06 272 TYR B O 1
ATOM 5455 N N . ILE B 1 273 ? -5.945 -31.609 5.117 1 98.56 273 ILE B N 1
ATOM 5456 C CA . ILE B 1 273 ? -4.582 -31.078 5.172 1 98.56 273 ILE B CA 1
ATOM 5457 C C . ILE B 1 273 ? -3.625 -32.188 5.629 1 98.56 273 ILE B C 1
ATOM 5459 O O . ILE B 1 273 ? -2.568 -32.375 5.023 1 98.56 273 ILE B O 1
ATOM 5463 N N . ARG B 1 274 ? -4.008 -32.906 6.605 1 98.06 274 ARG B N 1
ATOM 5464 C CA . ARG B 1 274 ? -3.16 -33.938 7.168 1 98.06 274 ARG B CA 1
ATOM 5465 C C . ARG B 1 274 ? -3.006 -35.094 6.191 1 98.06 274 ARG B C 1
ATOM 5467 O O . ARG B 1 274 ? -1.893 -35.594 5.949 1 98.06 274 ARG B O 1
ATOM 5474 N N . GLU B 1 275 ? -4.09 -35.469 5.605 1 97.62 275 GLU B N 1
ATOM 5475 C CA . GLU B 1 275 ? -4.121 -36.75 4.867 1 97.62 275 GLU B CA 1
ATOM 5476 C C . GLU B 1 275 ? -3.732 -36.531 3.406 1 97.62 275 GLU B C 1
ATOM 5478 O O . GLU B 1 275 ? -3.424 -37.5 2.697 1 97.62 275 GLU B O 1
ATOM 5483 N N . ASN B 1 276 ? -3.789 -35.312 2.955 1 97.25 276 ASN B N 1
ATOM 5484 C CA . ASN B 1 276 ? -3.455 -35.031 1.559 1 97.25 276 ASN B CA 1
ATOM 5485 C C . ASN B 1 276 ? -2.262 -34.094 1.436 1 97.25 276 ASN B C 1
ATOM 5487 O O . ASN B 1 276 ? -1.162 -34.531 1.08 1 97.25 276 ASN B O 1
ATOM 5491 N N . TYR B 1 277 ? -2.404 -32.844 1.941 1 98.19 277 TYR B N 1
ATOM 5492 C CA . TYR B 1 277 ? -1.306 -31.891 1.802 1 98.19 277 TYR B CA 1
ATOM 5493 C C . TYR B 1 277 ? -0.036 -32.438 2.453 1 98.19 277 TYR B C 1
ATOM 5495 O O . TYR B 1 277 ? 0.973 -32.625 1.777 1 98.19 277 TYR B O 1
ATOM 5503 N N . ALA B 1 278 ? -0.103 -32.719 3.771 1 98.62 278 ALA B N 1
ATOM 5504 C CA . ALA B 1 278 ? 1.064 -33.094 4.551 1 98.62 278 ALA B CA 1
ATOM 5505 C C . ALA B 1 278 ? 1.651 -34.406 4.023 1 98.62 278 ALA B C 1
ATOM 5507 O O . ALA B 1 278 ? 2.861 -34.531 3.805 1 98.62 278 ALA B O 1
ATOM 5508 N N . LYS B 1 279 ? 0.818 -35.375 3.779 1 98.44 279 LYS B N 1
ATOM 5509 C CA . LYS B 1 279 ? 1.243 -36.688 3.342 1 98.44 279 LYS B CA 1
ATOM 5510 C C . LYS B 1 279 ? 1.899 -36.625 1.966 1 98.44 279 LYS B C 1
ATOM 5512 O O . LYS B 1 279 ? 2.967 -37.219 1.757 1 98.44 279 LYS B O 1
ATOM 5517 N N . ASP B 1 280 ? 1.265 -35.938 1.052 1 98.19 280 ASP B N 1
ATOM 5518 C CA . ASP B 1 280 ? 1.754 -35.906 -0.323 1 98.19 280 ASP B CA 1
ATOM 5519 C C . ASP B 1 280 ? 3.08 -35.156 -0.41 1 98.19 280 ASP B C 1
ATOM 5521 O O . ASP B 1 280 ? 3.98 -35.562 -1.149 1 98.19 280 ASP B O 1
ATOM 5525 N N . ILE B 1 281 ? 3.195 -34.031 0.299 1 98.62 281 ILE B N 1
ATOM 5526 C CA . ILE B 1 281 ? 4.438 -33.281 0.29 1 98.62 281 ILE B CA 1
ATOM 5527 C C . ILE B 1 281 ? 5.566 -34.125 0.889 1 98.62 281 ILE B C 1
ATOM 5529 O O . ILE B 1 281 ? 6.668 -34.156 0.341 1 98.62 281 ILE B O 1
ATOM 5533 N N . LEU B 1 282 ? 5.273 -34.781 2.012 1 98.5 282 LEU B N 1
ATOM 5534 C CA . LEU B 1 282 ? 6.262 -35.656 2.629 1 98.5 282 LEU B CA 1
ATOM 5535 C C . LEU B 1 282 ? 6.73 -36.719 1.647 1 98.5 282 LEU B C 1
ATOM 5537 O O . LEU B 1 282 ? 7.926 -37 1.558 1 98.5 282 LEU B O 1
ATOM 5541 N N . GLN B 1 283 ? 5.836 -37.281 0.903 1 98.44 283 GLN B N 1
ATOM 5542 C CA . GLN B 1 283 ? 6.16 -38.312 -0.069 1 98.44 283 GLN B CA 1
ATOM 5543 C C . GLN B 1 283 ? 7.023 -37.781 -1.198 1 98.44 283 GLN B C 1
ATOM 5545 O O . GLN B 1 283 ? 8.055 -38.344 -1.545 1 98.44 283 GLN B O 1
ATOM 5550 N N . MET B 1 284 ? 6.641 -36.656 -1.728 1 98.56 284 MET B N 1
ATOM 5551 C CA . MET B 1 284 ? 7.305 -36.125 -2.916 1 98.56 284 MET B CA 1
ATOM 5552 C C . MET B 1 284 ? 8.633 -35.5 -2.555 1 98.56 284 MET B C 1
ATOM 5554 O O . MET B 1 284 ? 9.531 -35.375 -3.396 1 98.56 284 MET B O 1
ATOM 5558 N N . GLN B 1 285 ? 8.758 -35.094 -1.272 1 98.25 285 GLN B N 1
ATOM 5559 C CA . GLN B 1 285 ? 10.008 -34.5 -0.786 1 98.25 285 GLN B CA 1
ATOM 5560 C C . GLN B 1 285 ? 11.164 -35.5 -0.94 1 98.25 285 GLN B C 1
ATOM 5562 O O . GLN B 1 285 ? 12.328 -35.094 -0.981 1 98.25 285 GLN B O 1
ATOM 5567 N N . LYS B 1 286 ? 10.883 -36.781 -1.074 1 97.56 286 LYS B N 1
ATOM 5568 C CA . LYS B 1 286 ? 11.898 -37.812 -1.254 1 97.56 286 LYS B CA 1
ATOM 5569 C C . LYS B 1 286 ? 12.5 -37.75 -2.652 1 97.56 286 LYS B C 1
ATOM 5571 O O . LYS B 1 286 ? 13.609 -38.25 -2.879 1 97.56 286 LYS B O 1
ATOM 5576 N N . TYR B 1 287 ? 11.789 -37.094 -3.527 1 96.94 287 TYR B N 1
ATOM 5577 C CA . TYR B 1 287 ? 12.211 -37.094 -4.922 1 96.94 287 TYR B CA 1
ATOM 5578 C C . TYR B 1 287 ? 12.719 -35.719 -5.328 1 96.94 287 TYR B C 1
ATOM 5580 O O . TYR B 1 287 ? 13.672 -35.594 -6.098 1 96.94 287 TYR B O 1
ATOM 5588 N N . PHE B 1 288 ? 12.117 -34.656 -4.863 1 97.06 288 PHE B N 1
ATOM 5589 C CA . PHE B 1 288 ? 12.484 -33.281 -5.066 1 97.06 288 PHE B CA 1
ATOM 5590 C C . PHE B 1 288 ? 12.312 -32.469 -3.779 1 97.06 288 PHE B C 1
ATOM 5592 O O . PHE B 1 288 ? 11.391 -32.75 -3 1 97.06 288 PHE B O 1
ATOM 5599 N N . PRO B 1 289 ? 13.234 -31.5 -3.496 1 98.25 289 PRO B N 1
ATOM 5600 C CA . PRO B 1 289 ? 12.703 -30.453 -2.607 1 98.25 289 PRO B CA 1
ATOM 5601 C C . PRO B 1 289 ? 11.375 -29.891 -3.086 1 98.25 289 PRO B C 1
ATOM 5603 O O . PRO B 1 289 ? 11.227 -29.562 -4.266 1 98.25 289 PRO B O 1
ATOM 5606 N N . VAL B 1 290 ? 10.352 -29.859 -2.232 1 98.81 290 VAL B N 1
ATOM 5607 C CA . VAL B 1 290 ? 9.008 -29.422 -2.607 1 98.81 290 VAL B CA 1
ATOM 5608 C C . VAL B 1 290 ? 8.672 -28.109 -1.896 1 98.81 290 VAL B C 1
ATOM 5610 O O . VAL B 1 290 ? 8.883 -27.984 -0.689 1 98.81 290 VAL B O 1
ATOM 5613 N N . ILE B 1 291 ? 8.203 -27.156 -2.646 1 98.88 291 ILE B N 1
ATOM 5614 C CA . ILE B 1 291 ? 7.633 -25.969 -2.037 1 98.88 291 ILE B CA 1
ATOM 5615 C C . ILE B 1 291 ? 6.152 -25.859 -2.396 1 98.88 291 ILE B C 1
ATOM 5617 O O . ILE B 1 291 ? 5.734 -26.312 -3.463 1 98.88 291 ILE B O 1
ATOM 5621 N N . CYS B 1 292 ? 5.387 -25.359 -1.479 1 98.88 292 CYS B N 1
ATOM 5622 C CA . CYS B 1 292 ? 4.047 -24.906 -1.822 1 98.88 292 CYS B CA 1
ATOM 5623 C C . CYS B 1 292 ? 4.066 -23.438 -2.262 1 98.88 292 CYS B C 1
ATOM 5625 O O . CYS B 1 292 ? 3.992 -22.531 -1.429 1 98.88 292 CYS B O 1
ATOM 5627 N N . GLY B 1 293 ? 4.102 -23.281 -3.531 1 98.88 293 GLY B N 1
ATOM 5628 C CA . GLY B 1 293 ? 4.371 -21.953 -4.082 1 98.88 293 GLY B CA 1
ATOM 5629 C C . GLY B 1 293 ? 3.17 -21.031 -4.023 1 98.88 293 GLY B C 1
ATOM 5630 O O . GLY B 1 293 ? 3.311 -19.812 -4.172 1 98.88 293 GLY B O 1
ATOM 5631 N N . GLU B 1 294 ? 1.983 -21.609 -3.844 1 98.81 294 GLU B N 1
ATOM 5632 C CA . GLU B 1 294 ? 0.768 -20.828 -3.631 1 98.81 294 GLU B CA 1
ATOM 5633 C C . GLU B 1 294 ? -0.179 -21.531 -2.664 1 98.81 294 GLU B C 1
ATOM 5635 O O . GLU B 1 294 ? -0.487 -22.719 -2.842 1 98.81 294 GLU B O 1
ATOM 5640 N N . TRP B 1 295 ? -0.568 -20.859 -1.688 1 98.69 295 TRP B N 1
ATOM 5641 C CA . TRP B 1 295 ? -1.577 -21.297 -0.729 1 98.69 295 TRP B CA 1
ATOM 5642 C C . TRP B 1 295 ? -2.197 -20.109 -0.007 1 98.69 295 TRP B C 1
ATOM 5644 O O . TRP B 1 295 ? -1.69 -18.984 -0.099 1 98.69 295 TRP B O 1
ATOM 5654 N N . SER B 1 296 ? -3.365 -20.25 0.605 1 98.44 296 SER B N 1
ATOM 5655 C CA . SER B 1 296 ? -4.012 -19.219 1.409 1 98.44 296 SER B CA 1
ATOM 5656 C C . SER B 1 296 ? -4.875 -19.828 2.508 1 98.44 296 SER B C 1
ATOM 5658 O O . SER B 1 296 ? -4.957 -21.062 2.629 1 98.44 296 SER B O 1
ATOM 5660 N N . LEU B 1 297 ? -5.453 -19.031 3.271 1 98.25 297 LEU B N 1
ATOM 5661 C CA . LEU B 1 297 ? -6.348 -19.484 4.332 1 98.25 297 LEU B CA 1
ATOM 5662 C C . LEU B 1 297 ? -7.789 -19.547 3.834 1 98.25 297 LEU B C 1
ATOM 5664 O O . LEU B 1 297 ? -8.672 -20.031 4.547 1 98.25 297 LEU B O 1
ATOM 5668 N N . PHE B 1 298 ? -8.031 -19.094 2.652 1 97.69 298 PHE B N 1
ATOM 5669 C CA . PHE B 1 298 ? -9.391 -18.938 2.15 1 97.69 298 PHE B CA 1
ATOM 5670 C C . PHE B 1 298 ? -10.11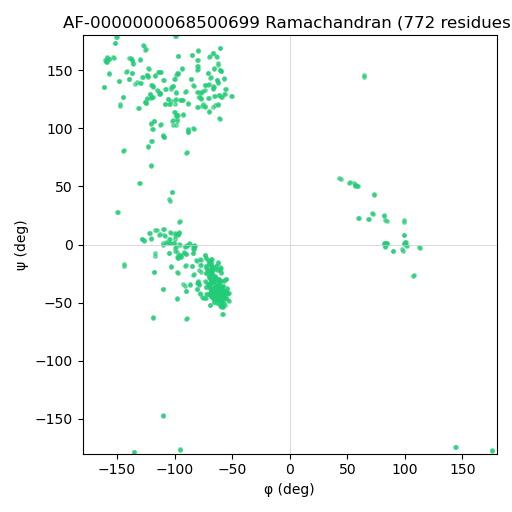7 -20.281 2.082 1 97.69 298 PHE B C 1
ATOM 5672 O O . PHE B 1 298 ? -9.531 -21.281 1.675 1 97.69 298 PHE B O 1
ATOM 5679 N N . ASN B 1 299 ? -11.352 -20.281 2.451 1 96.88 299 ASN B N 1
ATOM 5680 C CA . ASN B 1 299 ? -12.266 -21.406 2.324 1 96.88 299 ASN B CA 1
ATOM 5681 C C . ASN B 1 299 ? -13.719 -20.953 2.365 1 96.88 299 ASN B C 1
ATOM 5683 O O . ASN B 1 299 ? -14.031 -19.891 2.896 1 96.88 299 ASN B O 1
ATOM 5687 N N . SER B 1 300 ? -14.539 -21.766 1.834 1 95.69 300 SER B N 1
ATOM 5688 C CA . SER B 1 300 ? -15.945 -21.422 1.693 1 95.69 300 SER B CA 1
ATOM 5689 C C . SER B 1 300 ? -16.641 -21.344 3.051 1 95.69 300 SER B C 1
ATOM 5691 O O . SER B 1 300 ? -17.562 -20.547 3.244 1 95.69 300 SER B O 1
ATOM 5693 N N . TYR B 1 301 ? -16.234 -22.125 3.994 1 95.62 301 TYR B N 1
ATOM 5694 C CA . TYR B 1 301 ? -16.859 -22.156 5.309 1 95.62 301 TYR B CA 1
ATOM 5695 C C . TYR B 1 301 ? -16.719 -20.797 6.008 1 95.62 301 TYR B C 1
ATOM 5697 O O . TYR B 1 301 ? -17.719 -20.234 6.477 1 95.62 301 TYR B O 1
ATOM 5705 N N . ALA B 1 302 ? -15.531 -20.281 6.039 1 95.19 302 ALA B N 1
ATOM 5706 C CA . ALA B 1 302 ? -15.273 -19 6.688 1 95.19 302 ALA B CA 1
ATOM 5707 C C . ALA B 1 302 ? -15.883 -17.859 5.891 1 95.19 302 ALA B C 1
ATOM 5709 O O . ALA B 1 302 ? -16.328 -16.859 6.469 1 95.19 302 ALA B O 1
ATOM 5710 N N . CYS B 1 303 ? -15.875 -17.984 4.566 1 93.75 303 CYS B N 1
ATOM 5711 C CA . CYS B 1 303 ? -16.469 -16.984 3.691 1 93.75 303 CYS B CA 1
ATOM 5712 C C . CYS B 1 303 ? -17.969 -16.891 3.906 1 93.75 303 CYS B C 1
ATOM 5714 O O . CYS B 1 303 ? -18.562 -15.812 3.781 1 93.75 303 CYS B O 1
ATOM 5716 N N . GLY B 1 304 ? -18.641 -18 4.152 1 91.94 304 GLY B N 1
ATOM 5717 C CA . GLY B 1 304 ? -20.062 -18.031 4.445 1 91.94 304 GLY B CA 1
ATOM 5718 C C . GLY B 1 304 ? -20.906 -18.469 3.258 1 91.94 304 GLY B C 1
ATOM 5719 O O . GLY B 1 304 ? -22.125 -18.5 3.346 1 91.94 304 GLY B O 1
ATOM 5720 N N . ILE B 1 305 ? -20.234 -18.719 2.146 1 92.81 305 ILE B N 1
ATOM 5721 C CA . ILE B 1 305 ? -20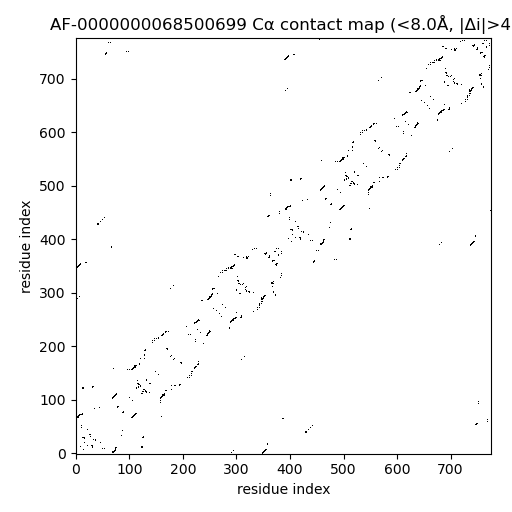.922 -19.188 0.948 1 92.81 305 ILE B CA 1
ATOM 5722 C C . ILE B 1 305 ? -20.062 -20.234 0.23 1 92.81 305 ILE B C 1
ATOM 5724 O O . ILE B 1 305 ? -18.844 -20.219 0.357 1 92.81 305 ILE B O 1
ATOM 5728 N N . ASP B 1 306 ? -20.766 -21.156 -0.44 1 93.25 306 ASP B N 1
ATOM 5729 C CA . ASP B 1 306 ? -20.031 -22.062 -1.321 1 93.25 306 ASP B CA 1
ATOM 5730 C C . ASP B 1 306 ? -19.5 -21.312 -2.547 1 93.25 306 ASP B C 1
ATOM 5732 O O . ASP B 1 306 ? -20.281 -20.875 -3.398 1 93.25 306 ASP B O 1
ATOM 5736 N N . THR B 1 307 ? -18.25 -21.219 -2.656 1 92.5 307 THR B N 1
ATOM 5737 C CA . THR B 1 307 ? -17.656 -20.469 -3.76 1 92.5 307 THR B CA 1
ATOM 5738 C C . THR B 1 307 ? -17.438 -21.375 -4.969 1 92.5 307 THR B C 1
ATOM 5740 O O . THR B 1 307 ? -16.953 -20.922 -6.008 1 92.5 307 THR B O 1
ATOM 5743 N N . ASN B 1 308 ? -17.766 -22.641 -4.852 1 89.44 308 ASN B N 1
ATOM 5744 C CA . ASN B 1 308 ? -17.641 -23.594 -5.949 1 89.44 308 ASN B CA 1
ATOM 5745 C C . ASN B 1 308 ? -16.25 -23.578 -6.559 1 89.44 308 ASN B C 1
ATOM 5747 O O . ASN B 1 308 ? -16.094 -23.359 -7.766 1 89.44 308 ASN B O 1
ATOM 5751 N N . GLY B 1 309 ? -15.266 -23.766 -5.668 1 87.69 309 GLY B N 1
ATOM 5752 C CA . GLY B 1 309 ? -13.883 -23.812 -6.133 1 87.69 309 GLY B CA 1
ATOM 5753 C C . GLY B 1 309 ? -13.273 -22.438 -6.309 1 87.69 309 GLY B C 1
ATOM 5754 O O . GLY B 1 309 ? -12.406 -22.234 -7.164 1 87.69 309 GLY B O 1
ATOM 5755 N N . GLY B 1 310 ? -13.805 -21.406 -5.68 1 88.31 310 GLY B N 1
ATOM 5756 C CA . GLY B 1 310 ? -13.164 -20.109 -5.652 1 88.31 310 GLY B CA 1
ATOM 5757 C C . GLY B 1 310 ? -13.742 -19.141 -6.664 1 88.31 310 GLY B C 1
ATOM 5758 O O . GLY B 1 310 ? -13.07 -18.188 -7.082 1 88.31 310 GLY B O 1
ATOM 5759 N N . GLN B 1 311 ? -14.938 -19.391 -7.113 1 90.12 311 GLN B N 1
ATOM 5760 C CA . GLN B 1 311 ? -15.602 -18.422 -7.965 1 90.12 311 GLN B CA 1
ATOM 5761 C C . GLN B 1 311 ? -15.93 -17.141 -7.188 1 90.12 311 GLN B C 1
ATOM 5763 O O . GLN B 1 311 ? -16.438 -17.203 -6.066 1 90.12 311 GLN B O 1
ATOM 5768 N N . SER B 1 312 ? -15.633 -16.031 -7.832 1 89.31 312 SER B N 1
ATOM 5769 C CA . SER B 1 312 ? -15.742 -14.734 -7.168 1 89.31 312 SER B CA 1
ATOM 5770 C C . SER B 1 312 ? -17.031 -14.031 -7.547 1 89.31 312 SER B C 1
ATOM 5772 O O . SER B 1 312 ? -17.828 -14.547 -8.344 1 89.31 312 SER B O 1
ATOM 5774 N N . PRO B 1 313 ? -17.203 -12.844 -6.969 1 88.69 313 PRO B N 1
ATOM 5775 C CA . PRO B 1 313 ? -18.344 -12.031 -7.379 1 88.69 313 PRO B CA 1
ATOM 5776 C C . PRO B 1 313 ? -18.328 -11.688 -8.867 1 88.69 313 PRO B C 1
ATOM 5778 O O . PRO B 1 313 ? -19.391 -11.477 -9.469 1 88.69 313 PRO B O 1
ATOM 5781 N N . LEU B 1 314 ? -17.188 -11.711 -9.445 1 86.5 314 LEU B N 1
ATOM 5782 C CA . LEU B 1 314 ? -17.078 -11.43 -10.875 1 86.5 314 LEU B CA 1
ATOM 5783 C C . LEU B 1 314 ? -17.672 -12.57 -11.695 1 86.5 314 LEU B C 1
ATOM 5785 O O . LEU B 1 314 ? -17.953 -12.406 -12.883 1 86.5 314 LEU B O 1
ATOM 5789 N N . ASN B 1 315 ? -17.844 -13.703 -11.031 1 85.19 315 ASN B N 1
ATOM 5790 C CA . ASN B 1 315 ? -18.469 -14.859 -11.672 1 85.19 315 ASN B CA 1
ATOM 5791 C C . ASN B 1 315 ? -19.906 -15.055 -11.211 1 85.19 315 ASN B C 1
ATOM 5793 O O . ASN B 1 315 ? -20.516 -16.078 -11.484 1 85.19 315 ASN B O 1
ATOM 5797 N N . GLY B 1 316 ? -20.344 -14.125 -10.422 1 85.25 316 GLY B N 1
ATOM 5798 C CA . GLY B 1 316 ? -21.734 -14.164 -10.031 1 85.25 316 GLY B CA 1
ATOM 5799 C C . GLY B 1 316 ? -21.969 -14.75 -8.656 1 85.25 316 GLY B C 1
ATOM 5800 O O . GLY B 1 316 ? -23.109 -14.922 -8.219 1 85.25 316 GLY B O 1
ATOM 5801 N N . ILE B 1 317 ? -20.906 -15.109 -7.945 1 88 317 ILE B N 1
ATOM 5802 C CA . ILE B 1 317 ? -21.016 -15.648 -6.59 1 88 317 ILE B CA 1
ATOM 5803 C C . ILE B 1 317 ? -20.672 -14.562 -5.578 1 88 317 ILE B C 1
ATOM 5805 O O . ILE B 1 317 ? -19.5 -14.211 -5.398 1 88 317 ILE B O 1
ATOM 5809 N N . GLU B 1 318 ? -21.672 -14.062 -4.922 1 88.31 318 GLU B N 1
ATOM 5810 C CA . GLU B 1 318 ? -21.484 -12.953 -3.99 1 88.31 318 GLU B CA 1
ATOM 5811 C C . GLU B 1 318 ? -21.797 -13.375 -2.557 1 88.31 318 GLU B C 1
ATOM 5813 O O . GLU B 1 318 ? -22.734 -14.141 -2.316 1 88.31 318 GLU B O 1
ATOM 5818 N N . SER B 1 319 ? -20.938 -13.016 -1.75 1 84.56 319 SER B N 1
ATOM 5819 C CA . SER B 1 319 ? -21.188 -13.164 -0.32 1 84.56 319 SER B CA 1
ATOM 5820 C C . SER B 1 319 ? -21.562 -11.828 0.316 1 84.56 319 SER B C 1
ATOM 5822 O O . SER B 1 319 ? -20.781 -10.875 0.272 1 84.56 319 SER B O 1
ATOM 5824 N N . ASN B 1 320 ? -22.734 -11.836 0.941 1 82.56 320 ASN B N 1
ATOM 5825 C CA . ASN B 1 320 ? -23.219 -10.578 1.503 1 82.56 320 ASN B CA 1
ATOM 5826 C C . ASN B 1 320 ? -23.438 -10.688 3.008 1 82.56 320 ASN B C 1
ATOM 5828 O O . ASN B 1 320 ? -23.984 -9.766 3.627 1 82.56 320 ASN B O 1
ATOM 5832 N N . ILE B 1 321 ? -23 -11.945 3.445 1 81.31 321 ILE B N 1
ATOM 5833 C CA . ILE B 1 321 ? -23.219 -12.125 4.875 1 81.31 321 ILE B CA 1
ATOM 5834 C C . ILE B 1 321 ? -21.953 -12.672 5.527 1 81.31 321 ILE B C 1
ATOM 5836 O O . ILE B 1 321 ? -21.25 -13.484 4.938 1 81.31 321 ILE B O 1
ATOM 5840 N N . ASP B 1 322 ? -21.719 -12.164 6.641 1 81.62 322 ASP B N 1
ATOM 5841 C CA . ASP B 1 322 ? -20.656 -12.695 7.492 1 81.62 322 ASP B CA 1
ATOM 5842 C C . ASP B 1 322 ? -21.234 -13.578 8.594 1 81.62 322 ASP B C 1
ATOM 5844 O O . ASP B 1 322 ? -21.703 -13.078 9.617 1 81.62 322 ASP B O 1
ATOM 5848 N N . LYS B 1 323 ? -21.109 -14.836 8.398 1 85.62 323 LYS B N 1
ATOM 5849 C CA . LYS B 1 323 ? -21.828 -15.789 9.25 1 85.62 323 LYS B CA 1
ATOM 5850 C C . LYS B 1 323 ? -21.062 -16.062 10.539 1 85.62 323 LYS B C 1
ATOM 5852 O O . LYS B 1 323 ? -21.656 -16.453 11.547 1 85.62 323 LYS B O 1
ATOM 5857 N N . LEU B 1 324 ? -19.766 -15.891 10.477 1 92.19 324 LEU B N 1
ATOM 5858 C CA . LEU B 1 324 ? -18.953 -16.203 11.648 1 92.19 324 LEU B CA 1
ATOM 5859 C C . LEU B 1 324 ? -18.609 -14.938 12.422 1 92.19 324 LEU B C 1
ATOM 5861 O O . LEU B 1 324 ? -18.344 -13.891 11.828 1 92.19 324 LEU B O 1
ATOM 5865 N N . SER B 1 325 ? -18.609 -15.102 13.703 1 93.06 325 SER B N 1
ATOM 5866 C CA . SER B 1 325 ? -18.125 -14 14.547 1 93.06 325 SER B CA 1
ATOM 5867 C C . SER B 1 325 ? -16.641 -13.758 14.344 1 93.06 325 SER B C 1
ATOM 5869 O O . SER B 1 325 ? -15.93 -14.609 13.797 1 93.06 325 SER B O 1
ATOM 5871 N N . LYS B 1 326 ? -16.203 -12.664 14.781 1 92.62 326 LYS B N 1
ATOM 5872 C CA . LYS B 1 326 ? -14.781 -12.328 14.688 1 92.62 326 LYS B CA 1
ATOM 5873 C C . LYS B 1 326 ? -13.922 -13.359 15.414 1 92.62 326 LYS B C 1
ATOM 5875 O O . LYS B 1 326 ? -12.891 -13.789 14.898 1 92.62 326 LYS B O 1
ATOM 5880 N N . ASP B 1 327 ? -14.344 -13.758 16.578 1 94.94 327 ASP B N 1
ATOM 5881 C CA . ASP B 1 327 ? -13.594 -14.711 17.391 1 94.94 327 ASP B CA 1
ATOM 5882 C C . ASP B 1 327 ? -13.578 -16.094 16.734 1 94.94 327 ASP B C 1
ATOM 5884 O O . ASP B 1 327 ? -12.555 -16.781 16.75 1 94.94 327 ASP B O 1
ATOM 5888 N N . ASP B 1 328 ? -14.75 -16.484 16.234 1 94.94 328 ASP B N 1
ATOM 5889 C CA . ASP B 1 328 ? -14.828 -17.781 15.57 1 94.94 328 ASP B CA 1
ATOM 5890 C C . ASP B 1 328 ? -1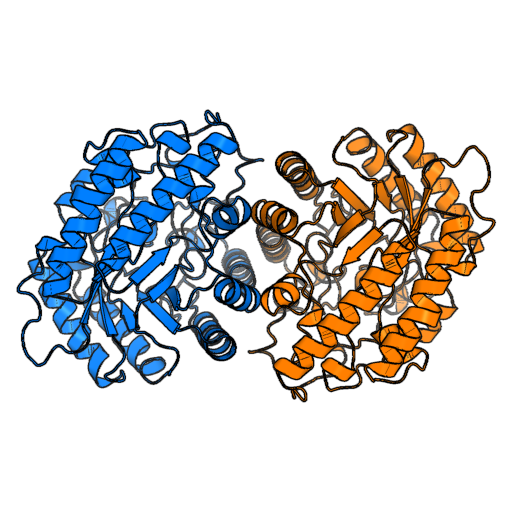3.938 -17.812 14.328 1 94.94 328 ASP B C 1
ATOM 5892 O O . ASP B 1 328 ? -13.289 -18.828 14.047 1 94.94 328 ASP B O 1
ATOM 5896 N N . LYS B 1 329 ? -13.914 -16.781 13.625 1 95.31 329 LYS B N 1
ATOM 5897 C CA . LYS B 1 329 ? -13.07 -16.672 12.43 1 95.31 329 LYS B CA 1
ATOM 5898 C C . LYS B 1 329 ? -11.594 -16.75 12.797 1 95.31 329 LYS B C 1
ATOM 5900 O O . LYS B 1 329 ? -10.812 -17.438 12.125 1 95.31 329 LYS B O 1
ATOM 5905 N N . ARG B 1 330 ? -11.258 -15.992 13.82 1 96.12 330 ARG B N 1
ATOM 5906 C CA . ARG B 1 330 ? -9.875 -16 14.289 1 96.12 330 ARG B CA 1
ATOM 5907 C C . ARG B 1 330 ? -9.438 -17.406 14.672 1 96.12 330 ARG B C 1
ATOM 5909 O O . ARG B 1 330 ? -8.359 -17.859 14.281 1 96.12 330 ARG B O 1
ATOM 5916 N N . GLU B 1 331 ? -10.289 -18.094 15.398 1 96.38 331 GLU B N 1
ATOM 5917 C CA . GLU B 1 331 ? -9.969 -19.453 15.805 1 96.38 331 GLU B CA 1
ATOM 5918 C C . GLU B 1 331 ? -9.844 -20.375 14.602 1 96.38 331 GLU B C 1
ATOM 5920 O O . GLU B 1 331 ? -8.891 -21.156 14.5 1 96.38 331 GLU B O 1
ATOM 5925 N N . LEU B 1 332 ? -10.758 -20.25 13.727 1 96.94 332 LEU B N 1
ATOM 5926 C CA . LEU B 1 332 ? -10.766 -21.078 12.523 1 96.94 332 LEU B CA 1
ATOM 5927 C C . LEU B 1 332 ? -9.5 -20.875 11.711 1 96.94 332 LEU B C 1
ATOM 5929 O O . LEU B 1 332 ? -8.797 -21.828 11.375 1 96.94 332 LEU B O 1
ATOM 5933 N N . TYR B 1 333 ? -9.203 -19.641 11.422 1 98.06 333 TYR B N 1
ATOM 5934 C CA . TYR B 1 333 ? -8.078 -19.328 10.539 1 98.06 333 TYR B CA 1
ATOM 5935 C C . TYR B 1 333 ? -6.754 -19.672 11.219 1 98.06 333 TYR B C 1
ATOM 5937 O O . TYR B 1 333 ? -5.805 -20.109 10.555 1 98.06 333 TYR B O 1
ATOM 5945 N N . ARG B 1 334 ? -6.688 -19.516 12.516 1 97.75 334 ARG B N 1
ATOM 5946 C CA . ARG B 1 334 ? -5.465 -19.891 13.227 1 97.75 334 ARG B CA 1
ATOM 5947 C C . ARG B 1 334 ? -5.219 -21.391 13.156 1 97.75 334 ARG B C 1
ATOM 5949 O O . ARG B 1 334 ? -4.09 -21.828 12.945 1 97.75 334 ARG B O 1
ATOM 5956 N N . LYS B 1 335 ? -6.285 -22.141 13.344 1 97.88 335 LYS B N 1
ATOM 5957 C CA . LYS B 1 335 ? -6.168 -23.594 13.266 1 97.88 335 LYS B CA 1
ATOM 5958 C C . LYS B 1 335 ? -5.758 -24.047 11.859 1 97.88 335 LYS B C 1
ATOM 5960 O O . LYS B 1 335 ? -4.879 -24.891 11.711 1 97.88 335 LYS B O 1
ATOM 5965 N N . ILE B 1 336 ? -6.348 -23.422 10.922 1 98.31 336 ILE B N 1
ATOM 5966 C CA . ILE B 1 336 ? -6.078 -23.766 9.531 1 98.31 336 ILE B CA 1
ATOM 5967 C C . ILE B 1 336 ? -4.66 -23.344 9.156 1 98.31 336 ILE B C 1
ATOM 5969 O O . ILE B 1 336 ? -3.941 -24.094 8.484 1 98.31 336 ILE B O 1
ATOM 5973 N N . ALA B 1 337 ? -4.293 -22.172 9.594 1 98.56 337 ALA B N 1
ATOM 5974 C CA . ALA B 1 337 ? -2.945 -21.688 9.328 1 98.56 337 ALA B CA 1
ATOM 5975 C C . ALA B 1 337 ? -1.89 -22.609 9.906 1 98.56 337 ALA B C 1
ATOM 5977 O O . ALA B 1 337 ? -0.943 -23 9.219 1 98.56 337 ALA B O 1
ATOM 5978 N N . LYS B 1 338 ? -2.041 -22.984 11.141 1 98 338 LYS B N 1
ATOM 5979 C CA . LYS B 1 338 ? -1.086 -23.859 11.805 1 98 338 LYS B CA 1
ATOM 5980 C C . LYS B 1 338 ? -0.988 -25.203 11.086 1 98 338 LYS B C 1
ATOM 5982 O O . LYS B 1 338 ? 0.112 -25.703 10.844 1 98 338 LYS B O 1
ATOM 5987 N N . ALA B 1 339 ? -2.141 -25.75 10.75 1 98.5 339 ALA B N 1
ATOM 5988 C CA . ALA B 1 339 ? -2.166 -27.047 10.094 1 98.5 339 ALA B CA 1
ATOM 5989 C C . ALA B 1 339 ? -1.461 -27 8.742 1 98.5 339 ALA B C 1
ATOM 5991 O O . ALA B 1 339 ? -0.676 -27.891 8.406 1 98.5 339 ALA B O 1
ATOM 5992 N N . GLN B 1 340 ? -1.715 -26 7.969 1 98.75 340 GLN B N 1
ATOM 5993 C CA . GLN B 1 340 ? -1.102 -25.891 6.648 1 98.75 340 GLN B CA 1
ATOM 5994 C C . GLN B 1 340 ? 0.4 -25.625 6.762 1 98.75 340 GLN B C 1
ATOM 5996 O O . GLN B 1 340 ? 1.193 -26.25 6.047 1 98.75 340 GLN B O 1
ATOM 6001 N N . LEU B 1 341 ? 0.756 -24.734 7.652 1 98.44 341 LEU B N 1
ATOM 6002 C CA . LEU B 1 341 ? 2.174 -24.453 7.844 1 98.44 341 LEU B CA 1
ATOM 6003 C C . LEU B 1 341 ? 2.926 -25.703 8.281 1 98.44 341 LEU B C 1
ATOM 6005 O O . LEU B 1 341 ? 4.055 -25.938 7.852 1 98.44 341 LEU B O 1
ATOM 6009 N N . ASP B 1 342 ? 2.293 -26.484 9.156 1 98.25 342 ASP B N 1
ATOM 6010 C CA . ASP B 1 342 ? 2.887 -27.75 9.555 1 98.25 342 ASP B CA 1
ATOM 6011 C C . ASP B 1 342 ? 3.043 -28.688 8.359 1 98.25 342 ASP B C 1
ATOM 6013 O O . ASP B 1 342 ? 4.047 -29.391 8.234 1 98.25 342 ASP B O 1
ATOM 6017 N N . ALA B 1 343 ? 2.053 -28.672 7.488 1 98.69 343 ALA B N 1
ATOM 6018 C CA . ALA B 1 343 ? 2.121 -29.5 6.289 1 98.69 343 ALA B CA 1
ATOM 6019 C C . ALA B 1 343 ? 3.277 -29.078 5.391 1 98.69 343 ALA B C 1
ATOM 6021 O O . ALA B 1 343 ? 4.012 -29.922 4.867 1 98.69 343 ALA B O 1
ATOM 6022 N N . TRP B 1 344 ? 3.471 -27.766 5.234 1 98.56 344 TRP B N 1
ATOM 6023 C CA . TRP B 1 344 ? 4.52 -27.266 4.359 1 98.56 344 TRP B CA 1
ATOM 6024 C C . TRP B 1 344 ? 5.902 -27.578 4.922 1 98.56 344 TRP B C 1
ATOM 6026 O O . TRP B 1 344 ? 6.863 -27.734 4.168 1 98.56 344 TRP B O 1
ATOM 6036 N N . ARG B 1 345 ? 6.012 -27.75 6.219 1 98.06 345 ARG B N 1
ATOM 6037 C CA . ARG B 1 345 ? 7.285 -28.062 6.863 1 98.06 345 ARG B CA 1
ATOM 6038 C C . ARG B 1 345 ? 7.781 -29.453 6.469 1 98.06 345 ARG B C 1
ATOM 6040 O O . ARG B 1 345 ? 8.953 -29.781 6.668 1 98.06 345 ARG B O 1
ATOM 6047 N N . ASN B 1 346 ? 6.855 -30.234 5.984 1 98.5 346 ASN B N 1
ATOM 6048 C CA . ASN B 1 346 ? 7.27 -31.531 5.43 1 98.5 346 ASN B CA 1
ATOM 6049 C C . ASN B 1 346 ? 8.078 -31.344 4.148 1 98.5 346 ASN B C 1
ATOM 6051 O O . ASN B 1 346 ? 8.734 -32.281 3.691 1 98.5 346 ASN B O 1
ATOM 6055 N N . GLY B 1 347 ? 7.988 -30.141 3.568 1 98.69 347 GLY B N 1
ATOM 6056 C CA . GLY B 1 347 ? 8.727 -29.812 2.355 1 98.69 347 GLY B CA 1
ATOM 6057 C C . GLY B 1 347 ? 9.836 -28.812 2.58 1 98.69 347 GLY B C 1
ATOM 6058 O O . GLY B 1 347 ? 10.508 -28.844 3.613 1 98.69 347 GLY B O 1
ATOM 6059 N N . SER B 1 348 ? 10.062 -28.016 1.576 1 98.81 348 SER B N 1
ATOM 6060 C CA . SER B 1 348 ? 11.211 -27.109 1.616 1 98.81 348 SER B CA 1
ATOM 6061 C C . SER B 1 348 ? 10.766 -25.656 1.688 1 98.81 348 SER B C 1
ATOM 6063 O O . SER B 1 348 ? 11.578 -24.75 1.53 1 98.81 348 SER B O 1
ATOM 6065 N N . GLY B 1 349 ? 9.438 -25.422 1.888 1 98.56 349 GLY B N 1
ATOM 6066 C CA . GLY B 1 349 ? 9.008 -24.047 2.086 1 98.56 349 GLY B CA 1
ATOM 6067 C C . GLY B 1 349 ? 7.656 -23.75 1.461 1 98.56 349 GLY B C 1
ATOM 6068 O O . GLY B 1 349 ? 6.969 -24.656 0.991 1 98.56 349 GLY B O 1
ATOM 6069 N N . HIS B 1 350 ? 7.301 -22.484 1.523 1 98.81 350 HIS B N 1
ATOM 6070 C CA . HIS B 1 350 ? 5.988 -22.062 1.029 1 98.81 350 HIS B CA 1
ATOM 6071 C C . HIS B 1 350 ? 5.977 -20.594 0.665 1 98.81 350 HIS B C 1
ATOM 6073 O O . HIS B 1 350 ? 6.848 -19.828 1.101 1 98.81 350 HIS B O 1
ATOM 6079 N N . TYR B 1 351 ? 5.023 -20.188 -0.157 1 98.88 351 TYR B N 1
ATOM 6080 C CA . TYR B 1 351 ? 4.699 -18.797 -0.477 1 98.88 351 TYR B CA 1
ATOM 6081 C C . TYR B 1 351 ? 3.203 -18.547 -0.356 1 98.88 351 TYR B C 1
ATOM 6083 O O . TYR B 1 351 ? 2.402 -19.172 -1.061 1 98.88 351 TYR B O 1
ATOM 6091 N N . TYR B 1 352 ? 2.805 -17.672 0.544 1 98.75 352 TYR B N 1
ATOM 6092 C CA . TYR B 1 352 ? 1.399 -17.328 0.713 1 98.75 352 TYR B CA 1
ATOM 6093 C C . TYR B 1 352 ? 0.895 -16.5 -0.472 1 98.75 352 TYR B C 1
ATOM 6095 O O . TYR B 1 352 ? 1.569 -15.578 -0.929 1 98.75 352 TYR B O 1
ATOM 6103 N N . TRP B 1 353 ? -0.192 -16.984 -1.076 1 98.44 353 TRP B N 1
ATOM 6104 C CA . TRP B 1 353 ? -0.938 -16.188 -2.037 1 98.44 353 TRP B CA 1
ATOM 6105 C C . TRP B 1 353 ? -2.148 -15.531 -1.379 1 98.44 353 TRP B C 1
ATOM 6107 O O . TRP B 1 353 ? -3.131 -16.203 -1.063 1 98.44 353 TRP B O 1
ATOM 6117 N N . ASN B 1 354 ? -2.064 -14.133 -1.146 1 97.56 354 ASN B N 1
ATOM 6118 C CA . ASN B 1 354 ? -1.107 -13.156 -1.647 1 97.56 354 ASN B CA 1
ATOM 6119 C C . ASN B 1 354 ? -0.707 -12.156 -0.565 1 97.56 354 ASN B C 1
ATOM 6121 O O . ASN B 1 354 ? -1.246 -12.188 0.543 1 97.56 354 ASN B O 1
ATOM 6125 N N . TYR B 1 355 ? 0.423 -11.469 -0.746 1 98.62 355 TYR B N 1
ATOM 6126 C CA . TYR B 1 355 ? 0.87 -10.453 0.206 1 98.62 355 TYR B CA 1
ATOM 6127 C C . TYR B 1 355 ? -0.206 -9.398 0.421 1 98.62 355 TYR B C 1
ATOM 6129 O O . TYR B 1 355 ? -0.504 -9.031 1.561 1 98.62 355 TYR B O 1
ATOM 6137 N N . LYS B 1 356 ? -0.731 -8.977 -0.7 1 96.31 356 LYS B N 1
ATOM 6138 C CA . LYS B 1 356 ? -1.63 -7.828 -0.701 1 96.31 356 LYS B CA 1
ATOM 6139 C C . LYS B 1 356 ? -2.686 -7.957 -1.797 1 96.31 356 LYS B C 1
ATOM 6141 O O . LYS B 1 356 ? -2.404 -8.477 -2.879 1 96.31 356 LYS B O 1
ATOM 6146 N N . LEU B 1 357 ? -3.939 -7.531 -1.438 1 95.94 357 LEU B N 1
ATOM 6147 C CA . LEU B 1 357 ? -5.02 -7.371 -2.404 1 95.94 357 LEU B CA 1
ATOM 6148 C C . LEU B 1 357 ? -5.684 -6.004 -2.258 1 95.94 357 LEU B C 1
ATOM 6150 O O . LEU B 1 357 ? -5.5 -5.324 -1.245 1 95.94 357 LEU B O 1
ATOM 6154 N N . LEU B 1 358 ? -6.355 -5.543 -3.26 1 96.31 358 LEU B N 1
ATOM 6155 C CA . LEU B 1 358 ? -7.094 -4.285 -3.223 1 96.31 358 LEU B CA 1
ATOM 6156 C C . LEU B 1 358 ? -8.594 -4.539 -3.104 1 96.31 358 LEU B C 1
ATOM 6158 O O . LEU B 1 358 ? -9.398 -3.828 -3.709 1 96.31 358 LEU B O 1
ATOM 6162 N N . LEU B 1 359 ? -9 -5.551 -2.332 1 94.56 359 LEU B N 1
ATOM 6163 C CA . LEU B 1 359 ? -10.414 -5.824 -2.088 1 94.56 359 LEU B CA 1
ATOM 6164 C C . LEU B 1 359 ? -10.953 -4.941 -0.969 1 94.56 359 LEU B C 1
ATOM 6166 O O . LEU B 1 359 ? -10.266 -4.715 0.033 1 94.56 359 LEU B O 1
ATOM 6170 N N . ASP B 1 360 ? -12.094 -4.43 -1.184 1 96.25 360 ASP B N 1
ATOM 6171 C CA . ASP B 1 360 ? -12.828 -3.678 -0.169 1 96.25 360 ASP B CA 1
ATOM 6172 C C . ASP B 1 360 ? -14.039 -4.461 0.326 1 96.25 360 ASP B C 1
ATOM 6174 O O . ASP B 1 360 ? -15.133 -4.348 -0.237 1 96.25 360 ASP B O 1
ATOM 6178 N N . THR B 1 361 ? -13.891 -5.223 1.38 1 95.12 361 THR B N 1
ATOM 6179 C CA . THR B 1 361 ? -14.938 -6.129 1.852 1 95.12 361 THR B CA 1
ATOM 6180 C C . THR B 1 361 ? -15.945 -5.379 2.719 1 95.12 361 THR B C 1
ATOM 6182 O O . THR B 1 361 ? -16.922 -5.969 3.193 1 95.12 361 THR B O 1
ATOM 6185 N N . VAL B 1 362 ? -15.68 -4.105 2.9 1 95.94 362 VAL B N 1
ATOM 6186 C CA . VAL B 1 362 ? -16.562 -3.27 3.713 1 95.94 362 VAL B CA 1
ATOM 6187 C C . VAL B 1 362 ? -17.516 -2.494 2.809 1 95.94 362 VAL B C 1
ATOM 6189 O O . VAL B 1 362 ? -18.719 -2.502 3.025 1 95.94 362 VAL B O 1
ATOM 6192 N N . ASN B 1 363 ? -16.984 -1.913 1.765 1 96.06 363 ASN B N 1
ATOM 6193 C CA . ASN B 1 363 ? -17.781 -1.027 0.918 1 96.06 363 ASN B CA 1
ATOM 6194 C C . ASN B 1 363 ? -18.312 -1.756 -0.313 1 96.06 363 ASN B C 1
ATOM 6196 O O . ASN B 1 363 ? -19.141 -1.218 -1.049 1 96.06 363 ASN B O 1
ATOM 6200 N N . GLU B 1 364 ? -17.812 -2.973 -0.533 1 93.31 364 GLU B N 1
ATOM 6201 C CA . GLU B 1 364 ? -18.281 -3.811 -1.629 1 93.31 364 GLU B CA 1
ATOM 6202 C C . GLU B 1 364 ? -18.875 -5.121 -1.107 1 93.31 364 GLU B C 1
ATOM 6204 O O . GLU B 1 364 ? -18.141 -6.09 -0.898 1 93.31 364 GLU B O 1
ATOM 6209 N N . GLU B 1 365 ? -20.109 -5.25 -0.998 1 89.06 365 GLU B N 1
ATOM 6210 C CA . GLU B 1 365 ? -20.812 -6.336 -0.321 1 89.06 365 GLU B CA 1
ATOM 6211 C C . GLU B 1 365 ? -20.516 -7.684 -0.976 1 89.06 365 GLU B C 1
ATOM 6213 O O . GLU B 1 365 ? -20.406 -8.703 -0.291 1 89.06 365 GLU B O 1
ATOM 6218 N N . GLY B 1 366 ? -20.266 -7.781 -2.166 1 91.94 366 GLY B N 1
ATOM 6219 C CA . GLY B 1 366 ? -20.016 -9.039 -2.848 1 91.94 366 GLY B CA 1
ATOM 6220 C C . GLY B 1 366 ? -18.719 -9.703 -2.418 1 91.94 366 GLY B C 1
ATOM 6221 O O . GLY B 1 366 ? -18.547 -10.914 -2.605 1 91.94 366 GLY B O 1
ATOM 6222 N N . TRP B 1 367 ? -17.906 -8.938 -1.697 1 94.31 367 TRP B N 1
ATOM 6223 C CA . TRP B 1 367 ? -16.578 -9.438 -1.377 1 94.31 367 TRP B CA 1
ATOM 6224 C C . TRP B 1 367 ? -16.469 -9.781 0.104 1 94.31 367 TRP B C 1
ATOM 6226 O O . TRP B 1 367 ? -15.375 -10.102 0.593 1 94.31 367 TRP B O 1
ATOM 6236 N N . ILE B 1 368 ? -17.594 -9.742 0.817 1 93.81 368 ILE B N 1
ATOM 6237 C CA . ILE B 1 368 ? -17.562 -10.07 2.238 1 93.81 368 ILE B CA 1
ATOM 6238 C C . ILE B 1 368 ? -17.047 -11.492 2.428 1 93.81 368 ILE B C 1
ATOM 6240 O O . ILE B 1 368 ? -17.484 -12.414 1.734 1 93.81 368 ILE B O 1
ATOM 6244 N N . GLY B 1 369 ? -16.016 -11.68 3.268 1 93.31 369 GLY B N 1
ATOM 6245 C CA . GLY B 1 369 ? -15.484 -12.992 3.57 1 93.31 369 GLY B CA 1
ATOM 6246 C C . GLY B 1 369 ? -14.234 -13.328 2.781 1 93.31 369 GLY B C 1
ATOM 6247 O O . GLY B 1 369 ? -13.609 -14.367 3.002 1 93.31 369 GLY B O 1
ATOM 6248 N N . TRP B 1 370 ? -13.781 -12.438 1.973 1 95.44 370 TRP B N 1
ATOM 6249 C CA . TRP B 1 370 ? -12.664 -12.734 1.083 1 95.44 370 TRP B CA 1
ATOM 6250 C C . TRP B 1 370 ? -11.352 -12.203 1.649 1 95.44 370 TRP B C 1
ATOM 6252 O O . TRP B 1 370 ? -10.305 -12.297 1.008 1 95.44 370 TRP B O 1
ATOM 6262 N N . ASP B 1 371 ? -11.32 -11.734 2.883 1 95.69 371 ASP B N 1
ATOM 6263 C CA . ASP B 1 371 ? -10.188 -11.047 3.498 1 95.69 371 ASP B CA 1
ATOM 6264 C C . ASP B 1 371 ? -8.992 -11.992 3.639 1 95.69 371 ASP B C 1
ATOM 6266 O O . ASP B 1 371 ? -7.84 -11.547 3.609 1 95.69 371 ASP B O 1
ATOM 6270 N N . SER B 1 372 ? -9.25 -13.305 3.752 1 97.12 372 SER B N 1
ATOM 6271 C CA . SER B 1 372 ? -8.188 -14.227 4.113 1 97.12 372 SER B CA 1
ATOM 6272 C C . SER B 1 372 ? -7.223 -14.445 2.951 1 97.12 372 SER B C 1
ATOM 6274 O O . SER B 1 372 ? -6.137 -15.008 3.131 1 97.12 372 SER B O 1
ATOM 6276 N N . TRP B 1 373 ? -7.609 -13.922 1.784 1 97.56 373 TRP B N 1
ATOM 6277 C CA . TRP B 1 373 ? -6.691 -13.938 0.651 1 97.56 373 TRP B CA 1
ATOM 6278 C C . TRP B 1 373 ? -5.531 -12.969 0.871 1 97.56 373 TRP B C 1
ATOM 6280 O O . TRP B 1 373 ? -4.469 -13.117 0.264 1 97.56 373 TRP B O 1
ATOM 6290 N N . ASP B 1 374 ? -5.773 -11.953 1.643 1 98.19 374 ASP B N 1
ATOM 6291 C CA . ASP B 1 374 ? -4.793 -10.906 1.912 1 98.19 374 ASP B CA 1
ATOM 6292 C C . ASP B 1 374 ? -3.984 -11.219 3.168 1 98.19 374 ASP B C 1
ATOM 6294 O O . ASP B 1 374 ? -4.496 -11.109 4.285 1 98.19 374 ASP B O 1
ATOM 6298 N N . LEU B 1 375 ? -2.691 -11.5 3.018 1 98.38 375 LEU B N 1
ATOM 6299 C CA . LEU B 1 375 ? -1.868 -11.898 4.156 1 98.38 375 LEU B CA 1
ATOM 6300 C C . LEU B 1 375 ? -1.758 -10.758 5.168 1 98.38 375 LEU B C 1
ATOM 6302 O O . LEU B 1 375 ? -1.767 -11 6.379 1 98.38 375 LEU B O 1
ATOM 6306 N N . GLY B 1 376 ? -1.563 -9.523 4.648 1 97.19 376 GLY B N 1
ATOM 6307 C CA . GLY B 1 376 ? -1.503 -8.398 5.562 1 97.19 376 GLY B CA 1
ATOM 6308 C C . GLY B 1 376 ? -2.719 -8.297 6.465 1 97.19 376 GLY B C 1
ATOM 6309 O O . GLY B 1 376 ? -2.588 -8.023 7.664 1 97.19 376 GLY B O 1
ATOM 6310 N N . LYS B 1 377 ? -3.904 -8.523 5.918 1 97.38 377 LYS B N 1
ATOM 6311 C CA . LYS B 1 377 ? -5.125 -8.492 6.719 1 97.38 377 LYS B CA 1
ATOM 6312 C C . LYS B 1 377 ? -5.176 -9.672 7.684 1 97.38 377 LYS B C 1
ATOM 6314 O O . LYS B 1 377 ? -5.656 -9.539 8.812 1 97.38 377 LYS B O 1
ATOM 6319 N N . CYS B 1 378 ? -4.691 -10.844 7.191 1 98.25 378 CYS B N 1
ATOM 6320 C CA . CYS B 1 378 ? -4.637 -12.008 8.062 1 98.25 378 CYS B CA 1
ATOM 6321 C C . CYS B 1 378 ? -3.768 -11.734 9.289 1 98.25 378 CYS B C 1
ATOM 6323 O O . CYS B 1 378 ? -4.141 -12.078 10.406 1 98.25 378 CYS B O 1
ATOM 6325 N N . VAL B 1 379 ? -2.643 -11.109 9.055 1 97.44 379 VAL B N 1
ATOM 6326 C CA . VAL B 1 379 ? -1.727 -10.789 10.141 1 97.44 379 VAL B CA 1
ATOM 6327 C C . VAL B 1 379 ? -2.361 -9.758 11.07 1 97.44 379 VAL B C 1
ATOM 6329 O O . VAL B 1 379 ? -2.354 -9.914 12.289 1 97.44 379 VAL B O 1
ATOM 6332 N N . ALA B 1 380 ? -2.953 -8.742 10.508 1 96.44 380 ALA B N 1
ATOM 6333 C CA . ALA B 1 380 ? -3.551 -7.648 11.273 1 96.44 380 ALA B CA 1
ATOM 6334 C C . ALA B 1 380 ? -4.688 -8.156 12.156 1 96.44 380 ALA B C 1
ATOM 6336 O O . ALA B 1 380 ? -4.922 -7.629 13.242 1 96.44 380 ALA B O 1
ATOM 6337 N N . GLN B 1 381 ? -5.367 -9.234 11.695 1 96.31 381 GLN B N 1
ATOM 6338 C CA . GLN B 1 381 ? -6.523 -9.758 12.422 1 96.31 381 GLN B CA 1
ATOM 6339 C C . GLN B 1 381 ? -6.152 -10.992 13.242 1 96.31 381 GLN B C 1
ATOM 6341 O O . GLN B 1 381 ? -7.027 -11.672 13.773 1 96.31 381 GLN B O 1
ATOM 6346 N N . GLU B 1 382 ? -4.832 -11.383 13.188 1 95.88 382 GLU B N 1
ATOM 6347 C CA . GLU B 1 382 ? -4.266 -12.461 14 1 95.88 382 GLU B CA 1
ATOM 6348 C C . GLU B 1 382 ? -4.746 -13.828 13.516 1 95.88 382 GLU B C 1
ATOM 6350 O O . GLU B 1 382 ? -4.961 -14.734 14.32 1 95.88 382 GLU B O 1
ATOM 6355 N N . TRP B 1 383 ? -5.074 -13.844 12.25 1 97.75 383 TRP B N 1
ATOM 6356 C CA . TRP B 1 383 ? -5.434 -15.125 11.633 1 97.75 383 TRP B CA 1
ATOM 6357 C C . TRP B 1 383 ? -4.188 -15.938 11.305 1 97.75 383 TRP B C 1
ATOM 6359 O O . TRP B 1 383 ? -4.223 -17.172 11.32 1 97.75 383 TRP B O 1
ATOM 6369 N N . TYR B 1 384 ? -3.129 -15.297 10.93 1 97.19 384 TYR B N 1
ATOM 6370 C CA . TYR B 1 384 ? -1.852 -15.883 10.547 1 97.19 384 TYR B CA 1
ATOM 6371 C C . TYR B 1 384 ? -0.81 -15.688 11.641 1 97.19 384 TYR B C 1
ATOM 6373 O O . TYR B 1 384 ? -0.567 -14.562 12.078 1 97.19 384 TYR B O 1
ATOM 6381 N N . PRO B 1 385 ? -0.247 -16.703 12.062 1 91.19 385 PRO B N 1
ATOM 6382 C CA . PRO B 1 385 ? 0.708 -16.578 13.164 1 91.19 385 PRO B CA 1
ATOM 6383 C C . PRO B 1 385 ? 2.051 -16 12.719 1 91.19 385 PRO B C 1
ATOM 6385 O O . PRO B 1 385 ? 2.648 -16.484 11.758 1 91.19 385 PRO B O 1
ATOM 6388 N N . ILE B 1 386 ? 2.363 -14.883 13.312 1 83.5 386 ILE B N 1
ATOM 6389 C CA . ILE B 1 386 ? 3.689 -14.32 13.102 1 83.5 386 ILE B CA 1
ATOM 6390 C C . ILE B 1 386 ? 4.598 -14.664 14.281 1 83.5 386 ILE B C 1
ATOM 6392 O O . ILE B 1 386 ? 4.203 -14.508 15.438 1 83.5 386 ILE B O 1
ATOM 6396 N N . GLU B 1 387 ? 5.605 -15.445 14.031 1 67.5 387 GLU B N 1
ATOM 6397 C CA . GLU B 1 387 ? 6.555 -15.781 15.086 1 67.5 387 GLU B CA 1
ATOM 6398 C C . GLU B 1 387 ? 7.621 -14.703 15.234 1 67.5 387 GLU B C 1
ATOM 6400 O O . GLU B 1 387 ? 8.305 -14.359 14.273 1 67.5 387 GLU B O 1
ATOM 6405 N N . TYR B 1 388 ? 7.445 -13.844 16.234 1 51.22 388 TYR B N 1
ATOM 6406 C CA . TYR B 1 388 ? 8.477 -12.836 16.469 1 51.22 388 TYR B CA 1
ATOM 6407 C C . TYR B 1 388 ? 9.703 -13.453 17.141 1 51.22 388 TYR B C 1
ATOM 6409 O O . TYR B 1 388 ? 9.586 -14.438 17.875 1 51.22 388 TYR B O 1
#

Radius of gyration: 27.54 Å; Cα contacts (8 Å, |Δi|>4): 1582; chains: 2; bounding box: 51×81×64 Å

Foldseek 3Di:
DFFAEAEAPCQQAHACVQVVVLCPPHPDRAQQCSPVGDDLVSNCVSNVVRNDPSDDLVLLQVCVVLVGAEYEYEHELCQVVPDPPDGHPVVSVVRVLVSCVVSRHAYEYAPEEFVQFLQQPRSNGFHLTHCQLVDVVRLVSLLVSLLVVLQVCQARPRYQAYESYHQRAAPVVCVLCVRCVQTPGPDPVNNPPHHGDDPVSLLVSLVSSCVSRVVRHDLNHAYEYECNQVLVPCQPGPQDPVHGRYEYEYADEVLSVVSVPQDQDLVSLLVCLVVPLLVSQLVSQVRHQYEHAEYWLADQNQQVHNCNSPPAVVSVQFAQDGPDDLVRSLVSLQSNQVSNQNSRVSGRYYYYQHCHGPDDVPVDRRCRRVQRNHVVSCVVSNSHDRDD/DFFAEAEAPCQQAHACVQVVVLQPPHPDRAQQCSPVGDDLVSNCVSNVVRNDPVDDLVLLQVCVVLVGAEYEYEHELCQVVPDPPDGHPVVSVVRVLVSCVVSRHAYEYAPEEFVQFLQQPRSNGFHLTHCQLVDVVRLVSLLVSLLVVLQVCQARPRYQAYESYHQRAAPVVCVLCVRCVQTPGPDVVNNPPHHGDDPVSLLVSLVSSCVSRVVRHDLNRAYEYECNQVLVPCQPGPQDPVHGRYEYEYADEVLSVVSVPQDQDLVSLLVCLVVPLLVSQLVSQVRHQYEHAEYWLADQNQQVHNCNSPPAVVSVQFAQDGPDDLVRSLVSLQSNQVSNQNSRVSGRYYYYQHCHGPDDVPVDRRCRRVQRNHVVSCVVSNSHDRDD

pLDDT: mean 96.33, std 4.33, range [50.78, 99.0]

Nearest PDB structures (foldseek):
  6zb8-assembly1_A  TM=9.880E-01  e=7.426E-53  uncultured bacterium
  6zb9-assembly1_A  TM=9.874E-01  e=8.342E-53  uncultured bacterium
  8z2w-assembly1_A  TM=8.277E-01  e=3.654E-28  Aspergillus oryzae
  6xso-assembly1_A  TM=6.452E-01  e=9.850E-10  uncultured bacterium
  6xso-assembly2_B  TM=6.506E-01  e=1.867E-09  uncultured bacterium

Organism: Clostridioides difficile (strain 630) (NCBI:txid272563)

Sequence (776 aa):
MYIKGVNLGGWLVLEKWMTSSLFEGTEAEDEYYLPRQLSREAYESRIKTHRSEYITERDFATIKSMGFNSVRIPVPYFIFGDCEPFIGCVKELDKAFAWADKYGLSILIDLHTVPGSQNGFDNGGISGICSWSQNPEYVAFTLNVLERLAKRYGMRHELYGIQILNEPITERMWNIMNVPNRFKAVDKEMARGSKPNSLEFLRDFYIKAYRVMRPYMREENVIVFHDAFELKAWKDFMREEEFKNVVLDTHQYLMLAEADGCEQSIDSYLKYIRENYAKDILQMQKYFPVICGEWSLFNSYACGIDTNGGQSPLNGIESNIDKLSKDDKRELYRKIAKAQLDAWRNGSGHYYWNYKLLLDTVNEEGWIGWDSWDLGKCVAQEWYPIEYMYIKGVNLGGWLVLEKWMTSSLFEGTEAEDEYYLPRQLSREAYESRIKTHRSEYITERDFATIKSMGFNSVRIPVPYFIFGDCEPFIGCVKELDKAFAWADKYGLSILIDLHTVPGSQNGFDNGGISGICSWSQNPEYVAFTLNVLERLAKRYGMRHELYGIQILNEPITERMWNIMNVPNRFKAVDKEMARGSKPNSLEFLRDFYIKAYRVMRPYMREENVIVFHDAFELKAWKDFMREEEFKNVVLDTHQYLMLAEADGCEQSIDSYLKYIRENYAKDILQMQKYFPVICGEWSLFNSYACGIDTNGGQSPLNGIESNIDKLSKDDKRELYRKIAKAQLDAWRNGSGHYYWNYKLLLDTVNEEGWIGWDSWDLGKCVAQEWYPIEY

Solvent-accessible surface area (backbone atoms only — not comparable to full-atom values): 39338 Å² total; per-residue (Å²): 128,76,42,41,27,29,22,48,55,55,51,70,38,52,35,44,86,44,43,44,76,80,41,61,93,48,85,44,70,20,52,62,43,42,60,74,62,40,56,71,60,35,38,51,31,37,51,53,49,44,49,62,63,70,58,48,50,58,51,48,40,40,44,37,56,55,61,38,48,32,38,33,40,42,33,39,66,38,30,82,45,84,41,85,86,54,77,42,46,53,67,60,51,53,48,48,51,52,40,22,55,77,56,65,27,29,32,33,41,28,34,32,29,43,64,50,6,47,52,13,39,35,69,18,30,33,31,25,22,16,42,18,93,79,30,69,67,41,49,53,49,50,46,50,49,47,30,52,49,20,62,73,42,22,79,42,84,38,43,44,28,41,31,69,43,51,57,43,25,22,61,66,56,38,58,76,57,38,36,72,77,72,22,61,43,87,52,64,75,73,27,57,79,42,52,58,47,52,70,69,56,49,53,55,49,52,52,53,44,48,66,58,24,51,87,41,32,46,72,84,32,29,46,29,42,51,39,37,88,40,74,83,76,49,70,82,55,75,75,55,84,84,58,63,49,54,33,39,28,42,74,55,47,51,26,52,42,39,65,71,68,46,58,76,44,71,67,44,47,54,50,45,38,52,68,41,53,21,46,50,34,42,58,46,33,76,66,28,53,24,29,35,60,30,27,51,70,45,41,35,54,74,16,53,41,85,33,78,49,66,46,42,47,92,73,72,43,60,21,79,47,79,77,59,52,72,66,57,45,28,53,51,36,34,53,50,40,52,51,49,54,56,23,35,65,46,32,37,15,35,15,38,42,23,43,57,60,66,62,46,50,78,86,34,50,45,39,27,53,55,57,44,40,18,43,54,45,22,44,38,62,55,21,39,88,66,71,126,128,75,43,42,28,30,23,48,54,55,51,70,38,53,33,45,86,42,45,45,76,80,41,62,95,49,88,44,69,21,53,63,43,43,60,74,62,39,56,70,59,35,38,52,30,36,51,54,48,45,50,63,63,71,58,47,51,56,51,48,39,42,44,38,55,55,61,39,45,31,38,34,40,42,33,40,66,38,31,85,45,82,41,84,86,54,76,41,48,53,68,60,52,52,48,48,51,51,39,23,56,77,56,65,26,30,33,34,42,27,34,31,30,42,62,50,6,48,53,13,38,34,70,18,32,33,33,26,21,18,41,19,92,76,31,69,66,40,48,53,50,48,47,50,49,47,31,52,49,21,61,71,41,23,80,44,86,36,43,46,28,41,31,70,43,52,57,44,24,22,60,67,54,38,57,76,57,40,36,73,76,71,22,63,43,86,50,64,73,74,26,60,80,40,53,59,47,50,71,69,56,50,53,54,49,52,52,53,43,48,66,58,23,50,86,40,34,46,74,85,33,29,46,29,43,50,41,37,90,40,72,81,75,49,70,82,56,75,75,52,86,86,59,62,50,53,34,40,29,42,72,55,50,52,26,52,42,38,64,72,69,46,58,75,44,72,67,46,48,54,49,45,38,52,69,42,54,22,44,51,35,43,58,47,34,77,66,28,52,25,30,35,61,31,27,52,72,44,40,37,56,73,16,56,41,87,33,80,51,66,46,40,48,92,72,71,43,59,22,79,47,77,76,57,51,72,67,57,45,28,53,50,36,34,54,50,41,52,50,49,52,56,22,35,64,46,32,36,15,36,15,38,41,22,42,57,62,67,63,45,49,76,86,35,49,44,40,26,54,56,57,43,40,18,42,55,44,23,46,37,63,55,21,40,88,65,72,127

InterPro domains:
  IPR001547 Glycoside hydrolase, family 5 [PF00150] (52-300)
  IPR017853 Glycoside hydrolase superfamily [SSF51445] (2-386)
  IPR050386 Glycosyl Hydrolase 5 (Cellulase A) [PTHR31297] (3-384)

Secondary structure (DSSP, 8-state):
--EEEEE-TTSSS--TTTSGGGGTTS---STTTTTTSS-HHHHHHHHHHHHHHSS-HHHHHHHHHTT--EEEEEE-TTTTS-STTSPP-HHHHHHHHHHHHHHT-EEEEEE---TT-SSSSGGGTSTT---GGG-HHHHHHHHHHHHHHHHHHTT-TTEEEEES-S----HHHHHHTTHHHHS--S-HHHHTT--PPPHHHHHHHHHHHHHHHGGGS-TTSEEEEE-TT-GGGGTTTT-STT--SEEEEEE--HHHHHHTT--SSHHHHHHHIIIIIIHHHHHHTTTS-EEEEEE-S--HHHHTS--TTT--GGGT--B----S-HHHHHHHHHHHHHHHHHHHTTTTEEEES-S-----TTT-TTBTT-GGG-HHHHHHTT-S----/--EEEEE-TTSSS--TTTSGGGGTTS---STTTTTTSS-HHHHHHHHHHHHHHSS-HHHHHHHHHTT--EEEEEE-TTTTS-STTSPP-HHHHHHHHHHHHHHT-EEEEEE---TT-SSSSGGGTSTT---GGG-HHHHHHHHHHHHHHHHHHTT-TTEEEEES-S----HHHHHHTTHHHHS--S-HHHHTT--PPPHHHHHHHHHHHHHHHGGGS-TTSEEEEE-TT-GGGGTTTT-STT--SEEEEEE--HHHHHHTT--SSHHHHHHHIIIIIIHHHHHHTTTS-EEEEEE-S--HHHHTS--TTT--GGGT--B----S-HHHHHHHHHHHHHHHHHHHTTTTEEEES-S-----TTT-TTBTT-GGG-HHHHHHTT-S----